Protein AF-A0A964MBZ4-F1 (afdb_monomer)

Structure (mmCIF, N/CA/C/O backbone):
data_AF-A0A964MBZ4-F1
#
_entry.id   AF-A0A964MBZ4-F1
#
loop_
_atom_site.group_PDB
_atom_site.id
_atom_site.type_symbol
_atom_site.label_atom_id
_atom_site.label_alt_id
_atom_site.label_comp_id
_atom_site.label_asym_id
_atom_site.label_entity_id
_atom_site.label_seq_id
_atom_site.pdbx_PDB_ins_code
_atom_site.Cartn_x
_atom_site.Cartn_y
_atom_site.Cartn_z
_atom_site.occupancy
_atom_site.B_iso_or_equiv
_atom_site.auth_seq_id
_atom_site.auth_comp_id
_atom_site.auth_asym_id
_atom_site.auth_atom_id
_atom_site.pdbx_PDB_model_num
ATOM 1 N N . LEU A 1 1 ? 37.509 12.116 -14.011 1.00 86.88 1 LEU A N 1
ATOM 2 C CA . LEU A 1 1 ? 36.525 13.099 -14.521 1.00 86.88 1 LEU A CA 1
ATOM 3 C C . LEU A 1 1 ? 37.260 14.064 -15.437 1.00 86.88 1 LEU A C 1
ATOM 5 O O . LEU A 1 1 ? 38.238 14.645 -14.988 1.00 86.88 1 LEU A O 1
ATOM 9 N N . MET A 1 2 ? 36.828 14.207 -16.690 1.00 92.88 2 MET A N 1
ATOM 10 C CA . MET A 1 2 ? 37.400 15.183 -17.622 1.00 92.88 2 MET A CA 1
ATOM 11 C C . MET A 1 2 ? 36.493 16.410 -17.689 1.00 92.88 2 MET A C 1
ATOM 13 O O . MET A 1 2 ? 35.295 16.266 -17.926 1.00 92.88 2 MET A O 1
ATOM 17 N N . VAL A 1 3 ? 37.061 17.596 -17.475 1.00 93.00 3 VAL A N 1
ATOM 18 C CA . VAL A 1 3 ? 36.367 18.883 -17.629 1.00 93.00 3 VAL A CA 1
ATOM 19 C C . VAL A 1 3 ? 36.980 19.602 -18.823 1.00 93.00 3 VAL A C 1
ATOM 21 O O . VAL A 1 3 ? 38.200 19.584 -18.967 1.00 93.00 3 VAL A O 1
ATOM 24 N N . ARG A 1 4 ? 36.148 20.210 -19.675 1.00 94.38 4 ARG A N 1
ATOM 25 C CA . ARG A 1 4 ? 36.572 20.955 -20.869 1.00 94.38 4 ARG A CA 1
ATOM 26 C C . ARG A 1 4 ? 35.923 22.334 -20.904 1.00 94.38 4 ARG A C 1
ATOM 28 O O . ARG A 1 4 ? 34.805 22.499 -20.419 1.00 94.38 4 ARG A O 1
ATOM 35 N N . SER A 1 5 ? 36.621 23.301 -21.485 1.00 93.31 5 SER A N 1
ATOM 36 C CA . SER A 1 5 ? 36.170 24.683 -21.656 1.00 93.31 5 SER A CA 1
ATOM 37 C C . SER A 1 5 ? 36.871 25.314 -22.858 1.00 93.31 5 SER A C 1
ATOM 39 O O . SER A 1 5 ? 38.016 24.979 -23.145 1.00 93.31 5 SER A O 1
ATOM 41 N N . ALA A 1 6 ? 36.221 26.260 -23.538 1.00 94.75 6 ALA A N 1
ATOM 42 C CA . ALA A 1 6 ? 36.885 27.070 -24.563 1.00 94.75 6 ALA A CA 1
ATOM 43 C C . ALA A 1 6 ? 37.976 27.978 -23.956 1.00 94.75 6 ALA A C 1
ATOM 45 O O . ALA A 1 6 ? 39.019 28.197 -24.564 1.00 94.75 6 ALA A O 1
ATOM 46 N N . PHE A 1 7 ? 37.775 28.432 -22.718 1.00 95.12 7 PHE A N 1
ATOM 47 C CA . PHE A 1 7 ? 38.656 29.359 -22.004 1.00 95.12 7 PHE A CA 1
ATOM 48 C C . PHE A 1 7 ? 39.492 28.657 -20.919 1.00 95.12 7 PHE A C 1
ATOM 50 O O . PHE A 1 7 ? 39.028 27.636 -20.392 1.00 95.12 7 PHE A O 1
ATOM 57 N N . PRO A 1 8 ? 40.663 29.203 -20.527 1.00 96.00 8 PRO A N 1
ATOM 58 C CA . PRO A 1 8 ? 41.447 28.708 -19.396 1.00 96.00 8 PRO A CA 1
ATOM 59 C C . PRO A 1 8 ? 40.619 28.669 -18.111 1.00 96.00 8 PRO A C 1
ATOM 61 O O . PRO A 1 8 ? 39.775 29.533 -17.875 1.00 96.00 8 PRO A O 1
ATOM 64 N N . PHE A 1 9 ? 40.851 27.679 -17.252 1.00 96.50 9 PHE A N 1
ATOM 65 C CA . PHE A 1 9 ? 40.102 27.560 -16.005 1.00 96.50 9 PHE A CA 1
ATOM 66 C C . PHE A 1 9 ? 40.886 26.854 -14.899 1.00 96.50 9 PHE A C 1
ATOM 68 O O . PHE A 1 9 ? 41.838 26.118 -15.153 1.00 96.50 9 PHE A O 1
ATOM 75 N N . HIS A 1 10 ? 40.427 27.045 -13.666 1.00 96.31 10 HIS A N 1
ATOM 76 C CA . HIS A 1 10 ? 40.805 26.253 -12.502 1.00 96.31 10 HIS A CA 1
ATOM 77 C C . HIS A 1 10 ? 39.630 25.386 -12.069 1.00 96.31 10 HIS A C 1
ATOM 79 O O . HIS A 1 10 ? 38.495 25.862 -11.974 1.00 96.31 10 HIS A O 1
ATOM 85 N N . ALA A 1 11 ? 39.910 24.127 -11.755 1.00 96.38 11 ALA A N 1
ATOM 86 C CA . ALA A 1 11 ? 38.941 23.200 -11.202 1.00 96.38 11 ALA A CA 1
ATOM 87 C C . ALA A 1 11 ? 39.365 22.757 -9.804 1.00 96.38 11 ALA A C 1
ATOM 89 O O . ALA A 1 11 ? 40.508 22.371 -9.577 1.00 96.38 11 ALA A O 1
ATOM 90 N N . ARG A 1 12 ? 38.430 22.773 -8.855 1.00 95.38 12 ARG A N 1
ATOM 91 C CA . ARG A 1 12 ? 38.639 22.267 -7.498 1.00 95.38 12 ARG A CA 1
ATOM 92 C C . ARG A 1 12 ? 37.526 21.311 -7.119 1.00 95.38 12 ARG A C 1
ATOM 94 O O . ARG A 1 12 ? 36.358 21.679 -7.139 1.00 95.38 12 ARG A O 1
ATOM 101 N N . LEU A 1 13 ? 37.893 20.107 -6.707 1.00 94.56 13 LEU A N 1
ATOM 102 C CA . LEU A 1 13 ? 36.969 19.119 -6.169 1.00 94.56 13 LEU A CA 1
ATOM 103 C C . LEU A 1 13 ? 37.000 19.172 -4.641 1.00 94.56 13 LEU A C 1
ATOM 105 O O . LEU A 1 13 ? 38.071 19.044 -4.050 1.00 94.56 13 LEU A O 1
ATOM 109 N N . THR A 1 14 ? 35.847 19.325 -3.992 1.00 93.88 14 THR A N 1
ATOM 110 C CA . THR A 1 14 ? 35.743 19.365 -2.525 1.00 93.88 14 THR A CA 1
ATOM 111 C C . THR A 1 14 ? 34.789 18.312 -1.975 1.00 93.88 14 THR A C 1
ATOM 113 O O . THR A 1 14 ? 33.774 18.004 -2.596 1.00 93.88 14 THR A O 1
ATOM 116 N N . ASP A 1 15 ? 35.086 17.823 -0.775 1.00 91.44 15 ASP A N 1
ATOM 117 C CA . ASP A 1 15 ? 34.164 17.094 0.102 1.00 91.44 15 ASP A CA 1
ATOM 118 C C . ASP A 1 15 ? 33.850 17.999 1.294 1.00 91.44 15 ASP A C 1
ATOM 120 O O . ASP A 1 15 ? 34.741 18.298 2.093 1.00 91.44 15 ASP A O 1
ATOM 124 N N . GLU A 1 16 ? 32.629 18.528 1.355 1.00 87.75 16 GLU A N 1
ATOM 125 C CA . GLU A 1 16 ? 32.257 19.611 2.273 1.00 87.75 16 GLU A CA 1
ATOM 126 C C . GLU A 1 16 ? 33.263 20.784 2.228 1.00 87.75 16 GLU A C 1
ATOM 128 O O . GLU A 1 16 ? 33.322 21.521 1.242 1.00 87.75 16 GLU A O 1
ATOM 133 N N . ARG A 1 17 ? 34.070 20.960 3.284 1.00 86.75 17 ARG A N 1
ATOM 134 C CA . ARG A 1 17 ? 35.098 22.008 3.393 1.00 86.75 17 ARG A CA 1
ATOM 135 C C . ARG A 1 17 ? 36.496 21.545 2.969 1.00 86.75 17 ARG A C 1
ATOM 137 O O . ARG A 1 17 ? 37.403 22.368 2.874 1.00 86.75 17 ARG A O 1
ATOM 144 N N . ARG A 1 18 ? 36.698 20.249 2.721 1.00 91.06 18 ARG A N 1
ATOM 145 C CA . ARG A 1 18 ? 38.006 19.666 2.401 1.00 91.06 18 ARG A CA 1
ATOM 146 C C . ARG A 1 18 ? 38.247 19.667 0.895 1.00 91.06 18 ARG A C 1
ATOM 148 O O . ARG A 1 18 ? 37.459 19.105 0.142 1.00 91.06 18 ARG A O 1
ATOM 155 N N . SER A 1 19 ? 39.370 20.235 0.454 1.00 92.19 19 SER A N 1
ATOM 156 C CA . SER A 1 19 ? 39.822 20.115 -0.937 1.00 92.19 19 SER A CA 1
ATOM 157 C C . SER A 1 19 ? 40.406 18.724 -1.182 1.00 92.19 19 SER A C 1
ATOM 159 O O . SER A 1 19 ? 41.265 18.272 -0.426 1.00 92.19 19 SER A O 1
ATOM 161 N N . LEU A 1 20 ? 39.917 18.038 -2.213 1.00 91.75 20 LEU A N 1
ATOM 162 C CA . LEU A 1 20 ? 40.377 16.708 -2.615 1.00 91.75 20 LEU A CA 1
ATOM 163 C C . LEU A 1 20 ? 41.350 16.763 -3.790 1.00 91.75 20 LEU A C 1
ATOM 165 O O . LEU A 1 20 ? 42.283 15.973 -3.838 1.00 91.75 20 LEU A O 1
ATOM 169 N N . ALA A 1 21 ? 41.105 17.669 -4.735 1.00 92.81 21 ALA A N 1
ATOM 170 C CA . ALA A 1 21 ? 41.939 17.875 -5.911 1.00 92.81 21 ALA A CA 1
ATOM 171 C C . ALA A 1 21 ? 41.801 19.323 -6.385 1.00 92.81 21 ALA A C 1
ATOM 173 O O . ALA A 1 21 ? 40.720 19.914 -6.277 1.00 92.81 21 ALA A O 1
ATOM 174 N N . VAL A 1 22 ? 42.890 19.882 -6.901 1.00 94.12 22 VAL A N 1
ATOM 175 C CA . VAL A 1 22 ? 42.932 21.202 -7.531 1.00 94.12 22 VAL A CA 1
ATOM 176 C C . VAL A 1 22 ? 43.749 21.052 -8.798 1.00 94.12 22 VAL A C 1
ATOM 178 O O . VAL A 1 22 ? 44.894 20.629 -8.723 1.00 94.12 22 VAL A O 1
ATOM 181 N N . GLU A 1 23 ? 43.161 21.397 -9.934 1.00 95.75 23 GLU A N 1
ATOM 182 C CA . GLU A 1 23 ? 43.799 21.288 -11.240 1.00 95.75 23 GLU A CA 1
ATOM 183 C C . GLU A 1 23 ? 43.681 22.611 -11.991 1.00 95.75 23 GLU A C 1
ATOM 185 O O . GLU A 1 23 ? 42.659 23.304 -11.918 1.00 95.75 23 GLU A O 1
ATOM 190 N N . VAL A 1 24 ? 44.736 22.947 -12.726 1.00 95.38 24 VAL A N 1
ATOM 191 C CA . VAL A 1 24 ? 44.745 24.053 -13.687 1.00 95.38 24 VAL A CA 1
ATOM 192 C C . VAL A 1 24 ? 44.564 23.456 -15.073 1.00 95.38 24 VAL A C 1
ATOM 194 O O . VAL A 1 24 ? 45.163 22.429 -15.391 1.00 95.38 24 VAL A O 1
ATOM 197 N N . ALA A 1 25 ? 43.714 24.064 -15.893 1.00 95.69 25 ALA A N 1
ATOM 198 C CA . ALA A 1 25 ? 43.447 23.543 -17.220 1.00 95.69 25 ALA A CA 1
ATOM 199 C C . ALA A 1 25 ? 44.679 23.632 -18.129 1.00 95.69 25 ALA A C 1
ATOM 201 O O . ALA A 1 25 ? 45.343 24.664 -18.211 1.00 95.69 25 ALA A O 1
ATOM 202 N N . LEU A 1 26 ? 44.937 22.548 -18.853 1.00 96.00 26 LEU A N 1
ATOM 203 C CA . LEU A 1 26 ? 45.933 22.462 -19.910 1.00 96.00 26 LEU A CA 1
ATOM 204 C C . LEU A 1 26 ? 45.283 22.800 -21.249 1.00 96.00 26 LEU A C 1
ATOM 206 O O . LEU A 1 26 ? 44.117 22.481 -21.483 1.00 96.00 26 LEU A O 1
ATOM 210 N N . ARG A 1 27 ? 46.046 23.421 -22.147 1.00 95.62 27 ARG A N 1
ATOM 211 C CA . ARG A 1 27 ? 45.595 23.712 -23.509 1.00 95.62 27 ARG A CA 1
ATOM 212 C C . ARG A 1 27 ? 45.775 22.480 -24.396 1.00 95.62 27 ARG A C 1
ATOM 214 O O . ARG A 1 27 ? 46.837 21.861 -24.394 1.00 95.62 27 ARG A O 1
ATOM 221 N N . SER A 1 28 ? 44.744 22.125 -25.151 1.00 93.44 28 SER A N 1
ATOM 222 C CA . SER A 1 28 ? 44.771 21.041 -26.129 1.00 93.44 28 SER A CA 1
ATOM 223 C C . SER A 1 28 ? 45.311 21.526 -27.482 1.00 93.44 28 SER A C 1
ATOM 225 O O . SER A 1 28 ? 45.339 22.725 -27.773 1.00 93.44 28 SER A O 1
ATOM 227 N N . ALA A 1 29 ? 45.679 20.582 -28.352 1.00 91.69 29 ALA A N 1
ATOM 228 C CA . ALA A 1 29 ? 46.065 20.877 -29.733 1.00 91.69 29 ALA A CA 1
ATOM 229 C C . ALA A 1 29 ? 44.925 21.498 -30.570 1.00 91.69 29 ALA A C 1
ATOM 231 O O . ALA A 1 29 ? 45.196 22.208 -31.533 1.00 91.69 29 ALA A O 1
ATOM 232 N N . ALA A 1 30 ? 43.662 21.272 -30.192 1.00 89.62 30 ALA A N 1
ATOM 233 C CA . ALA A 1 30 ? 42.487 21.864 -30.835 1.00 89.62 30 ALA A CA 1
ATOM 234 C C . ALA A 1 30 ? 42.168 23.284 -30.322 1.00 89.62 30 ALA A C 1
ATOM 236 O O . ALA A 1 30 ? 41.193 23.893 -30.756 1.00 89.62 30 ALA A O 1
ATOM 237 N N . GLY A 1 31 ? 42.974 23.817 -29.397 1.00 89.62 31 GLY A N 1
ATOM 238 C CA . GLY A 1 31 ? 42.845 25.175 -28.870 1.00 89.62 31 GLY A CA 1
ATOM 239 C C . GLY A 1 31 ? 41.916 25.322 -27.662 1.00 89.62 31 GLY A C 1
ATOM 240 O O . GLY A 1 31 ? 41.957 26.375 -27.029 1.00 89.62 31 GLY A O 1
ATOM 241 N N . ASP A 1 32 ? 41.144 24.291 -27.303 1.00 94.06 32 ASP A N 1
ATOM 242 C CA . ASP A 1 32 ? 40.343 24.257 -26.074 1.00 94.06 32 ASP A CA 1
ATOM 243 C C . ASP A 1 32 ? 41.181 23.881 -24.841 1.00 94.06 32 ASP A C 1
ATOM 245 O O . ASP A 1 32 ? 42.331 23.454 -24.942 1.00 94.06 32 ASP A O 1
ATOM 249 N N . HIS A 1 33 ? 40.609 24.053 -23.653 1.00 96.69 33 HIS A N 1
ATOM 250 C CA . HIS A 1 33 ? 41.261 23.800 -22.373 1.00 96.69 33 HIS A CA 1
ATOM 251 C C . HIS A 1 33 ? 40.613 22.608 -21.671 1.00 96.69 33 HIS A C 1
ATOM 253 O O . HIS A 1 33 ? 39.388 22.459 -21.691 1.00 96.69 33 HIS A O 1
ATOM 259 N N . PHE A 1 34 ? 41.408 21.768 -21.008 1.00 96.62 34 PHE A N 1
ATOM 260 C CA . PHE A 1 34 ? 40.903 20.619 -20.263 1.00 96.62 34 PHE A CA 1
ATOM 261 C C . PHE A 1 34 ? 41.718 20.312 -19.006 1.00 96.62 34 PHE A C 1
ATOM 263 O O . PHE A 1 34 ? 42.900 20.627 -18.916 1.00 96.62 34 PHE A O 1
ATOM 270 N N . CYS A 1 35 ? 41.095 19.644 -18.037 1.00 95.94 35 CYS A N 1
ATOM 271 C CA . CYS A 1 35 ? 41.802 19.037 -16.912 1.00 95.94 35 CYS A CA 1
ATOM 272 C C . CYS A 1 35 ? 41.241 17.645 -16.605 1.00 95.94 35 CYS A C 1
ATOM 274 O O . CYS A 1 35 ? 40.075 17.340 -16.892 1.00 95.94 35 CYS A O 1
ATOM 276 N N . LEU A 1 36 ? 42.071 16.802 -15.991 1.00 94.00 36 LEU A N 1
ATOM 277 C CA . LEU A 1 36 ? 41.686 15.477 -15.520 1.00 94.00 36 LEU A CA 1
ATOM 278 C C . LEU A 1 36 ? 41.698 15.464 -13.996 1.00 94.00 36 LEU A C 1
ATOM 280 O O . LEU A 1 36 ? 42.744 15.525 -13.370 1.00 94.00 36 LEU A O 1
ATOM 284 N N . LEU A 1 37 ? 40.517 15.342 -13.399 1.00 91.94 37 LEU A N 1
ATOM 285 C CA . LEU A 1 37 ? 40.376 15.139 -11.963 1.00 91.94 37 LEU A CA 1
ATOM 286 C C . LEU A 1 37 ? 40.304 13.639 -11.682 1.00 91.94 37 LEU A C 1
ATOM 288 O O . LEU A 1 37 ? 39.352 12.967 -12.109 1.00 91.94 37 LEU A O 1
ATOM 292 N N . ILE A 1 38 ? 41.295 13.117 -10.960 1.00 88.62 38 ILE A N 1
ATOM 293 C CA . ILE A 1 38 ? 41.292 11.727 -10.499 1.00 88.62 38 ILE A CA 1
ATOM 294 C C . ILE A 1 38 ? 40.199 11.593 -9.429 1.00 88.62 38 ILE A C 1
ATOM 296 O O . ILE A 1 38 ? 40.226 12.316 -8.429 1.00 88.62 38 ILE A O 1
ATOM 300 N N . PRO A 1 39 ? 39.197 10.716 -9.627 1.00 82.19 39 PRO A N 1
ATOM 301 C CA . PRO A 1 39 ? 38.185 10.504 -8.609 1.00 82.19 39 PRO A CA 1
ATOM 302 C C . PRO A 1 39 ? 38.848 9.916 -7.354 1.00 82.19 39 PRO A C 1
ATOM 304 O O . PRO A 1 39 ? 39.712 9.044 -7.469 1.00 82.19 39 PRO A O 1
ATOM 307 N N . PRO A 1 40 ? 38.453 10.359 -6.150 1.00 85.31 40 PRO A N 1
ATOM 308 C CA . PRO A 1 40 ? 38.951 9.754 -4.924 1.00 85.31 40 PRO A CA 1
ATOM 309 C C . PRO A 1 40 ? 38.536 8.271 -4.862 1.00 85.31 40 PRO A C 1
ATOM 311 O O . PRO A 1 40 ? 37.550 7.888 -5.502 1.00 85.31 40 PRO A O 1
ATOM 314 N N . PRO A 1 41 ? 39.241 7.439 -4.073 1.00 84.62 41 PRO A N 1
ATOM 315 C CA . PRO A 1 41 ? 38.928 6.020 -3.969 1.00 84.62 41 PRO A CA 1
ATOM 316 C C . PRO A 1 41 ? 37.462 5.796 -3.559 1.00 84.62 41 PRO A C 1
ATOM 318 O O . PRO A 1 41 ? 36.897 6.599 -2.797 1.00 84.62 41 PRO A O 1
ATOM 321 N N . PRO A 1 42 ? 36.832 4.719 -4.065 1.00 78.62 42 PRO A N 1
ATOM 322 C CA . PRO A 1 42 ? 35.438 4.424 -3.781 1.00 78.62 42 PRO A CA 1
ATOM 323 C C . PRO A 1 42 ? 35.213 4.247 -2.277 1.00 78.62 42 PRO A C 1
ATOM 325 O O . PRO A 1 42 ? 36.008 3.632 -1.568 1.00 78.62 42 PRO A O 1
ATOM 328 N N . SER A 1 43 ? 34.102 4.793 -1.789 1.00 80.38 43 SER A N 1
ATOM 329 C CA . SER A 1 43 ? 33.666 4.652 -0.399 1.00 80.38 43 SER A CA 1
ATOM 330 C C . SER A 1 43 ? 32.579 3.585 -0.290 1.00 80.38 43 SER A C 1
ATOM 332 O O . SER A 1 43 ? 31.842 3.333 -1.241 1.00 80.38 43 SER A O 1
ATOM 334 N N . LYS A 1 44 ? 32.417 3.001 0.904 1.00 77.06 44 LYS A N 1
ATOM 335 C CA . LYS A 1 44 ? 31.268 2.133 1.230 1.00 77.06 44 LYS A CA 1
ATOM 336 C C . LYS A 1 44 ? 29.932 2.888 1.218 1.00 77.06 44 LYS A C 1
ATOM 338 O O . LYS A 1 44 ? 28.873 2.265 1.212 1.00 77.06 44 LYS A O 1
ATOM 343 N N . HIS A 1 45 ? 29.969 4.219 1.240 1.00 78.31 45 HIS A N 1
ATOM 344 C CA . HIS A 1 45 ? 28.793 5.081 1.268 1.00 78.31 45 HIS A CA 1
ATOM 345 C C . HIS A 1 45 ? 28.823 6.085 0.117 1.00 78.31 45 HIS A C 1
ATOM 347 O O . HIS A 1 45 ? 29.893 6.504 -0.322 1.00 78.31 45 HIS A O 1
ATOM 353 N N . LEU A 1 46 ? 27.632 6.494 -0.331 1.00 84.38 46 LEU A N 1
ATOM 354 C CA . LEU A 1 46 ? 27.465 7.606 -1.263 1.00 84.38 46 LEU A CA 1
ATOM 355 C C . LEU A 1 46 ? 28.178 8.845 -0.711 1.00 84.38 46 LEU A C 1
ATOM 357 O O . LEU A 1 46 ? 27.889 9.269 0.409 1.00 84.38 46 LEU A O 1
ATOM 361 N N . ARG A 1 47 ? 29.060 9.444 -1.511 1.00 87.31 47 ARG A N 1
ATOM 362 C CA . ARG A 1 47 ? 29.688 10.730 -1.190 1.00 87.31 47 ARG A CA 1
ATOM 363 C C . ARG A 1 47 ? 29.191 11.805 -2.140 1.00 87.31 47 ARG A C 1
ATOM 365 O O . ARG A 1 47 ? 29.166 11.602 -3.353 1.00 87.31 47 ARG A O 1
ATOM 372 N N . ARG A 1 48 ? 28.800 12.944 -1.575 1.00 91.12 48 ARG A N 1
ATOM 373 C CA . ARG A 1 48 ? 28.430 14.145 -2.325 1.00 91.12 48 ARG A CA 1
ATOM 374 C C . ARG A 1 48 ? 29.634 15.071 -2.341 1.00 91.12 48 ARG A C 1
ATOM 376 O O . ARG A 1 48 ? 30.053 15.548 -1.297 1.00 91.12 48 ARG A O 1
ATOM 383 N N . LEU A 1 49 ? 30.190 15.281 -3.520 1.00 93.25 49 LEU A N 1
ATOM 384 C CA . LEU A 1 49 ? 31.312 16.175 -3.754 1.00 93.25 49 LEU A CA 1
ATOM 385 C C . LEU A 1 49 ? 30.811 17.427 -4.468 1.00 93.25 49 LEU A C 1
ATOM 387 O O . LEU A 1 49 ? 29.767 17.405 -5.120 1.00 93.25 49 LEU A O 1
ATOM 391 N N . THR A 1 50 ? 31.586 18.498 -4.395 1.00 95.19 50 THR A N 1
ATOM 392 C CA . THR A 1 50 ? 31.316 19.723 -5.149 1.00 95.19 50 THR A CA 1
ATOM 393 C C . THR A 1 50 ? 32.493 20.005 -6.063 1.00 95.19 50 THR A C 1
ATOM 395 O O . THR A 1 50 ? 33.632 20.111 -5.609 1.00 95.19 50 THR A O 1
ATOM 398 N N . LEU A 1 51 ? 32.218 20.124 -7.357 1.00 95.19 51 LEU A N 1
ATOM 399 C CA . LEU A 1 51 ? 33.160 20.642 -8.334 1.00 95.19 51 LEU A CA 1
ATOM 400 C C . LEU A 1 51 ? 32.997 22.156 -8.406 1.00 95.19 51 LEU A C 1
ATOM 402 O O . LEU A 1 51 ? 31.921 22.644 -8.731 1.00 95.19 51 LEU A O 1
ATOM 406 N N . HIS A 1 52 ? 34.061 22.888 -8.115 1.00 95.94 52 HIS A N 1
ATOM 407 C CA . HIS A 1 52 ? 34.150 24.334 -8.271 1.00 95.94 52 HIS A CA 1
ATOM 408 C C . HIS A 1 52 ? 34.977 24.629 -9.514 1.00 95.94 52 HIS A C 1
ATOM 410 O O . HIS A 1 52 ? 36.073 24.091 -9.658 1.00 95.94 52 HIS A O 1
ATOM 416 N N . LEU A 1 53 ? 34.468 25.487 -10.385 1.00 96.19 53 LEU A N 1
ATOM 417 C CA . LEU A 1 53 ? 35.134 25.932 -11.600 1.00 96.19 53 LEU A CA 1
ATOM 418 C C . LEU A 1 53 ? 35.298 27.447 -11.553 1.00 96.19 53 LEU A C 1
ATOM 420 O O . LEU A 1 53 ? 34.355 28.165 -11.217 1.00 96.19 53 LEU A O 1
ATOM 424 N N . VAL A 1 54 ? 36.485 27.923 -11.909 1.00 97.12 54 VAL A N 1
ATOM 425 C CA . VAL A 1 54 ? 36.764 29.336 -12.178 1.00 97.12 54 VAL A CA 1
ATOM 426 C C . VAL A 1 54 ? 37.273 29.417 -13.605 1.00 97.12 54 VAL A C 1
ATOM 428 O O . VAL A 1 54 ? 38.376 28.965 -13.876 1.00 97.12 54 VAL A O 1
ATOM 431 N N . VAL A 1 55 ? 36.451 29.929 -14.512 1.00 95.81 55 VAL A N 1
ATOM 432 C CA . VAL A 1 55 ? 36.754 30.061 -15.940 1.00 95.81 55 VAL A CA 1
ATOM 433 C C . VAL A 1 55 ? 37.163 31.504 -16.216 1.00 95.81 55 VAL A C 1
ATOM 435 O O . VAL A 1 55 ? 36.472 32.422 -15.781 1.00 95.81 55 VAL A O 1
ATOM 438 N N . HIS A 1 56 ? 38.285 31.707 -16.897 1.00 95.19 56 HIS A N 1
ATOM 439 C CA . HIS A 1 56 ? 38.864 33.018 -17.187 1.00 95.19 56 HIS A CA 1
ATOM 440 C C . HIS A 1 56 ? 38.530 33.425 -18.621 1.00 95.19 56 HIS A C 1
ATOM 442 O O . HIS A 1 56 ? 39.225 33.042 -19.558 1.00 95.19 56 HIS A O 1
ATOM 448 N N . GLU A 1 57 ? 37.433 34.157 -18.777 1.00 93.25 57 GLU A N 1
ATOM 449 C CA . GLU A 1 57 ? 36.950 34.688 -20.052 1.00 93.25 57 GLU A CA 1
ATOM 450 C C . GLU A 1 57 ? 37.539 36.096 -20.281 1.00 93.25 57 GLU A C 1
ATOM 452 O O . GLU A 1 57 ? 38.018 36.738 -19.342 1.00 93.25 57 GLU A O 1
ATOM 457 N N . ASP A 1 58 ? 37.481 36.612 -21.512 1.00 88.44 58 ASP A N 1
ATOM 458 C CA . ASP A 1 58 ? 38.084 37.915 -21.858 1.00 88.44 58 ASP A CA 1
ATOM 459 C C . ASP A 1 58 ? 37.467 39.089 -21.073 1.00 88.44 58 ASP A C 1
ATOM 461 O O . ASP A 1 58 ? 38.146 40.058 -20.739 1.00 88.44 58 ASP A O 1
ATOM 465 N N . ALA A 1 59 ? 36.179 38.984 -20.727 1.00 88.69 59 ALA A N 1
ATOM 466 C CA . ALA A 1 59 ? 35.439 39.983 -19.951 1.00 88.69 59 ALA A CA 1
ATOM 467 C C . ALA A 1 59 ? 35.588 39.822 -18.423 1.00 88.69 59 ALA A C 1
ATOM 469 O O . ALA A 1 59 ? 35.019 40.606 -17.661 1.00 88.69 59 ALA A O 1
ATOM 470 N N . GLY A 1 60 ? 36.316 38.800 -17.955 1.00 91.56 60 GLY A N 1
ATOM 471 C CA . GLY A 1 60 ? 36.525 38.524 -16.537 1.00 91.56 60 GLY A CA 1
ATOM 472 C C . GLY A 1 60 ? 36.399 37.047 -16.165 1.00 91.56 60 GLY A C 1
ATOM 473 O O . GLY A 1 60 ? 36.277 36.155 -16.998 1.00 91.56 60 GLY A O 1
ATOM 474 N N . SER A 1 61 ? 36.447 36.760 -14.863 1.00 94.12 61 SER A N 1
ATOM 475 C CA . SER A 1 61 ? 36.383 35.380 -14.367 1.00 94.12 61 SER A CA 1
ATOM 476 C C . SER A 1 61 ? 34.968 34.987 -13.958 1.00 94.12 61 SER A C 1
ATOM 478 O O . SER A 1 61 ? 34.373 35.616 -13.081 1.00 94.12 61 SER A O 1
ATOM 480 N N . ARG A 1 62 ? 34.460 33.887 -14.512 1.00 95.19 62 ARG A N 1
ATOM 481 C CA . ARG A 1 62 ? 33.171 33.301 -14.148 1.00 95.19 62 ARG A CA 1
ATOM 482 C C . ARG A 1 62 ? 33.362 32.112 -13.217 1.00 95.19 62 ARG A C 1
ATOM 484 O O . ARG A 1 62 ? 34.203 31.247 -13.448 1.00 95.19 62 ARG A O 1
ATOM 491 N N . ARG A 1 63 ? 32.561 32.050 -12.154 1.00 95.81 63 ARG A N 1
ATOM 492 C CA . ARG A 1 63 ? 32.586 30.951 -11.181 1.00 95.81 63 ARG A CA 1
ATOM 493 C C . ARG A 1 63 ? 31.351 30.077 -11.345 1.00 95.81 63 ARG A C 1
ATOM 495 O O . ARG A 1 63 ? 30.251 30.599 -11.491 1.00 95.81 63 ARG A O 1
ATOM 502 N N . ALA A 1 64 ? 31.530 28.764 -11.294 1.00 93.88 64 ALA A N 1
ATOM 503 C CA . ALA A 1 64 ? 30.441 27.797 -11.332 1.00 93.88 64 ALA A CA 1
ATOM 504 C C . ALA A 1 64 ? 30.681 26.675 -10.322 1.00 93.88 64 ALA A C 1
ATOM 506 O O . ALA A 1 64 ? 31.823 26.316 -10.030 1.00 93.88 64 ALA A O 1
ATOM 507 N N . THR A 1 65 ? 29.600 26.107 -9.798 1.00 95.00 65 THR A N 1
ATOM 508 C CA . THR A 1 65 ? 29.647 24.936 -8.926 1.00 95.00 65 THR A CA 1
ATOM 509 C C . THR A 1 65 ? 28.710 23.859 -9.448 1.00 95.00 65 THR A C 1
ATOM 511 O O . THR A 1 65 ? 27.607 24.149 -9.905 1.00 95.00 65 THR A O 1
ATOM 514 N N . ALA A 1 66 ? 29.155 22.606 -9.398 1.00 92.88 66 ALA A N 1
ATOM 515 C CA . ALA A 1 66 ? 28.364 21.453 -9.806 1.00 92.88 66 ALA A CA 1
ATOM 516 C C . ALA A 1 66 ? 28.434 20.354 -8.735 1.00 92.88 66 ALA A C 1
ATOM 518 O O . ALA A 1 66 ? 29.535 20.008 -8.287 1.00 92.88 66 ALA A O 1
ATOM 519 N N . PRO A 1 67 ? 27.293 19.787 -8.307 1.00 94.44 67 PRO A N 1
ATOM 520 C CA . PRO A 1 67 ? 27.294 18.642 -7.412 1.00 94.44 67 PRO A CA 1
ATOM 521 C C . PRO A 1 67 ? 27.751 17.389 -8.166 1.00 94.44 67 PRO A C 1
ATOM 523 O O . PRO A 1 67 ? 27.324 17.120 -9.286 1.00 94.44 67 PRO A O 1
ATOM 526 N N . LEU A 1 68 ? 28.596 16.590 -7.525 1.00 91.88 68 LEU A N 1
ATOM 527 C CA . LEU A 1 68 ? 29.040 15.290 -8.011 1.00 91.88 68 LEU A CA 1
ATOM 528 C C . LEU A 1 68 ? 28.670 14.216 -6.991 1.00 91.88 68 LEU A C 1
ATOM 530 O O . LEU A 1 68 ? 28.827 14.401 -5.785 1.00 91.88 68 LEU A O 1
ATOM 534 N N . MET A 1 69 ? 28.202 13.068 -7.470 1.00 89.88 69 MET A N 1
ATOM 535 C CA . MET A 1 69 ? 27.912 11.913 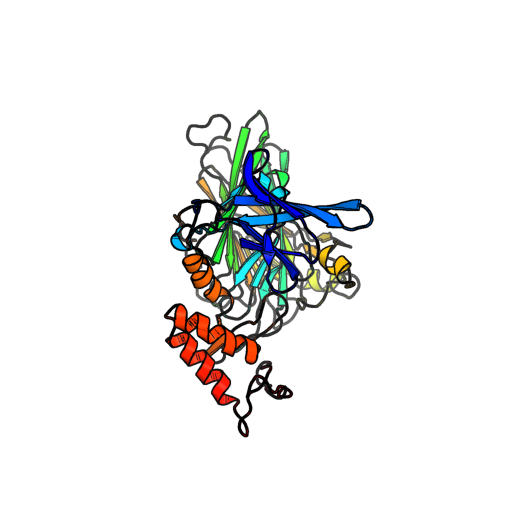-6.625 1.00 89.88 69 MET A CA 1
ATOM 536 C C . MET A 1 69 ? 28.896 10.792 -6.925 1.00 89.88 69 MET A C 1
ATOM 538 O O . MET A 1 69 ? 28.902 10.243 -8.024 1.00 89.88 69 MET A O 1
ATOM 542 N N . LEU A 1 70 ? 29.711 10.436 -5.933 1.00 87.62 70 LEU A N 1
ATOM 543 C CA . LEU A 1 70 ? 30.544 9.243 -5.995 1.00 87.62 70 LEU A CA 1
ATOM 544 C C . LEU A 1 70 ? 29.748 8.069 -5.428 1.00 87.62 70 LEU A C 1
ATOM 546 O O . LEU A 1 70 ? 29.496 7.995 -4.219 1.00 87.62 70 LEU A O 1
ATOM 550 N N . LEU A 1 71 ? 29.323 7.182 -6.323 1.00 85.75 71 LEU A N 1
ATOM 551 C CA . LEU A 1 71 ? 28.559 5.993 -5.971 1.00 85.75 71 LEU A CA 1
ATOM 552 C C . LEU A 1 71 ? 29.468 4.953 -5.295 1.00 85.75 71 LEU A C 1
ATOM 554 O O . LEU A 1 71 ? 30.636 4.825 -5.674 1.00 85.75 71 LEU A O 1
ATOM 558 N N . PRO A 1 72 ? 28.956 4.202 -4.303 1.00 83.25 72 PRO A N 1
ATOM 559 C CA . PRO A 1 72 ? 29.684 3.060 -3.777 1.00 83.25 72 PRO A CA 1
ATOM 560 C C . PRO A 1 72 ? 29.820 1.969 -4.855 1.00 83.25 72 PRO A C 1
ATOM 562 O O . PRO A 1 72 ? 29.003 1.919 -5.781 1.00 83.25 72 PRO A O 1
ATOM 565 N N . PRO A 1 73 ? 30.798 1.057 -4.720 1.00 82.06 73 PRO A N 1
ATOM 566 C CA . PRO A 1 73 ? 30.842 -0.175 -5.503 1.00 82.06 73 PRO A CA 1
ATOM 567 C C . PRO A 1 73 ? 29.493 -0.914 -5.458 1.00 82.06 73 PRO A C 1
ATOM 569 O O . PRO A 1 73 ? 28.778 -0.852 -4.452 1.00 82.06 73 PRO A O 1
ATOM 572 N N . GLY A 1 74 ? 29.120 -1.594 -6.546 1.00 76.62 74 GLY A N 1
ATOM 573 C CA . GLY A 1 74 ? 27.789 -2.206 -6.687 1.00 76.62 74 GLY A CA 1
ATOM 574 C C . GLY A 1 74 ? 27.457 -3.235 -5.597 1.00 76.62 74 GLY A C 1
ATOM 575 O O . GLY A 1 74 ? 26.322 -3.308 -5.128 1.00 76.62 74 GLY A O 1
ATOM 576 N N . ASP A 1 75 ? 28.460 -3.966 -5.116 1.00 77.06 75 ASP A N 1
ATOM 577 C CA . ASP A 1 75 ? 28.391 -4.895 -3.981 1.00 77.06 75 ASP A CA 1
ATOM 578 C C . ASP A 1 75 ? 28.234 -4.190 -2.619 1.00 77.06 75 ASP A C 1
ATOM 580 O O . ASP A 1 75 ? 27.748 -4.789 -1.654 1.00 77.06 75 ASP A O 1
ATOM 584 N N . GLY A 1 76 ? 28.588 -2.906 -2.533 1.00 76.75 76 GLY A N 1
ATOM 585 C CA . GLY A 1 76 ? 28.401 -2.025 -1.380 1.00 76.75 76 GLY A CA 1
ATOM 586 C C . GLY A 1 76 ? 27.037 -1.330 -1.331 1.00 76.75 76 GLY A C 1
ATOM 587 O O . GLY A 1 76 ? 26.644 -0.834 -0.273 1.00 76.75 76 GLY A O 1
ATOM 588 N N . ALA A 1 77 ? 26.271 -1.324 -2.427 1.00 82.12 77 ALA A N 1
ATOM 589 C CA . ALA A 1 77 ? 24.958 -0.687 -2.467 1.00 82.12 77 ALA A CA 1
ATOM 590 C C . ALA A 1 77 ? 23.965 -1.385 -1.518 1.00 82.12 77 ALA A C 1
ATOM 592 O O . ALA A 1 77 ? 23.863 -2.615 -1.472 1.00 82.12 77 ALA A O 1
ATOM 593 N N . ARG A 1 78 ? 23.220 -0.604 -0.729 1.00 84.50 78 ARG A N 1
ATOM 594 C CA . ARG A 1 78 ? 22.226 -1.113 0.229 1.00 84.50 78 ARG A CA 1
ATOM 595 C C . ARG A 1 78 ? 20.916 -0.356 0.080 1.00 84.50 78 ARG A C 1
ATOM 597 O O . ARG A 1 78 ? 20.891 0.870 0.149 1.00 84.50 78 ARG A O 1
ATOM 604 N N . ALA A 1 79 ? 19.829 -1.100 -0.066 1.00 87.06 79 ALA A N 1
ATOM 605 C CA . ALA A 1 79 ? 18.474 -0.587 -0.009 1.00 87.06 79 ALA A CA 1
ATOM 606 C C . ALA A 1 79 ? 17.974 -0.642 1.440 1.00 87.06 79 ALA A C 1
ATOM 608 O O . ALA A 1 79 ? 18.046 -1.675 2.113 1.00 87.06 79 ALA A O 1
ATOM 609 N N . ARG A 1 80 ? 17.496 0.498 1.937 1.00 88.38 80 ARG A N 1
ATOM 610 C CA . ARG A 1 80 ? 16.955 0.621 3.291 1.00 88.38 80 ARG A CA 1
ATOM 611 C C . ARG A 1 80 ? 15.550 0.031 3.338 1.00 88.38 80 ARG A C 1
ATOM 613 O O . ARG A 1 80 ? 14.752 0.283 2.444 1.00 88.38 80 ARG A O 1
ATOM 620 N N . ARG A 1 81 ? 15.250 -0.713 4.403 1.00 89.69 81 ARG A N 1
ATOM 621 C CA . ARG A 1 81 ? 13.920 -1.297 4.630 1.00 89.69 81 ARG A CA 1
ATOM 622 C C . ARG A 1 81 ? 13.198 -0.733 5.842 1.00 89.69 81 ARG A C 1
ATOM 624 O O . ARG A 1 81 ? 12.018 -1.007 5.997 1.00 89.69 81 ARG A O 1
ATOM 631 N N . ILE A 1 82 ? 13.901 0.015 6.692 1.00 92.38 82 ILE A N 1
ATOM 632 C CA . ILE A 1 82 ? 13.361 0.629 7.907 1.00 92.38 82 ILE A CA 1
ATOM 633 C C . ILE A 1 82 ? 13.633 2.128 7.861 1.00 92.38 82 ILE A C 1
ATOM 635 O O . ILE A 1 82 ? 14.776 2.558 7.711 1.00 92.38 82 ILE A O 1
ATOM 639 N N . PHE A 1 83 ? 12.583 2.917 8.016 1.00 93.69 83 PHE A N 1
ATOM 640 C CA . PHE A 1 83 ? 12.590 4.366 7.923 1.00 93.69 83 PHE A CA 1
ATOM 641 C C . PHE A 1 83 ? 12.177 4.927 9.278 1.00 93.69 83 PHE A C 1
ATOM 643 O O . PHE A 1 83 ? 11.078 4.658 9.746 1.00 93.69 83 PHE A O 1
ATOM 650 N N . GLY A 1 84 ? 13.083 5.650 9.935 1.00 94.75 84 GLY A N 1
ATOM 651 C CA . GLY A 1 84 ? 12.804 6.305 11.212 1.00 94.75 84 GLY A CA 1
ATOM 652 C C . GLY A 1 84 ? 12.119 7.660 11.037 1.00 94.75 84 GLY A C 1
ATOM 653 O O . GLY A 1 84 ? 12.094 8.219 9.938 1.00 94.75 84 GLY A O 1
ATOM 654 N N . ARG A 1 85 ? 11.619 8.205 12.149 1.00 93.69 85 ARG A N 1
ATOM 655 C CA . ARG A 1 85 ? 10.846 9.455 12.215 1.00 93.69 85 ARG A CA 1
ATOM 656 C C . ARG A 1 85 ? 11.433 10.623 11.421 1.00 93.69 85 ARG A C 1
ATOM 658 O O . ARG A 1 85 ? 10.704 11.241 10.660 1.00 93.69 85 ARG A O 1
ATOM 665 N N . SER A 1 86 ? 12.726 10.921 11.564 1.00 92.44 86 SER A N 1
ATOM 666 C CA . SER A 1 86 ? 13.338 12.085 10.898 1.00 92.44 86 SER A CA 1
ATOM 667 C C . SER A 1 86 ? 13.158 12.057 9.380 1.00 92.44 86 SER A C 1
ATOM 669 O O . SER A 1 86 ? 12.817 13.073 8.787 1.00 92.44 86 SER A O 1
ATOM 671 N N . ARG A 1 87 ? 13.313 10.880 8.765 1.00 91.31 87 ARG A N 1
ATOM 672 C CA . ARG A 1 87 ? 13.087 10.696 7.330 1.00 91.31 87 ARG A CA 1
ATOM 673 C C . ARG A 1 87 ? 11.604 10.688 6.976 1.00 91.31 87 ARG A C 1
ATOM 675 O O . ARG A 1 87 ? 11.235 11.251 5.958 1.00 91.31 87 ARG A O 1
ATOM 682 N N . LEU A 1 88 ? 10.768 10.064 7.805 1.00 93.12 88 LEU A N 1
ATOM 683 C CA . LEU A 1 88 ? 9.317 10.039 7.592 1.00 93.12 88 LEU A CA 1
ATOM 684 C C . LEU A 1 88 ? 8.711 11.450 7.528 1.00 93.12 88 LEU A C 1
ATOM 686 O O . LEU A 1 88 ? 7.734 11.649 6.820 1.00 93.12 88 LEU A O 1
ATOM 690 N N . LEU A 1 89 ? 9.305 12.414 8.239 1.00 91.00 89 LEU A N 1
ATOM 691 C CA . LEU A 1 89 ? 8.897 13.820 8.206 1.00 91.00 89 LEU A CA 1
ATOM 692 C C . LEU A 1 89 ? 9.445 14.587 6.992 1.00 91.00 89 LEU A C 1
ATOM 694 O O . LEU A 1 89 ? 8.810 15.536 6.546 1.00 91.00 89 LEU A O 1
ATOM 698 N N . SER A 1 90 ? 10.611 14.208 6.460 1.00 91.00 90 SER A N 1
ATOM 699 C CA . SER A 1 90 ? 11.254 14.921 5.345 1.00 91.00 90 SER A CA 1
ATOM 700 C C . SER A 1 90 ? 10.927 14.349 3.963 1.00 91.00 90 SER A C 1
ATOM 702 O O . SER A 1 90 ? 11.089 15.036 2.961 1.00 91.00 90 SER A O 1
ATOM 704 N N . GLU A 1 91 ? 10.540 13.077 3.890 1.00 89.75 91 GLU A N 1
ATOM 705 C CA . GLU A 1 91 ? 10.334 12.332 2.647 1.00 89.75 91 GLU A CA 1
ATOM 706 C C . GLU A 1 91 ? 8.949 11.655 2.691 1.00 89.75 91 GLU A C 1
ATOM 708 O O . GLU A 1 91 ? 8.812 10.580 3.285 1.00 89.75 91 GLU A O 1
ATOM 713 N N . PRO A 1 92 ? 7.907 12.253 2.076 1.00 89.44 92 PRO A N 1
ATOM 714 C CA . PRO A 1 92 ? 6.596 11.622 1.962 1.00 89.44 92 PRO A CA 1
ATOM 715 C C . PRO A 1 92 ? 6.697 10.310 1.178 1.00 89.44 92 PRO A C 1
ATOM 717 O O . PRO A 1 92 ? 7.138 10.291 0.028 1.00 89.44 92 PRO A O 1
ATOM 720 N N . MET A 1 93 ? 6.276 9.208 1.793 1.00 94.12 93 MET A N 1
ATOM 721 C CA . MET A 1 93 ? 6.357 7.867 1.211 1.00 94.12 93 MET A CA 1
ATOM 722 C C . MET A 1 93 ? 4.973 7.253 1.033 1.00 94.12 93 MET A C 1
ATOM 724 O O . MET A 1 93 ? 4.055 7.527 1.807 1.00 94.12 93 MET A O 1
ATOM 728 N N . HIS A 1 94 ? 4.867 6.357 0.055 1.00 95.31 94 HIS A N 1
ATOM 729 C CA . HIS A 1 94 ? 3.699 5.515 -0.187 1.00 95.31 94 HIS A CA 1
ATOM 730 C C . HIS A 1 94 ? 4.083 4.048 -0.016 1.00 95.31 94 HIS A C 1
ATOM 732 O O . HIS A 1 94 ? 5.167 3.630 -0.423 1.00 95.31 94 HIS A O 1
ATOM 738 N N . PHE A 1 95 ? 3.186 3.273 0.582 1.00 96.19 95 PHE A N 1
ATOM 739 C CA . PHE A 1 95 ? 3.268 1.822 0.625 1.00 96.19 95 PHE A CA 1
ATOM 740 C C . PHE A 1 95 ? 2.399 1.227 -0.484 1.00 96.19 95 PHE A C 1
ATOM 742 O O . PHE A 1 95 ? 1.294 1.715 -0.716 1.00 96.19 95 PHE A O 1
ATOM 749 N N . LEU A 1 96 ? 2.903 0.183 -1.143 1.00 96.50 96 LEU A N 1
ATOM 750 C CA . LEU A 1 96 ? 2.187 -0.613 -2.133 1.00 96.50 96 LEU A CA 1
ATOM 751 C C . LEU A 1 96 ? 2.236 -2.087 -1.719 1.00 96.50 96 LEU A C 1
ATOM 753 O O . LEU A 1 96 ? 3.306 -2.619 -1.435 1.00 96.50 96 LEU A O 1
ATOM 757 N N . SER A 1 97 ? 1.082 -2.742 -1.748 1.00 96.44 97 SER A N 1
ATOM 758 C CA . SER A 1 97 ? 0.937 -4.194 -1.720 1.00 96.44 97 SER A CA 1
ATOM 759 C C . SER A 1 97 ? -0.105 -4.604 -2.755 1.00 96.44 97 SER A C 1
ATOM 761 O O . SER A 1 97 ? -1.007 -3.828 -3.062 1.00 96.44 97 SER A O 1
ATOM 763 N N . THR A 1 98 ? 0.029 -5.794 -3.332 1.00 96.44 98 THR A N 1
ATOM 764 C CA . THR A 1 98 ? -0.859 -6.271 -4.401 1.00 96.44 98 THR A CA 1
ATOM 765 C C . THR A 1 98 ? -1.179 -7.745 -4.200 1.00 96.44 98 THR A C 1
ATOM 767 O O . THR A 1 98 ? -0.454 -8.471 -3.515 1.00 96.44 98 THR A O 1
ATOM 770 N N . ASN A 1 99 ? -2.269 -8.205 -4.810 1.00 94.75 99 ASN A N 1
ATOM 771 C CA . ASN A 1 99 ? -2.721 -9.589 -4.672 1.00 94.75 99 ASN A CA 1
ATOM 772 C C . ASN A 1 99 ? -2.276 -10.514 -5.817 1.00 94.75 99 ASN A C 1
ATOM 774 O O . ASN A 1 99 ? -2.661 -11.680 -5.820 1.00 94.75 99 ASN A O 1
ATOM 778 N N . GLY A 1 100 ? -1.506 -10.022 -6.794 1.00 93.69 100 GLY A N 1
ATOM 779 C CA . GLY A 1 100 ? -1.140 -10.790 -7.993 1.00 93.69 100 GLY A CA 1
ATOM 780 C C . GLY A 1 100 ? -2.284 -10.996 -8.998 1.00 93.69 100 GLY A C 1
ATOM 781 O O . GLY A 1 100 ? -2.139 -11.778 -9.927 1.00 93.69 100 GLY A O 1
ATOM 782 N N . ARG A 1 101 ? -3.416 -10.299 -8.842 1.00 93.75 101 ARG A N 1
ATOM 783 C CA . ARG A 1 101 ? -4.545 -10.272 -9.795 1.00 93.75 101 ARG A CA 1
ATOM 784 C C . ARG A 1 101 ? -4.839 -8.869 -10.333 1.00 93.75 101 ARG A C 1
ATOM 786 O O . ARG A 1 101 ? -5.842 -8.661 -10.993 1.00 93.75 101 ARG A O 1
ATOM 793 N N . GLY A 1 102 ? -3.993 -7.891 -10.011 1.00 94.56 102 GLY A N 1
ATOM 794 C CA . GLY A 1 102 ? -4.158 -6.492 -10.413 1.00 94.56 102 GLY A CA 1
ATOM 795 C C . GLY A 1 102 ? -4.733 -5.584 -9.328 1.00 94.56 102 GLY A C 1
ATOM 796 O O . GLY A 1 102 ? -4.692 -4.369 -9.496 1.00 94.56 102 GLY A O 1
ATOM 797 N N . ALA A 1 103 ? -5.204 -6.118 -8.202 1.00 97.06 103 ALA A N 1
ATOM 798 C CA . ALA A 1 103 ? -5.697 -5.302 -7.097 1.00 97.06 103 ALA A CA 1
ATOM 799 C C . ALA A 1 103 ? -4.541 -4.711 -6.271 1.00 97.06 103 ALA A C 1
ATOM 801 O O . ALA A 1 103 ? -3.440 -5.274 -6.243 1.00 97.06 103 ALA A O 1
ATOM 802 N N . MET A 1 104 ? -4.797 -3.604 -5.569 1.00 97.38 104 MET A N 1
ATOM 803 C CA . MET A 1 104 ? -3.784 -2.913 -4.769 1.00 97.38 104 MET A CA 1
ATOM 804 C C . MET A 1 104 ? -4.293 -2.436 -3.403 1.00 97.38 104 MET A C 1
ATOM 806 O O . MET A 1 104 ? -5.424 -1.976 -3.253 1.00 97.38 104 MET A O 1
ATOM 810 N N . LEU A 1 105 ? -3.390 -2.477 -2.429 1.00 98.06 105 LEU A N 1
ATOM 811 C CA . LEU A 1 105 ? -3.362 -1.637 -1.237 1.00 98.06 105 LEU A CA 1
ATOM 812 C C . LEU A 1 105 ? -2.289 -0.583 -1.507 1.00 98.06 105 LEU A C 1
ATOM 814 O O . LEU A 1 105 ? -1.107 -0.917 -1.617 1.00 98.06 105 LEU A O 1
ATOM 818 N N . ARG A 1 106 ? -2.683 0.683 -1.636 1.00 97.25 106 ARG A N 1
ATOM 819 C CA . ARG A 1 106 ? -1.765 1.791 -1.911 1.00 97.25 106 ARG A CA 1
ATOM 820 C C . ARG A 1 106 ? -2.106 2.976 -1.021 1.00 97.25 106 ARG A C 1
ATOM 822 O O . ARG A 1 106 ? -3.076 3.671 -1.284 1.00 97.25 106 ARG A O 1
ATOM 829 N N . VAL A 1 107 ? -1.296 3.242 -0.001 1.00 96.88 107 VAL A N 1
ATOM 830 C CA . VAL A 1 107 ? -1.577 4.309 0.978 1.00 96.88 107 VAL A CA 1
ATOM 831 C C . VAL A 1 107 ? -0.338 5.132 1.317 1.00 96.88 107 VAL A C 1
ATOM 833 O O . VAL A 1 107 ? 0.779 4.605 1.257 1.00 96.88 107 VAL A O 1
ATOM 836 N N . PRO A 1 108 ? -0.492 6.411 1.704 1.00 97.25 108 PRO A N 1
ATOM 837 C CA . PRO A 1 108 ? 0.586 7.155 2.337 1.00 97.25 108 PRO A CA 1
ATOM 838 C C . PRO A 1 108 ? 1.087 6.436 3.596 1.00 97.25 108 PRO A C 1
ATOM 840 O O . PRO A 1 108 ? 0.313 5.886 4.378 1.00 97.25 108 PRO A O 1
ATOM 843 N N . VAL A 1 109 ? 2.398 6.478 3.834 1.00 97.19 109 VAL A N 1
ATOM 844 C CA . VAL A 1 109 ? 2.997 5.963 5.076 1.00 97.19 109 VAL A CA 1
ATOM 845 C C . VAL A 1 109 ? 2.579 6.812 6.283 1.00 97.19 109 VAL A C 1
ATOM 847 O O . VAL A 1 109 ? 2.511 6.296 7.399 1.00 97.19 109 VAL A O 1
ATOM 850 N N . ALA A 1 110 ? 2.254 8.090 6.077 1.00 96.56 110 ALA A N 1
ATOM 851 C CA . ALA A 1 110 ? 1.570 8.911 7.070 1.00 96.56 110 ALA A CA 1
ATOM 852 C C . ALA A 1 110 ? 0.140 8.377 7.274 1.00 96.56 110 ALA A C 1
ATOM 854 O O . ALA A 1 110 ? -0.782 8.735 6.538 1.00 96.56 110 ALA A O 1
ATOM 855 N N . TRP A 1 111 ? -0.018 7.471 8.241 1.00 96.69 111 TRP A N 1
ATOM 856 C CA . TRP A 1 111 ? -1.271 6.763 8.495 1.00 96.69 111 TRP A CA 1
ATOM 857 C C . TRP A 1 111 ? -2.433 7.735 8.727 1.00 96.69 111 TRP A C 1
ATOM 859 O O . TRP A 1 111 ? -2.263 8.758 9.387 1.00 96.69 111 TRP A O 1
ATOM 869 N N . GLY A 1 112 ? -3.598 7.427 8.155 1.00 94.19 112 GLY A N 1
ATOM 870 C CA . GLY A 1 112 ? -4.785 8.285 8.234 1.00 94.19 112 GLY A CA 1
ATOM 871 C C . GLY A 1 112 ? -4.787 9.495 7.283 1.00 94.19 112 GLY A C 1
ATOM 872 O O . GLY A 1 112 ? -5.785 10.217 7.218 1.00 94.19 112 GLY A O 1
ATOM 873 N N . SER A 1 113 ? -3.722 9.724 6.509 1.00 95.62 113 SER A N 1
ATOM 874 C CA . SER A 1 113 ? -3.711 10.778 5.487 1.00 95.62 113 SER A CA 1
ATOM 875 C C . SER A 1 113 ? -4.180 10.270 4.122 1.00 95.62 113 SER A C 1
ATOM 877 O O . SER A 1 113 ? -4.095 9.078 3.821 1.00 95.62 113 SER A O 1
ATOM 879 N N . LEU A 1 114 ? -4.659 11.199 3.295 1.00 96.81 114 LEU A N 1
ATOM 880 C CA . LEU A 1 114 ? -4.936 10.995 1.876 1.00 96.81 114 LEU A CA 1
ATOM 881 C C . LEU A 1 114 ? -4.248 12.103 1.088 1.00 96.81 114 LEU A C 1
ATOM 883 O O . LEU A 1 114 ? -4.191 13.253 1.519 1.00 96.81 114 LEU A O 1
ATOM 887 N N . THR A 1 115 ? -3.687 11.739 -0.057 1.00 96.38 115 THR A N 1
ATOM 888 C CA . THR A 1 115 ? -2.970 12.658 -0.947 1.00 96.38 115 THR A CA 1
ATOM 889 C C . THR A 1 115 ? -3.578 12.700 -2.343 1.00 96.38 115 THR A C 1
ATOM 891 O O . THR A 1 115 ? -3.357 13.671 -3.056 1.00 96.38 115 THR A O 1
ATOM 894 N N . SER A 1 116 ? -4.313 11.663 -2.748 1.00 97.00 116 SER A N 1
ATOM 895 C CA . SER A 1 116 ? -4.821 11.469 -4.109 1.00 97.00 116 SER A CA 1
ATOM 896 C C . SER A 1 116 ? -6.011 10.503 -4.105 1.00 97.00 116 SER A C 1
ATOM 898 O O . SER A 1 116 ? -6.061 9.624 -3.245 1.00 97.00 116 SER A O 1
ATOM 900 N N . ARG A 1 117 ? -6.921 10.586 -5.087 1.00 96.75 117 ARG A N 1
ATOM 901 C CA . ARG A 1 117 ? -8.060 9.651 -5.262 1.00 96.75 117 ARG A CA 1
ATOM 902 C C . ARG A 1 117 ? -7.657 8.182 -5.412 1.00 96.75 117 ARG A C 1
ATOM 904 O O . ARG A 1 117 ? -8.483 7.288 -5.237 1.00 96.75 117 ARG A O 1
ATOM 911 N N . TYR A 1 118 ? -6.391 7.951 -5.754 1.00 97.38 118 TYR A N 1
ATOM 912 C CA . TYR A 1 118 ? -5.776 6.635 -5.917 1.00 97.38 118 TYR A CA 1
ATOM 913 C C . TYR A 1 118 ? -5.198 6.060 -4.614 1.00 97.38 118 TYR A C 1
ATOM 915 O O . TYR A 1 118 ? -4.565 5.001 -4.647 1.00 97.38 118 TYR A O 1
ATOM 923 N N . ASP A 1 119 ? -5.304 6.776 -3.492 1.00 98.00 119 ASP A N 1
ATOM 924 C CA . ASP A 1 119 ? -4.932 6.251 -2.182 1.00 98.00 119 ASP A CA 1
ATOM 925 C C . ASP A 1 119 ? -6.097 5.410 -1.636 1.00 98.00 119 ASP A C 1
ATOM 927 O O . ASP A 1 119 ? -7.203 5.914 -1.466 1.00 98.00 119 ASP A O 1
ATOM 931 N N . ALA A 1 120 ? -5.855 4.123 -1.390 1.00 98.38 120 ALA A N 1
ATOM 932 C CA . ALA A 1 120 ? -6.855 3.193 -0.881 1.00 98.38 120 ALA A CA 1
ATOM 933 C C . ALA A 1 120 ? -6.210 2.037 -0.112 1.00 98.38 120 ALA A C 1
ATOM 935 O O . ALA A 1 120 ? -5.196 1.470 -0.535 1.00 98.38 120 ALA A O 1
ATOM 936 N N . LEU A 1 121 ? -6.840 1.640 0.993 1.00 98.56 121 LEU A N 1
ATOM 937 C CA . LEU A 1 121 ? -6.500 0.409 1.702 1.00 98.56 121 LEU A CA 1
ATOM 938 C C . LEU A 1 121 ? -6.939 -0.834 0.920 1.00 98.56 121 LEU A C 1
ATOM 940 O O . LEU A 1 121 ? -6.229 -1.827 0.968 1.00 98.56 121 LEU A O 1
ATOM 944 N N . LEU A 1 122 ? -8.039 -0.790 0.166 1.00 98.69 122 LEU A N 1
ATOM 945 C CA . LEU A 1 122 ? -8.446 -1.859 -0.750 1.00 98.69 122 LEU A CA 1
ATOM 946 C C . LEU A 1 122 ? -9.049 -1.276 -2.033 1.00 98.69 122 LEU A C 1
ATOM 948 O O . LEU A 1 122 ? -10.191 -0.809 -2.046 1.00 98.69 122 LEU A O 1
ATOM 952 N N . ALA A 1 123 ? -8.272 -1.361 -3.113 1.00 98.38 123 ALA A N 1
ATOM 953 C CA . ALA A 1 123 ? -8.713 -1.148 -4.485 1.00 98.38 123 ALA A CA 1
ATOM 954 C C . ALA A 1 123 ? -8.698 -2.503 -5.216 1.00 98.38 123 ALA A C 1
ATOM 956 O O . ALA A 1 123 ? -7.631 -3.043 -5.523 1.00 98.38 123 ALA A O 1
ATOM 957 N N . ALA A 1 124 ? -9.875 -3.087 -5.427 1.00 97.56 124 ALA A N 1
ATOM 958 C CA . ALA A 1 124 ? -10.056 -4.433 -5.957 1.00 97.56 124 ALA A CA 1
ATOM 959 C C . ALA A 1 124 ? -9.951 -4.511 -7.479 1.00 97.56 124 ALA A C 1
ATOM 961 O O . ALA A 1 124 ? -10.309 -3.576 -8.183 1.00 97.56 124 ALA A O 1
ATOM 962 N N . ASN A 1 125 ? -9.540 -5.680 -7.963 1.00 96.06 125 ASN A N 1
ATOM 963 C CA . ASN A 1 125 ? -9.738 -6.115 -9.341 1.00 96.06 125 ASN A CA 1
ATOM 964 C C . ASN A 1 125 ? -10.937 -7.067 -9.354 1.00 96.06 125 ASN A C 1
ATOM 966 O O . ASN A 1 125 ? -10.810 -8.176 -8.824 1.00 96.06 125 ASN A O 1
ATOM 970 N N . LEU A 1 126 ? -12.103 -6.649 -9.849 1.00 94.81 126 LEU A N 1
ATOM 971 C CA . LEU A 1 126 ? -13.330 -7.438 -9.679 1.00 94.81 126 LEU A CA 1
ATOM 972 C C . LEU A 1 126 ? -13.351 -8.656 -10.609 1.00 94.81 126 LEU A C 1
ATOM 974 O O . LEU A 1 126 ? -13.789 -9.728 -10.183 1.00 94.81 126 LEU A O 1
ATOM 978 N N . SER A 1 127 ? -12.785 -8.532 -11.809 1.00 92.44 127 SER A N 1
ATOM 979 C CA . SER A 1 127 ? -12.606 -9.641 -12.740 1.00 92.44 127 SER A CA 1
ATOM 980 C C . SER A 1 127 ? -11.781 -10.785 -12.110 1.00 92.44 127 SER A C 1
ATOM 982 O O . SER A 1 127 ? -10.721 -10.564 -11.497 1.00 92.44 127 SER A O 1
ATOM 984 N N . PRO A 1 128 ? -12.257 -12.040 -12.208 1.00 89.94 128 PRO A N 1
ATOM 985 C CA . PRO A 1 128 ? -11.475 -13.218 -11.842 1.00 89.94 128 PRO A CA 1
ATOM 986 C C . PRO A 1 128 ? -10.384 -13.542 -12.862 1.00 89.94 128 PRO A C 1
ATOM 988 O O . PRO A 1 128 ? -9.377 -14.146 -12.495 1.00 89.94 128 PRO A O 1
ATOM 991 N N . ASP A 1 129 ? -10.569 -13.092 -14.098 1.00 90.69 129 ASP A N 1
ATOM 992 C CA . ASP A 1 129 ? -9.898 -13.649 -15.264 1.00 90.69 129 ASP A CA 1
ATOM 993 C C . ASP A 1 129 ? -8.749 -12.769 -15.758 1.00 90.69 129 ASP A C 1
ATOM 995 O O . ASP A 1 129 ? -7.759 -13.273 -16.287 1.00 90.69 129 ASP A O 1
ATOM 999 N N . TYR A 1 130 ? -8.839 -11.451 -15.570 1.00 91.19 130 TYR A N 1
ATOM 1000 C CA . TYR A 1 130 ? -7.840 -10.509 -16.071 1.00 91.19 130 TYR A CA 1
ATOM 1001 C C . TYR A 1 130 ? -7.784 -9.208 -15.258 1.00 91.19 130 TYR A C 1
ATOM 1003 O O . TYR A 1 130 ? -8.730 -8.885 -14.535 1.00 91.19 130 TYR A O 1
ATOM 1011 N N . PRO A 1 131 ? -6.692 -8.433 -15.389 1.00 92.38 131 PRO A N 1
ATOM 1012 C CA . PRO A 1 131 ? -6.604 -7.106 -14.800 1.00 92.38 131 PRO A CA 1
ATOM 1013 C C . PRO A 1 131 ? -7.561 -6.095 -15.441 1.00 92.38 131 PRO A C 1
ATOM 1015 O O . PRO A 1 131 ? -7.666 -6.011 -16.664 1.00 92.38 131 PRO A O 1
ATOM 1018 N N . GLU A 1 132 ? -8.200 -5.282 -14.613 1.00 92.12 132 GLU A N 1
ATOM 1019 C CA . GLU A 1 132 ? -9.093 -4.197 -15.005 1.00 92.12 132 GLU A CA 1
ATOM 1020 C C . GLU A 1 132 ? -8.949 -2.990 -14.068 1.00 92.12 132 GLU A C 1
ATOM 1022 O O . GLU A 1 132 ? -8.163 -2.989 -13.110 1.00 92.12 132 GLU A O 1
ATOM 1027 N N . ASP A 1 133 ? -9.699 -1.939 -14.382 1.00 93.81 133 ASP A N 1
ATOM 1028 C CA . ASP A 1 133 ? -9.775 -0.731 -13.575 1.00 93.81 133 ASP A CA 1
ATOM 1029 C C . ASP A 1 133 ? -10.166 -1.064 -12.136 1.00 93.81 133 ASP A C 1
ATOM 1031 O O . ASP A 1 133 ? -11.109 -1.812 -11.870 1.00 93.81 133 ASP A O 1
ATOM 1035 N N . ARG A 1 134 ? -9.408 -0.517 -11.181 1.00 96.25 134 ARG A N 1
ATOM 1036 C CA . ARG A 1 134 ? -9.589 -0.898 -9.785 1.00 96.25 134 ARG A CA 1
ATOM 1037 C C . ARG A 1 134 ? -10.831 -0.240 -9.214 1.00 96.25 134 ARG A C 1
ATOM 1039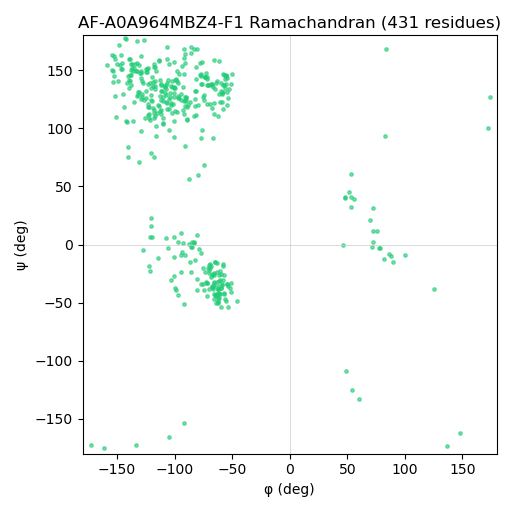 O O . ARG A 1 134 ? -11.041 0.963 -9.371 1.00 96.25 134 ARG A O 1
ATOM 1046 N N . TRP A 1 135 ? -11.579 -1.019 -8.450 1.00 97.94 135 TRP A N 1
ATOM 1047 C CA . TRP A 1 135 ? -12.745 -0.547 -7.724 1.00 97.94 135 TRP A CA 1
ATOM 1048 C C . TRP A 1 135 ? -12.416 -0.337 -6.245 1.00 97.94 135 TRP A C 1
ATOM 1050 O O . TRP A 1 135 ? -11.977 -1.264 -5.561 1.00 97.94 135 TRP A O 1
ATOM 1060 N N . ILE A 1 136 ? -12.585 0.883 -5.739 1.00 98.56 136 ILE A N 1
ATOM 1061 C CA . ILE A 1 136 ? -12.254 1.242 -4.355 1.00 98.56 136 ILE A CA 1
ATOM 1062 C C . ILE A 1 136 ? -13.486 1.044 -3.477 1.00 98.56 136 ILE A C 1
ATOM 1064 O O . ILE A 1 136 ? -14.523 1.655 -3.728 1.00 98.56 136 ILE A O 1
ATOM 1068 N N . MET A 1 137 ? -13.342 0.223 -2.425 1.00 98.62 137 MET A N 1
ATOM 1069 C CA . MET A 1 137 ? -14.360 0.103 -1.367 1.00 98.62 137 MET A CA 1
ATOM 1070 C C . MET A 1 137 ? -13.826 0.293 0.056 1.00 98.62 137 MET A C 1
ATOM 1072 O O . MET A 1 137 ? -14.599 0.320 1.004 1.00 98.62 137 MET A O 1
ATOM 1076 N N . PHE A 1 138 ? -12.514 0.456 0.242 1.00 98.69 138 PHE A N 1
ATOM 1077 C CA . PHE A 1 138 ? -11.936 0.799 1.543 1.00 98.69 138 PHE A CA 1
ATOM 1078 C C . PHE A 1 138 ? -10.786 1.779 1.343 1.00 98.69 138 PHE A C 1
ATOM 1080 O O . PHE A 1 138 ? -9.703 1.412 0.883 1.00 98.69 138 PHE A O 1
ATOM 1087 N N . THR A 1 139 ? -11.025 3.038 1.680 1.00 98.44 139 THR A N 1
ATOM 1088 C CA . THR A 1 139 ? -10.130 4.139 1.316 1.00 98.44 139 THR A CA 1
ATOM 1089 C C . THR A 1 139 ? -9.108 4.385 2.413 1.00 98.44 139 THR A C 1
ATOM 1091 O O . THR A 1 139 ? -7.901 4.384 2.170 1.00 98.44 139 THR A O 1
ATOM 1094 N N . ARG A 1 140 ? -9.578 4.528 3.654 1.00 97.94 140 ARG A N 1
ATOM 1095 C CA . ARG A 1 140 ? -8.750 4.897 4.805 1.00 97.94 140 ARG A CA 1
ATOM 1096 C C . ARG A 1 140 ? -9.277 4.249 6.080 1.00 97.94 140 ARG A C 1
ATOM 1098 O O . ARG A 1 140 ? -10.462 3.988 6.201 1.00 97.94 140 ARG A O 1
ATOM 1105 N N . CYS A 1 141 ? -8.405 4.036 7.061 1.00 98.38 141 CYS A N 1
ATOM 1106 C CA . CYS A 1 141 ? -8.795 3.687 8.423 1.00 98.38 141 CYS A CA 1
ATOM 1107 C C . CYS A 1 141 ? -8.205 4.708 9.396 1.00 98.38 141 CYS A C 1
ATOM 1109 O O . CYS A 1 141 ? -6.988 4.752 9.589 1.00 98.38 141 CYS A O 1
ATOM 1111 N N . ARG A 1 142 ? -9.064 5.518 10.014 1.00 98.31 142 ARG A N 1
ATOM 1112 C CA . ARG A 1 142 ? -8.696 6.365 11.156 1.00 98.31 142 ARG A CA 1
ATOM 1113 C C . ARG A 1 142 ? -8.611 5.483 12.402 1.00 98.31 142 ARG A C 1
ATOM 1115 O O . ARG A 1 142 ? -9.330 4.484 12.487 1.00 98.31 142 ARG A O 1
ATOM 1122 N N . ALA A 1 143 ? -7.714 5.783 13.335 1.00 98.12 143 ALA A N 1
ATOM 1123 C CA . ALA A 1 143 ? -7.510 4.914 14.487 1.00 98.12 143 ALA A CA 1
ATOM 1124 C C . ALA A 1 143 ? -7.087 5.696 15.732 1.00 98.12 143 ALA A C 1
ATOM 1126 O O . ALA A 1 143 ? -6.262 6.597 15.649 1.00 98.12 143 ALA A O 1
ATOM 1127 N N . TRP A 1 144 ? -7.610 5.304 16.892 1.00 98.25 144 TRP A N 1
ATOM 1128 C CA . TRP A 1 144 ? -7.288 5.922 18.176 1.00 98.25 144 TRP A CA 1
ATOM 1129 C C . TRP A 1 144 ? -6.979 4.867 19.226 1.00 98.25 144 TRP A C 1
ATOM 1131 O O . 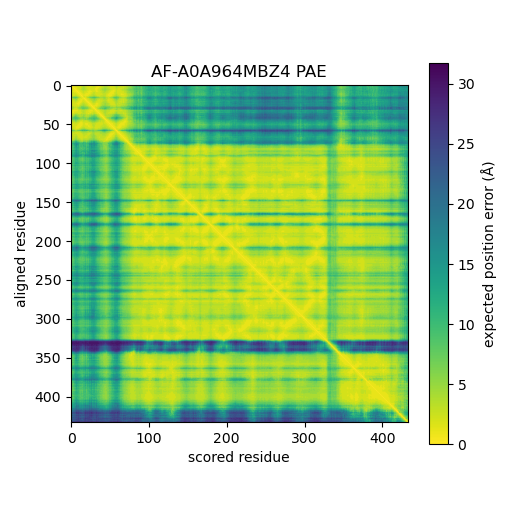TRP A 1 144 ? -7.549 3.775 19.230 1.00 98.25 144 TRP A O 1
ATOM 1141 N N . LEU A 1 145 ? -6.105 5.224 20.159 1.00 97.75 145 LEU A N 1
ATOM 1142 C CA . LEU A 1 145 ? -5.870 4.466 21.377 1.00 97.75 145 LEU A CA 1
ATOM 1143 C C . LEU A 1 145 ? -6.414 5.263 22.560 1.00 97.75 145 LEU A C 1
ATOM 1145 O O . LEU A 1 145 ? -6.021 6.406 22.784 1.00 97.75 145 LEU A O 1
ATOM 1149 N N . VAL A 1 146 ? -7.321 4.646 23.314 1.00 97.31 146 VAL A N 1
ATOM 1150 C CA . VAL A 1 146 ? -7.995 5.257 24.457 1.00 97.31 146 VAL A CA 1
ATOM 1151 C C . VAL A 1 146 ? -7.565 4.579 25.752 1.00 97.31 146 VAL A C 1
ATOM 1153 O O . VAL A 1 146 ? -7.658 3.355 25.895 1.00 97.31 146 VAL A O 1
ATOM 1156 N N . TYR A 1 147 ? -7.135 5.384 26.720 1.00 95.62 147 TYR A N 1
ATOM 1157 C CA . TYR A 1 147 ? -6.773 4.944 28.065 1.00 95.62 147 TYR A CA 1
ATOM 1158 C C . TYR A 1 147 ? -7.170 6.007 29.098 1.00 95.62 147 TYR A C 1
ATOM 1160 O O . TYR A 1 147 ? -6.870 7.182 28.919 1.00 95.62 147 TYR A O 1
ATOM 1168 N N . GLN A 1 148 ? -7.877 5.598 30.161 1.00 90.50 148 GLN A N 1
ATOM 1169 C CA . GLN A 1 148 ? -8.370 6.486 31.233 1.00 90.50 148 GLN A CA 1
ATOM 1170 C C . GLN A 1 148 ? -9.087 7.757 30.727 1.00 90.50 148 GLN A C 1
ATOM 1172 O O . GLN A 1 148 ? -8.896 8.845 31.253 1.00 90.50 148 GLN A O 1
ATOM 1177 N N . GLY A 1 149 ? -9.900 7.629 29.673 1.00 84.06 149 GLY A N 1
ATOM 1178 C CA . GLY A 1 149 ? -10.642 8.752 29.084 1.00 84.06 149 GLY A CA 1
ATOM 1179 C C . GLY A 1 149 ? -9.836 9.629 28.118 1.00 84.06 149 GLY A C 1
ATOM 1180 O O . GLY A 1 149 ? -10.436 10.380 27.356 1.00 84.06 149 GLY A O 1
ATOM 1181 N N . TYR A 1 150 ? -8.510 9.488 28.060 1.00 90.00 150 TYR A N 1
ATOM 1182 C CA . TYR A 1 150 ? -7.680 10.157 27.059 1.00 90.00 150 TYR A CA 1
ATOM 1183 C C . TYR A 1 150 ? -7.701 9.375 25.749 1.00 90.00 150 TYR A C 1
ATOM 1185 O O . TYR A 1 150 ? -7.375 8.188 25.734 1.00 90.00 150 TYR A O 1
ATOM 1193 N N . SER A 1 151 ? -8.061 10.048 24.655 1.00 94.38 151 SER A N 1
ATOM 1194 C CA . SER A 1 151 ? -8.021 9.508 23.295 1.00 94.38 151 SER A CA 1
ATOM 1195 C C . SER A 1 151 ? -6.834 10.093 22.541 1.00 94.38 151 SER A C 1
ATOM 1197 O O . SER A 1 151 ? -6.683 11.312 22.482 1.00 94.38 151 SER A O 1
ATOM 1199 N N . GLN A 1 152 ? -5.983 9.233 21.989 1.00 96.12 152 GLN A N 1
ATOM 1200 C CA . GLN A 1 152 ? -4.805 9.627 21.219 1.00 96.12 152 GLN A CA 1
ATOM 1201 C C . GLN A 1 152 ? -4.897 9.072 19.805 1.00 96.12 152 GLN A C 1
ATOM 1203 O O . GLN A 1 152 ? -5.112 7.873 19.621 1.00 96.12 152 GLN A O 1
ATOM 1208 N N . ASP A 1 153 ? -4.715 9.944 18.818 1.00 95.50 153 ASP A N 1
ATOM 1209 C CA . ASP A 1 153 ? -4.725 9.567 17.407 1.00 95.50 153 ASP A CA 1
ATOM 1210 C C . ASP A 1 153 ? -3.474 8.745 17.043 1.00 95.50 153 ASP A C 1
ATOM 1212 O O . ASP A 1 153 ? -2.340 9.027 17.463 1.00 95.50 153 ASP A O 1
ATOM 1216 N N . ILE A 1 154 ? -3.680 7.696 16.256 1.00 97.06 154 ILE A N 1
ATOM 1217 C CA . ILE A 1 154 ? -2.624 6.870 15.681 1.00 97.06 154 ILE A CA 1
ATOM 1218 C C . ILE A 1 154 ? -2.285 7.475 14.319 1.00 97.06 154 ILE A C 1
ATOM 1220 O O . ILE A 1 154 ? -2.781 7.046 13.282 1.00 97.06 154 ILE A O 1
ATOM 1224 N N . ALA A 1 155 ? -1.415 8.481 14.334 1.00 95.75 155 ALA A N 1
ATOM 1225 C CA . ALA A 1 155 ? -1.069 9.282 13.164 1.00 95.75 155 ALA A CA 1
ATOM 1226 C C . ALA A 1 155 ? 0.453 9.474 13.025 1.00 95.75 155 ALA A C 1
ATOM 1228 O O . ALA A 1 155 ? 1.260 8.884 13.753 1.00 95.75 155 ALA A O 1
ATOM 1229 N N . LEU A 1 156 ? 0.866 10.320 12.076 1.00 94.75 156 LEU A N 1
ATOM 1230 C CA . LEU A 1 156 ? 2.275 10.642 11.820 1.00 94.75 156 LEU A CA 1
ATOM 1231 C C . LEU A 1 156 ? 3.008 11.1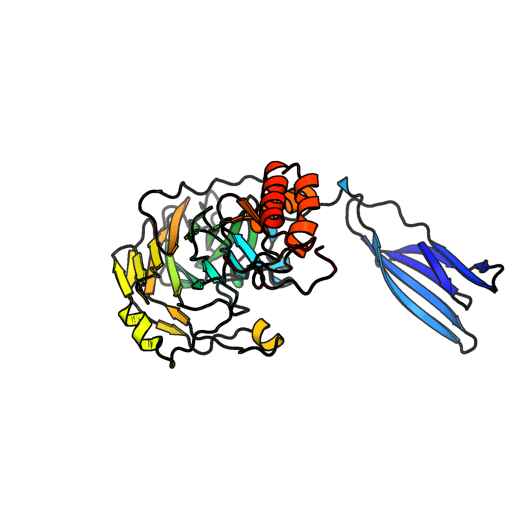49 13.079 1.00 94.75 156 LEU A C 1
ATOM 1233 O O . LEU A 1 156 ? 4.177 10.820 13.293 1.00 94.75 156 LEU A O 1
ATOM 1237 N N . ASP A 1 157 ? 2.315 11.875 13.957 1.00 94.50 157 ASP A N 1
ATOM 1238 C CA . ASP A 1 157 ? 2.907 12.442 15.170 1.00 94.50 157 ASP A CA 1
ATOM 1239 C C . ASP A 1 157 ? 3.368 11.387 16.173 1.00 94.50 157 ASP A C 1
ATOM 1241 O O . ASP A 1 157 ? 4.410 11.576 16.800 1.00 94.50 157 ASP A O 1
ATOM 1245 N N . SER A 1 158 ? 2.685 10.245 16.261 1.00 95.62 158 SER A N 1
ATOM 1246 C CA . SER A 1 158 ? 3.089 9.119 17.110 1.00 95.62 158 SER A CA 1
ATOM 1247 C C . SER A 1 158 ? 3.932 8.075 16.363 1.00 95.62 158 SER A C 1
ATOM 1249 O O . SER A 1 158 ? 4.484 7.165 16.989 1.00 95.62 158 SER A O 1
ATOM 1251 N N . LEU A 1 159 ? 4.107 8.208 15.041 1.00 97.06 159 LEU A N 1
ATOM 1252 C CA . LEU A 1 159 ? 4.894 7.287 14.220 1.00 97.06 159 LEU A CA 1
ATOM 1253 C C . LEU A 1 159 ? 6.403 7.437 14.489 1.00 97.06 159 LEU A C 1
ATOM 1255 O O . LEU A 1 159 ? 7.009 8.496 14.295 1.00 97.06 159 LEU A O 1
ATOM 1259 N N . GLN A 1 160 ? 7.034 6.342 14.916 1.00 96.81 160 GLN A N 1
ATOM 1260 C CA . GLN A 1 160 ? 8.478 6.276 15.161 1.00 96.81 160 GLN A CA 1
ATOM 1261 C C . GLN A 1 160 ? 9.246 5.655 14.004 1.00 96.81 160 GLN A C 1
ATOM 1263 O O . GLN A 1 160 ? 10.363 6.083 13.699 1.00 96.81 160 GLN A O 1
ATOM 1268 N N . ALA A 1 161 ? 8.675 4.617 13.396 1.00 96.56 161 ALA A N 1
ATOM 1269 C CA . ALA A 1 161 ? 9.304 3.919 12.293 1.00 96.56 161 ALA A CA 1
ATOM 1270 C C . ALA A 1 161 ? 8.280 3.255 11.375 1.00 96.56 161 ALA A C 1
ATOM 1272 O O . ALA A 1 161 ? 7.244 2.771 11.824 1.00 96.56 161 ALA A O 1
ATOM 1273 N N . PHE A 1 162 ? 8.645 3.167 10.104 1.00 96.06 162 PHE A N 1
ATOM 1274 C CA . PHE A 1 162 ? 7.978 2.382 9.079 1.00 96.06 162 PHE A CA 1
ATOM 1275 C C . PHE A 1 162 ? 8.957 1.341 8.534 1.00 96.06 162 PHE A C 1
ATOM 1277 O O . PHE A 1 162 ? 10.141 1.640 8.363 1.00 96.06 162 PHE A O 1
ATOM 1284 N N . ALA A 1 163 ? 8.499 0.122 8.274 1.00 93.62 163 ALA A N 1
ATOM 1285 C CA . ALA A 1 163 ? 9.333 -0.952 7.760 1.00 93.62 163 ALA A CA 1
ATOM 1286 C C . ALA A 1 163 ? 8.621 -1.766 6.678 1.00 93.62 163 ALA A C 1
ATOM 1288 O O . ALA A 1 163 ? 7.445 -2.079 6.818 1.00 93.62 163 ALA A O 1
ATOM 1289 N N . LEU A 1 164 ? 9.359 -2.158 5.637 1.00 90.19 164 LEU A N 1
ATOM 1290 C CA . LEU A 1 164 ? 8.901 -3.126 4.639 1.00 90.19 164 LEU A CA 1
ATOM 1291 C C . LEU A 1 164 ? 9.258 -4.544 5.081 1.00 90.19 164 LEU A C 1
ATOM 1293 O O . LEU A 1 164 ? 10.441 -4.910 5.180 1.00 90.19 164 LEU A O 1
ATOM 1297 N N . GLU A 1 165 ? 8.241 -5.366 5.271 1.00 83.00 165 GLU A N 1
ATOM 1298 C CA . GLU A 1 165 ? 8.338 -6.774 5.636 1.00 83.00 165 GLU A CA 1
ATOM 1299 C C . GLU A 1 165 ? 8.082 -7.606 4.383 1.00 83.00 165 GLU A C 1
ATOM 1301 O O . GLU A 1 165 ? 7.274 -7.217 3.561 1.00 83.00 165 GLU A O 1
ATOM 1306 N N . ASP A 1 166 ? 8.904 -8.643 4.161 1.00 73.62 166 ASP A N 1
ATOM 1307 C CA . ASP A 1 166 ? 8.866 -9.590 3.023 1.00 73.62 166 ASP A CA 1
ATOM 1308 C C . ASP A 1 166 ? 8.700 -9.071 1.571 1.00 73.62 166 ASP A C 1
ATOM 1310 O O . ASP A 1 166 ? 8.849 -9.865 0.651 1.00 73.62 166 ASP A O 1
ATOM 1314 N N . GLY A 1 167 ? 8.585 -7.763 1.346 1.00 73.38 167 GLY A N 1
ATOM 1315 C CA . GLY A 1 167 ? 8.249 -7.167 0.058 1.00 73.38 167 GLY A CA 1
ATOM 1316 C C . GLY A 1 167 ? 6.745 -6.985 -0.149 1.00 73.38 167 GLY A C 1
ATOM 1317 O O . GLY A 1 167 ? 6.393 -6.222 -1.026 1.00 73.38 167 GLY A O 1
ATOM 1318 N N . ARG A 1 168 ? 5.859 -7.610 0.640 1.00 83.75 168 ARG A N 1
ATOM 1319 C CA . ARG A 1 168 ? 4.399 -7.539 0.432 1.00 83.75 168 ARG A CA 1
ATOM 1320 C C . ARG A 1 168 ? 3.639 -6.988 1.629 1.00 83.75 168 ARG A C 1
ATOM 1322 O O . ARG A 1 168 ? 2.501 -6.548 1.470 1.00 83.75 168 ARG A O 1
ATOM 1329 N N . SER A 1 169 ? 4.251 -6.988 2.802 1.00 91.00 169 SER A N 1
ATOM 1330 C CA . SER A 1 169 ? 3.681 -6.435 4.022 1.00 91.00 169 SER A CA 1
ATOM 1331 C C . SER A 1 169 ? 4.465 -5.211 4.493 1.00 91.00 169 SER A C 1
ATOM 1333 O O . SER A 1 169 ? 5.626 -4.980 4.139 1.00 91.00 169 SER A O 1
ATOM 1335 N N . ALA A 1 170 ? 3.816 -4.377 5.293 1.00 93.62 170 ALA A N 1
ATOM 1336 C CA . ALA A 1 170 ? 4.471 -3.248 5.926 1.00 93.62 170 ALA A CA 1
ATOM 1337 C C . ALA A 1 170 ? 4.089 -3.129 7.388 1.00 93.62 170 ALA A C 1
ATOM 1339 O O . ALA A 1 170 ? 2.999 -3.518 7.802 1.00 93.62 170 ALA A O 1
ATOM 1340 N N . VAL A 1 171 ? 5.010 -2.552 8.154 1.00 96.00 171 VAL A N 1
ATOM 1341 C CA . VAL A 1 171 ? 4.868 -2.345 9.583 1.00 96.00 171 VAL A CA 1
ATOM 1342 C C . VAL A 1 171 ? 5.101 -0.897 9.967 1.00 96.00 171 VAL A C 1
ATOM 1344 O O . VAL A 1 171 ? 6.177 -0.341 9.755 1.00 96.00 171 VAL A O 1
ATOM 1347 N N . TRP A 1 172 ? 4.108 -0.324 10.633 1.00 97.75 172 TRP A N 1
ATOM 1348 C CA . TRP A 1 172 ? 4.187 0.952 11.322 1.00 97.75 172 TRP A CA 1
ATOM 1349 C C . TRP A 1 172 ? 4.403 0.699 12.807 1.00 97.75 172 TRP A C 1
ATOM 1351 O O . TRP A 1 172 ? 3.749 -0.152 13.410 1.00 97.75 172 TRP A O 1
ATOM 1361 N N . ARG A 1 173 ? 5.329 1.439 13.412 1.00 98.00 173 ARG A N 1
ATOM 1362 C CA . ARG A 1 173 ? 5.627 1.382 14.845 1.00 98.00 173 ARG A CA 1
ATOM 1363 C C . ARG A 1 173 ? 5.332 2.737 15.454 1.00 98.00 173 ARG A C 1
ATOM 1365 O O . ARG A 1 173 ? 6.029 3.709 15.158 1.00 98.00 173 ARG A O 1
ATOM 1372 N N . PHE A 1 174 ? 4.326 2.779 16.311 1.00 98.31 174 PHE A N 1
ATOM 1373 C CA . PHE A 1 174 ? 3.878 3.982 16.990 1.00 98.31 174 PHE A CA 1
ATOM 1374 C C . PHE A 1 174 ? 4.311 3.960 18.454 1.00 98.31 174 PHE A C 1
ATOM 1376 O O . PHE A 1 174 ? 4.254 2.920 19.113 1.00 98.31 174 PHE A O 1
ATOM 1383 N N . LYS A 1 175 ? 4.710 5.124 18.964 1.00 97.50 175 LYS A N 1
ATOM 1384 C CA . LYS A 1 175 ? 4.857 5.403 20.393 1.00 97.50 175 LYS A CA 1
ATOM 1385 C C . LYS A 1 175 ? 3.762 6.381 20.777 1.00 97.50 175 LYS A C 1
ATOM 1387 O O . LYS A 1 175 ? 3.850 7.561 20.455 1.00 97.50 175 LYS A O 1
ATOM 1392 N N . ILE A 1 176 ? 2.734 5.869 21.439 1.00 96.94 176 ILE A N 1
ATOM 1393 C CA . ILE A 1 176 ? 1.512 6.608 21.747 1.00 96.94 176 ILE A CA 1
ATOM 1394 C C . ILE A 1 176 ? 1.547 6.985 23.230 1.00 96.94 176 ILE A C 1
ATOM 1396 O O . ILE A 1 176 ? 1.574 6.081 24.068 1.00 96.94 176 ILE A O 1
ATOM 1400 N N . PRO A 1 177 ? 1.583 8.279 23.585 1.00 95.12 177 PRO A N 1
ATOM 1401 C CA . PRO A 1 177 ? 1.511 8.707 24.980 1.00 95.12 177 PRO A CA 1
ATOM 1402 C C . PRO A 1 177 ? 0.237 8.184 25.653 1.00 95.12 177 PRO A C 1
ATOM 1404 O O . PRO A 1 177 ? -0.835 8.245 25.067 1.00 95.12 177 PRO A O 1
ATOM 1407 N N . SER A 1 178 ? 0.335 7.687 26.885 1.00 90.31 178 SER A N 1
ATOM 1408 C CA . SER A 1 178 ? -0.818 7.192 27.657 1.00 90.31 178 SER A CA 1
ATOM 1409 C C . SER A 1 178 ? -1.013 7.944 28.980 1.00 90.31 178 SER A C 1
ATOM 1411 O O . SER A 1 178 ? -1.727 7.471 29.854 1.00 90.31 178 SER A O 1
ATOM 1413 N N . GLY A 1 179 ? -0.382 9.114 29.136 1.00 85.56 179 GLY A N 1
ATOM 1414 C CA . GLY A 1 179 ? -0.434 9.925 30.359 1.00 85.56 179 GLY A CA 1
ATOM 1415 C C . GLY A 1 179 ? 0.578 9.492 31.428 1.00 85.56 179 GLY A C 1
ATOM 1416 O O . GLY A 1 179 ? 1.216 8.452 31.304 1.00 85.56 179 GLY A O 1
ATOM 1417 N N . GLN A 1 180 ? 0.763 10.324 32.461 1.00 86.38 180 GLN A N 1
ATOM 1418 C CA . GLN A 1 180 ? 1.655 10.065 33.614 1.00 86.38 180 GLN A CA 1
ATOM 1419 C C . GLN A 1 180 ? 3.107 9.694 33.235 1.00 86.38 180 GLN A C 1
ATOM 1421 O O . GLN A 1 180 ? 3.760 8.898 33.902 1.00 86.38 180 GLN A O 1
ATOM 1426 N N . GLY A 1 181 ? 3.614 10.236 32.122 1.00 89.12 181 GLY A N 1
ATOM 1427 C CA . GLY A 1 181 ? 4.938 9.887 31.589 1.00 89.12 181 GLY A CA 1
ATOM 1428 C C . GLY A 1 181 ? 5.029 8.492 30.951 1.00 89.12 181 GLY A C 1
ATOM 1429 O O . GLY A 1 181 ? 6.102 8.110 30.482 1.00 89.12 181 GLY A O 1
ATOM 1430 N N . GLN A 1 182 ? 3.922 7.746 30.889 1.00 94.62 182 GLN A N 1
ATOM 1431 C CA . GLN A 1 182 ? 3.845 6.429 30.270 1.00 94.62 182 GLN A CA 1
ATOM 1432 C C . GLN A 1 182 ? 3.431 6.493 28.796 1.00 94.62 182 GLN A C 1
ATOM 1434 O O . GLN A 1 182 ? 2.858 7.475 28.310 1.00 94.62 182 GLN A O 1
ATOM 1439 N N . HIS A 1 183 ? 3.722 5.418 28.067 1.00 96.31 183 HIS A N 1
ATOM 1440 C CA . HIS A 1 183 ? 3.317 5.253 26.677 1.00 96.31 183 HIS A CA 1
ATOM 1441 C C . HIS A 1 183 ? 3.008 3.796 26.319 1.00 96.31 183 HIS A C 1
ATOM 1443 O O . HIS A 1 183 ? 3.433 2.851 26.986 1.00 96.31 183 HIS A O 1
ATOM 1449 N N . VAL A 1 184 ? 2.310 3.615 25.202 1.00 97.31 184 VAL A N 1
ATOM 1450 C CA . VAL A 1 184 ? 2.098 2.326 24.546 1.00 97.31 184 VAL A CA 1
ATOM 1451 C C . VAL A 1 184 ? 2.928 2.268 23.270 1.00 97.31 184 VAL A C 1
ATOM 1453 O O . VAL A 1 184 ? 2.921 3.197 22.462 1.00 97.31 184 VAL A O 1
ATOM 1456 N N . LEU A 1 185 ? 3.630 1.153 23.066 1.00 97.69 185 LEU A N 1
ATOM 1457 C CA . LEU A 1 185 ? 4.200 0.819 21.765 1.00 97.69 185 LEU A CA 1
ATOM 1458 C C . LEU A 1 185 ? 3.203 -0.035 20.988 1.00 97.69 185 LEU A C 1
ATOM 1460 O O . LEU A 1 185 ? 2.948 -1.187 21.344 1.00 97.69 185 LEU A O 1
ATOM 1464 N N . LEU A 1 186 ? 2.657 0.526 19.917 1.00 98.19 186 LEU A N 1
ATOM 1465 C CA . LEU A 1 186 ? 1.707 -0.152 19.044 1.00 98.19 186 LEU A CA 1
ATOM 1466 C C . LEU A 1 186 ? 2.385 -0.465 17.713 1.00 98.19 186 LEU A C 1
ATOM 1468 O O . LEU A 1 186 ? 3.105 0.359 17.153 1.00 98.19 186 LEU A O 1
ATOM 1472 N N . THR A 1 187 ? 2.182 -1.674 17.205 1.00 98.00 187 THR A N 1
ATOM 1473 C CA . THR A 1 187 ? 2.556 -2.025 15.836 1.00 98.00 187 THR A CA 1
ATOM 1474 C C . THR A 1 187 ? 1.309 -2.241 15.009 1.00 98.00 187 THR A C 1
ATOM 1476 O O . THR A 1 187 ? 0.432 -2.976 15.439 1.00 98.00 187 THR A O 1
ATOM 1479 N N . LEU A 1 188 ? 1.266 -1.643 13.827 1.00 97.88 188 LEU A N 1
ATOM 1480 C CA . LEU A 1 188 ? 0.305 -1.972 12.787 1.00 97.88 188 LEU A CA 1
ATOM 1481 C C . LEU A 1 188 ? 1.042 -2.721 11.680 1.00 97.88 188 LEU A C 1
ATOM 1483 O O . LEU A 1 188 ? 2.000 -2.181 11.132 1.00 97.88 188 LEU A O 1
ATOM 1487 N N . THR A 1 189 ? 0.598 -3.929 11.355 1.00 97.12 189 THR A N 1
ATOM 1488 C CA . THR A 1 189 ? 1.010 -4.669 10.159 1.00 97.12 189 THR A CA 1
ATOM 1489 C C . THR A 1 189 ? -0.106 -4.596 9.125 1.00 97.12 189 THR A C 1
ATOM 1491 O O . THR A 1 189 ? -1.235 -4.956 9.446 1.00 97.12 189 THR A O 1
ATOM 1494 N N . ALA A 1 190 ? 0.195 -4.164 7.901 1.00 96.38 190 ALA A N 1
ATOM 1495 C CA . ALA A 1 190 ? -0.753 -4.166 6.789 1.00 96.38 190 ALA A CA 1
ATOM 1496 C C . ALA A 1 190 ? -0.257 -5.059 5.650 1.00 96.38 190 ALA A C 1
ATOM 1498 O O . ALA A 1 190 ? 0.913 -4.995 5.265 1.00 96.38 190 ALA A O 1
ATOM 1499 N N . GLU A 1 191 ? -1.159 -5.857 5.089 1.00 93.62 191 GLU A N 1
ATOM 1500 C CA . GLU A 1 191 ? -0.894 -6.688 3.916 1.00 93.62 191 GLU A CA 1
ATOM 1501 C C . GLU A 1 191 ? -2.140 -6.818 3.037 1.00 93.62 191 GLU A C 1
ATOM 1503 O O . GLU A 1 191 ? -3.275 -6.803 3.526 1.00 93.62 191 GLU A O 1
ATOM 1508 N N . MET A 1 192 ? -1.910 -7.000 1.738 1.00 95.19 192 MET A N 1
ATOM 1509 C CA . MET A 1 192 ? -2.918 -7.495 0.815 1.00 95.19 192 MET A CA 1
ATOM 1510 C C . MET A 1 192 ? -2.772 -9.011 0.669 1.00 95.19 192 MET A C 1
ATOM 1512 O O . MET A 1 192 ? -1.674 -9.516 0.431 1.00 95.19 192 MET A O 1
ATOM 1516 N N . LEU A 1 193 ? -3.870 -9.750 0.824 1.00 93.50 193 LEU A N 1
ATOM 1517 C CA . LEU A 1 193 ? -3.836 -11.209 0.791 1.00 93.50 193 LEU A CA 1
ATOM 1518 C C . LEU A 1 193 ? -3.657 -11.714 -0.656 1.00 93.50 193 LEU A C 1
ATOM 1520 O O . LEU A 1 193 ? -4.433 -11.330 -1.536 1.00 93.50 193 LEU A O 1
ATOM 1524 N N . PRO A 1 194 ? -2.686 -12.608 -0.929 1.00 91.56 194 PRO A N 1
ATOM 1525 C CA . PRO A 1 194 ? -2.461 -13.138 -2.273 1.00 91.56 194 PRO A CA 1
ATOM 1526 C C . PRO A 1 194 ? -3.710 -13.793 -2.876 1.00 91.56 194 PRO A C 1
ATOM 1528 O O . PRO A 1 194 ? -4.398 -14.572 -2.214 1.00 91.56 194 PRO A O 1
ATOM 1531 N N . GLY A 1 195 ? -3.996 -13.479 -4.140 1.00 92.00 195 GLY A N 1
ATOM 1532 C CA . GLY A 1 195 ? -5.125 -14.002 -4.911 1.00 92.00 195 GLY A CA 1
ATOM 1533 C C . GLY A 1 195 ? -6.505 -13.480 -4.495 1.00 92.00 195 GLY A C 1
ATOM 1534 O O . GLY A 1 195 ? -7.501 -13.829 -5.131 1.00 92.00 195 GLY A O 1
ATOM 1535 N N . ARG A 1 196 ? -6.597 -12.645 -3.453 1.00 93.62 196 ARG A N 1
ATOM 1536 C CA . ARG A 1 196 ? -7.870 -12.191 -2.876 1.00 93.62 196 ARG A CA 1
ATOM 1537 C C . ARG A 1 196 ? -7.991 -10.678 -2.958 1.00 93.62 196 ARG A C 1
ATOM 1539 O O . ARG A 1 196 ? -7.010 -9.958 -2.792 1.00 93.62 196 ARG A O 1
ATOM 1546 N N . ASN A 1 197 ? -9.200 -10.177 -3.185 1.00 97.12 197 ASN A N 1
ATOM 1547 C CA . ASN A 1 197 ? -9.509 -8.756 -3.009 1.00 97.12 197 ASN A CA 1
ATOM 1548 C C . ASN A 1 197 ? -9.716 -8.476 -1.520 1.00 97.12 197 ASN A C 1
ATOM 1550 O O . ASN A 1 197 ? -10.804 -8.103 -1.098 1.00 97.12 197 ASN A O 1
ATOM 1554 N N . ALA A 1 198 ? -8.679 -8.742 -0.726 1.00 97.12 198 ALA A N 1
ATOM 1555 C CA . ALA A 1 198 ? -8.749 -8.715 0.721 1.00 97.12 198 ALA A CA 1
ATOM 1556 C C . ALA A 1 198 ? -7.495 -8.095 1.324 1.00 97.12 198 ALA A C 1
ATOM 1558 O O . ALA A 1 198 ? -6.377 -8.369 0.880 1.00 97.12 198 ALA A O 1
ATOM 1559 N N . VAL A 1 199 ? -7.687 -7.313 2.379 1.00 97.62 199 VAL A N 1
ATOM 1560 C CA . VAL A 1 199 ? -6.608 -6.751 3.188 1.00 97.62 199 VAL A CA 1
ATOM 1561 C C . VAL A 1 199 ? -6.766 -7.126 4.643 1.00 97.62 199 VAL A C 1
ATOM 1563 O O . VAL A 1 199 ? -7.873 -7.327 5.148 1.00 97.62 199 VAL A O 1
ATOM 1566 N N . ARG A 1 200 ? -5.626 -7.208 5.322 1.00 96.75 200 ARG A N 1
ATOM 1567 C CA . ARG A 1 200 ? -5.559 -7.465 6.752 1.00 96.75 200 ARG A CA 1
ATOM 1568 C C . ARG A 1 200 ? -4.684 -6.421 7.422 1.00 96.75 200 ARG A C 1
ATOM 1570 O O . ARG A 1 200 ? -3.535 -6.221 7.032 1.00 96.75 200 ARG A O 1
ATOM 1577 N N . LEU A 1 201 ? -5.242 -5.795 8.452 1.00 97.88 201 LEU A N 1
ATOM 1578 C CA . LEU A 1 201 ? -4.577 -4.830 9.316 1.00 97.88 201 LEU A CA 1
ATOM 1579 C C . LEU A 1 201 ? -4.496 -5.421 10.722 1.00 97.88 201 LEU A C 1
ATOM 1581 O O . LEU A 1 201 ? -5.523 -5.611 11.365 1.00 97.88 201 LEU A O 1
ATOM 1585 N N . VAL A 1 202 ? -3.295 -5.729 11.205 1.00 97.50 202 VAL A N 1
ATOM 1586 C CA . VAL A 1 202 ? -3.086 -6.278 12.553 1.00 97.50 202 VAL A CA 1
ATOM 1587 C C . VAL A 1 202 ? -2.477 -5.220 13.452 1.00 97.50 202 VAL A C 1
ATOM 1589 O O . VAL A 1 202 ? -1.341 -4.800 13.240 1.00 97.50 202 VAL A O 1
ATOM 1592 N N . PHE A 1 203 ? -3.217 -4.831 14.481 1.00 98.06 203 PHE A N 1
ATOM 1593 C CA . PHE A 1 203 ? -2.784 -3.910 15.517 1.00 98.06 203 PHE A CA 1
ATOM 1594 C C . PHE A 1 203 ? -2.363 -4.711 16.745 1.00 98.06 203 PHE A C 1
ATOM 1596 O O . PHE A 1 203 ? -3.182 -5.371 17.375 1.00 98.06 203 PHE A O 1
ATOM 1603 N N . ALA A 1 204 ? -1.081 -4.657 17.090 1.00 97.81 204 ALA A N 1
ATOM 1604 C CA . ALA A 1 204 ? -0.507 -5.390 18.208 1.00 97.81 204 ALA A CA 1
ATOM 1605 C C . ALA A 1 204 ? 0.110 -4.428 19.221 1.00 97.81 204 ALA A C 1
ATOM 1607 O O . ALA A 1 204 ? 1.017 -3.651 18.891 1.00 97.81 204 ALA A O 1
ATOM 1608 N N . ARG A 1 205 ? -0.333 -4.517 20.476 1.00 97.75 205 ARG A N 1
ATOM 1609 C CA . ARG A 1 205 ? 0.314 -3.813 21.581 1.00 97.75 205 ARG A CA 1
ATOM 1610 C C . ARG A 1 205 ? 1.547 -4.596 22.006 1.00 97.75 205 ARG A C 1
ATOM 1612 O O . ARG A 1 205 ? 1.462 -5.750 22.418 1.00 97.75 205 ARG A O 1
ATOM 1619 N N . ARG A 1 206 ? 2.718 -3.971 21.927 1.00 97.12 206 ARG A N 1
ATOM 1620 C CA . ARG A 1 206 ? 3.961 -4.610 22.366 1.00 97.12 206 ARG A CA 1
ATOM 1621 C C . ARG A 1 206 ? 4.019 -4.675 23.896 1.00 97.12 206 ARG A C 1
ATOM 1623 O O . ARG A 1 206 ? 3.578 -3.719 24.535 1.00 97.12 206 ARG A O 1
ATOM 1630 N N . PRO A 1 207 ? 4.580 -5.758 24.467 1.00 96.06 207 PRO A N 1
ATOM 1631 C CA . PRO A 1 207 ? 4.778 -5.852 25.905 1.00 96.06 207 PRO A CA 1
ATOM 1632 C C . PRO A 1 207 ? 5.621 -4.694 26.457 1.00 96.06 207 PRO A C 1
ATOM 1634 O O . PRO A 1 207 ? 6.564 -4.218 25.805 1.00 96.06 207 PRO A O 1
ATOM 1637 N N . ALA A 1 208 ? 5.298 -4.270 27.673 1.00 93.94 208 ALA A N 1
ATOM 1638 C CA . ALA A 1 208 ? 6.067 -3.325 28.463 1.00 93.94 208 ALA A CA 1
ATOM 1639 C C . ALA A 1 208 ? 7.461 -3.888 28.769 1.00 93.94 208 ALA A C 1
ATOM 1641 O O . ALA A 1 208 ? 8.458 -3.168 28.690 1.00 93.94 208 ALA A O 1
ATOM 1642 N N . GLY A 1 209 ? 7.547 -5.197 29.031 1.00 91.06 209 GLY A N 1
ATOM 1643 C CA . GLY A 1 209 ? 8.785 -5.819 29.490 1.00 91.06 209 GLY A CA 1
ATOM 1644 C C . GLY A 1 209 ? 9.233 -5.187 30.809 1.00 91.06 209 GLY A C 1
ATOM 1645 O O . GLY A 1 209 ? 8.423 -4.999 31.709 1.00 91.06 209 GLY A O 1
ATOM 1646 N N . SER A 1 210 ? 10.513 -4.830 30.914 1.00 90.50 210 SER A N 1
ATOM 1647 C CA . SER A 1 210 ? 11.091 -4.186 32.102 1.00 90.50 210 SER A CA 1
ATOM 1648 C C . SER A 1 210 ? 11.127 -2.650 32.035 1.00 90.50 210 SER A C 1
ATOM 1650 O O . SER A 1 210 ? 11.807 -2.031 32.847 1.00 90.50 210 SER A O 1
ATOM 1652 N N . ASP A 1 211 ? 10.481 -2.023 31.045 1.00 92.94 211 ASP A N 1
ATOM 1653 C CA . ASP A 1 211 ? 10.522 -0.570 30.833 1.00 92.94 211 ASP A CA 1
ATOM 1654 C C . ASP A 1 211 ? 9.394 0.129 31.621 1.00 92.94 211 ASP A C 1
ATOM 1656 O O . ASP A 1 211 ? 8.231 0.033 31.218 1.00 92.94 211 ASP A O 1
ATOM 1660 N N . PRO A 1 212 ? 9.698 0.859 32.715 1.00 89.94 212 PRO A N 1
ATOM 1661 C CA . PRO A 1 212 ? 8.678 1.483 33.563 1.00 89.94 212 PRO A CA 1
ATOM 1662 C C . PRO A 1 212 ? 7.948 2.640 32.866 1.00 89.94 212 PRO A C 1
ATOM 1664 O O . PRO A 1 212 ? 6.865 3.041 33.292 1.00 89.94 212 PRO A O 1
ATOM 1667 N N . SER A 1 213 ? 8.516 3.171 31.777 1.00 94.81 213 SER A N 1
ATOM 1668 C CA . SER A 1 213 ? 7.867 4.201 30.968 1.00 94.81 213 SER A CA 1
ATOM 1669 C C . SER A 1 213 ? 6.808 3.628 30.022 1.00 94.81 213 SER A C 1
ATOM 1671 O O . SER A 1 213 ? 6.125 4.389 29.336 1.00 94.81 213 SER A O 1
ATOM 1673 N N . ARG A 1 214 ? 6.637 2.301 29.969 1.00 96.25 214 ARG A N 1
ATOM 1674 C CA . ARG A 1 214 ? 5.570 1.650 29.208 1.00 96.25 214 ARG A CA 1
ATOM 1675 C C . ARG A 1 214 ? 4.416 1.266 30.114 1.00 96.25 214 ARG A C 1
ATOM 1677 O O . ARG A 1 214 ? 4.607 0.798 31.231 1.00 96.25 214 ARG A O 1
ATOM 1684 N N . LEU A 1 215 ? 3.203 1.430 29.598 1.00 96.38 215 LEU A N 1
ATOM 1685 C CA . LEU A 1 215 ? 2.001 1.028 30.314 1.00 96.38 215 LEU A CA 1
ATOM 1686 C C . LEU A 1 215 ? 2.015 -0.488 30.578 1.00 96.38 215 LEU A C 1
ATOM 1688 O O . LEU A 1 215 ? 2.190 -1.266 29.636 1.00 96.38 215 LEU A O 1
ATOM 1692 N N . ALA A 1 216 ? 1.783 -0.887 31.831 1.00 96.12 216 ALA A N 1
ATOM 1693 C CA . ALA A 1 216 ? 1.862 -2.274 32.295 1.00 96.12 216 ALA A CA 1
ATOM 1694 C C . ALA A 1 216 ? 0.987 -3.241 31.479 1.00 96.12 216 ALA A C 1
ATOM 1696 O O . ALA A 1 216 ? -0.134 -2.909 31.087 1.00 96.12 216 ALA A O 1
ATOM 1697 N N . ASP A 1 217 ? 1.485 -4.460 31.258 1.00 96.94 217 ASP A N 1
ATOM 1698 C CA . ASP A 1 217 ? 0.870 -5.428 30.339 1.00 96.94 217 ASP A CA 1
ATOM 1699 C C . ASP A 1 217 ? -0.543 -5.852 30.753 1.00 96.94 217 ASP A C 1
ATOM 1701 O O . ASP A 1 217 ? -1.414 -6.000 29.896 1.00 96.94 217 ASP A O 1
ATOM 1705 N N . ALA A 1 218 ? -0.798 -5.972 32.057 1.00 96.19 218 ALA A N 1
ATOM 1706 C CA . ALA A 1 218 ? -2.115 -6.318 32.591 1.00 96.19 218 ALA A CA 1
ATOM 1707 C C . ALA A 1 218 ? -3.159 -5.200 32.417 1.00 96.19 218 ALA A C 1
ATOM 1709 O O . ALA A 1 218 ? -4.357 -5.472 32.428 1.00 96.19 218 ALA A O 1
ATOM 1710 N N . THR A 1 219 ? -2.730 -3.948 32.247 1.00 96.00 219 THR A N 1
ATOM 1711 C CA . THR A 1 219 ? -3.626 -2.793 32.141 1.00 96.00 219 THR A CA 1
ATOM 1712 C C . THR A 1 219 ? -4.174 -2.691 30.722 1.00 96.00 219 THR A C 1
ATOM 1714 O O . THR A 1 219 ? -3.391 -2.375 29.832 1.00 96.00 219 THR A O 1
ATOM 1717 N N . PRO A 1 220 ? -5.470 -2.913 30.450 1.00 96.44 220 PRO A N 1
ATOM 1718 C CA . PRO A 1 220 ? -5.993 -2.878 29.087 1.00 96.44 220 PRO A CA 1
ATOM 1719 C C . PRO A 1 220 ? -6.066 -1.449 28.532 1.00 96.44 220 PRO A C 1
ATOM 1721 O O . PRO A 1 220 ? -6.349 -0.493 29.253 1.00 96.44 220 PRO A O 1
ATOM 1724 N N . VAL A 1 221 ? -5.875 -1.321 27.220 1.00 97.19 221 VAL A N 1
ATOM 1725 C CA . VAL A 1 221 ? -6.189 -0.107 26.451 1.00 97.19 221 VAL A CA 1
ATOM 1726 C C . VAL A 1 221 ? -7.253 -0.417 25.414 1.00 97.19 221 VAL A C 1
ATOM 1728 O O . VAL A 1 221 ? -7.400 -1.564 24.992 1.00 97.19 221 VAL A O 1
ATOM 1731 N N . ARG A 1 222 ? -8.003 0.599 24.998 1.00 98.06 222 ARG A N 1
ATOM 1732 C CA . ARG A 1 222 ? -9.074 0.451 24.016 1.00 98.06 222 ARG A CA 1
ATOM 1733 C C . ARG A 1 222 ? -8.595 0.972 22.666 1.00 98.06 222 ARG A C 1
ATOM 1735 O O . ARG A 1 222 ? -8.200 2.127 22.561 1.00 98.06 222 ARG A O 1
ATOM 1742 N N . LEU A 1 223 ? -8.593 0.112 21.658 1.00 98.50 223 LEU A N 1
ATOM 1743 C CA . LEU A 1 223 ? -8.282 0.453 20.275 1.00 98.50 223 LEU A CA 1
ATOM 1744 C C . LEU A 1 223 ? -9.593 0.739 19.544 1.00 98.50 223 LEU A C 1
ATOM 1746 O O . LEU A 1 223 ? -10.474 -0.118 19.533 1.00 98.50 223 LEU A O 1
ATOM 1750 N N . ILE A 1 224 ? -9.704 1.917 18.937 1.00 98.56 224 ILE A N 1
ATOM 1751 C CA . ILE A 1 224 ? -10.837 2.317 18.099 1.00 98.56 224 ILE A CA 1
ATOM 1752 C C . ILE A 1 224 ? -10.354 2.392 16.653 1.00 98.56 224 ILE A C 1
ATOM 1754 O O . ILE A 1 224 ? -9.377 3.088 16.382 1.00 98.56 224 ILE A O 1
ATOM 1758 N N . LEU A 1 225 ? -11.031 1.705 15.732 1.00 98.75 225 LEU A N 1
ATOM 1759 C CA . LEU A 1 225 ? -10.726 1.707 14.298 1.00 98.75 225 LEU A CA 1
ATOM 1760 C C . LEU A 1 225 ? -11.957 2.170 13.518 1.00 98.75 225 LEU A C 1
ATOM 1762 O O . LEU A 1 225 ? -12.991 1.515 13.567 1.00 98.75 225 LEU A O 1
ATOM 1766 N N . ARG A 1 226 ? -11.859 3.277 12.787 1.00 98.75 226 ARG A N 1
ATOM 1767 C CA . ARG A 1 226 ? -12.969 3.849 12.016 1.00 98.75 226 ARG A CA 1
ATOM 1768 C C . ARG A 1 226 ? -12.630 3.819 10.525 1.00 98.75 226 ARG A C 1
ATOM 1770 O O . ARG A 1 226 ? -11.815 4.636 10.081 1.00 98.75 226 ARG A O 1
ATOM 1777 N N . PRO A 1 227 ? -13.174 2.860 9.758 1.00 98.69 227 PRO A N 1
ATOM 1778 C CA . PRO A 1 227 ? -12.961 2.803 8.322 1.00 98.69 227 PRO A CA 1
ATOM 1779 C C . PRO A 1 227 ? -13.762 3.893 7.608 1.00 98.69 227 PRO A C 1
ATOM 1781 O O . PRO A 1 227 ? -14.903 4.176 7.969 1.00 98.69 227 PRO A O 1
ATOM 1784 N N . ASP A 1 228 ? -13.172 4.439 6.556 1.00 98.75 228 ASP A N 1
ATOM 1785 C CA . ASP A 1 228 ? -13.856 5.210 5.531 1.00 98.75 228 ASP A CA 1
ATOM 1786 C C . ASP A 1 228 ? -13.930 4.332 4.268 1.00 98.75 228 ASP A C 1
ATOM 1788 O O . ASP A 1 228 ? -12.903 3.850 3.768 1.00 98.75 228 ASP A O 1
ATOM 1792 N N . ILE A 1 229 ? -15.150 4.088 3.795 1.00 98.50 229 ILE A N 1
ATOM 1793 C CA . ILE A 1 229 ? -15.483 3.257 2.636 1.00 98.50 229 ILE A CA 1
ATOM 1794 C C . ILE A 1 229 ? -16.072 4.117 1.517 1.00 98.50 229 ILE A C 1
ATOM 1796 O O . ILE A 1 229 ? -16.586 5.212 1.748 1.00 98.50 229 ILE A O 1
ATOM 1800 N N . GLU A 1 230 ? -16.005 3.598 0.299 1.00 97.88 230 GLU A N 1
ATOM 1801 C CA . GLU A 1 230 ? -16.566 4.213 -0.904 1.00 97.88 230 GLU A CA 1
ATOM 1802 C C . GLU A 1 230 ? -17.147 3.107 -1.808 1.00 97.88 230 GLU A C 1
ATOM 1804 O O . GLU A 1 230 ? -17.050 1.921 -1.492 1.00 97.88 230 GLU A O 1
ATOM 1809 N N . ASP A 1 231 ? -17.756 3.483 -2.928 1.00 97.62 231 ASP A N 1
ATOM 1810 C CA . ASP A 1 231 ? -18.123 2.571 -4.015 1.00 97.62 231 ASP A CA 1
ATOM 1811 C C . ASP A 1 231 ? -17.860 3.284 -5.342 1.00 97.62 231 ASP A C 1
ATOM 1813 O O . ASP A 1 231 ? -18.743 3.952 -5.875 1.00 97.62 231 ASP A O 1
ATOM 1817 N N . ARG A 1 232 ? -16.613 3.241 -5.828 1.00 96.50 232 ARG A N 1
ATOM 1818 C CA . ARG A 1 232 ? -16.229 3.984 -7.038 1.00 96.50 232 ARG A CA 1
ATOM 1819 C C . ARG A 1 232 ? -15.083 3.361 -7.819 1.00 96.50 232 ARG A C 1
ATOM 1821 O O . ARG A 1 232 ? -14.229 2.660 -7.267 1.00 96.50 232 ARG A O 1
ATOM 1828 N N . SER A 1 233 ? -14.991 3.748 -9.089 1.00 95.75 233 SER A N 1
ATOM 1829 C CA . SER A 1 233 ? -13.759 3.603 -9.859 1.00 95.75 233 SER A CA 1
ATOM 1830 C C . SER A 1 233 ? -12.638 4.448 -9.244 1.00 95.75 233 SER A C 1
ATOM 1832 O O . SER A 1 233 ? -12.830 5.596 -8.837 1.00 95.75 233 SER A O 1
ATOM 1834 N N . PHE A 1 234 ? -11.423 3.904 -9.222 1.00 93.25 234 PHE A N 1
ATOM 1835 C CA . PHE A 1 234 ? -10.208 4.609 -8.810 1.00 93.25 234 PHE A CA 1
ATOM 1836 C C . PHE A 1 234 ? -9.891 5.885 -9.618 1.00 93.25 234 PHE A C 1
ATOM 1838 O O . PHE A 1 234 ? -9.121 6.715 -9.134 1.00 93.25 234 PHE A O 1
ATOM 1845 N N . HIS A 1 235 ? -10.486 6.080 -10.801 1.00 93.88 235 HIS A N 1
ATOM 1846 C CA . HIS A 1 235 ? -10.358 7.315 -11.587 1.00 93.88 235 HIS A CA 1
ATOM 1847 C C . HIS A 1 235 ? -11.310 8.441 -11.153 1.00 93.88 235 HIS A C 1
ATOM 1849 O O . HIS A 1 235 ? -11.100 9.599 -11.526 1.00 93.88 235 HIS A O 1
ATOM 1855 N N . GLU A 1 236 ? -12.308 8.141 -10.328 1.00 94.94 236 GLU A N 1
ATOM 1856 C CA . GLU A 1 236 ? -13.357 9.074 -9.916 1.00 94.94 236 GLU A CA 1
ATOM 1857 C C . GLU A 1 236 ? -13.175 9.529 -8.463 1.00 94.94 236 GLU A C 1
ATOM 1859 O O . GLU A 1 236 ? -12.342 8.997 -7.727 1.00 94.94 236 GLU A O 1
ATOM 1864 N N . THR A 1 237 ? -13.947 10.531 -8.052 1.00 95.94 237 THR A N 1
ATOM 1865 C CA . THR A 1 237 ? -14.103 10.967 -6.659 1.00 95.94 237 THR A CA 1
ATOM 1866 C C . THR A 1 237 ? -15.547 10.735 -6.232 1.00 95.94 237 THR A C 1
ATOM 1868 O O . THR A 1 237 ? -16.463 10.806 -7.050 1.00 95.94 237 THR A O 1
ATOM 1871 N N . THR A 1 238 ? -15.769 10.460 -4.950 1.00 97.19 238 THR A N 1
ATOM 1872 C CA . THR A 1 238 ? -17.129 10.350 -4.418 1.00 97.19 238 THR A CA 1
ATOM 1873 C C . THR A 1 238 ? -17.668 11.747 -4.136 1.00 97.19 238 THR A C 1
ATOM 1875 O O . THR A 1 238 ? -17.001 12.558 -3.491 1.00 97.19 238 THR A O 1
ATOM 1878 N N . LYS A 1 239 ? -18.891 12.017 -4.599 1.00 97.00 239 LYS A N 1
ATOM 1879 C CA . LYS A 1 239 ? -19.664 13.218 -4.268 1.00 97.00 239 LYS A CA 1
ATOM 1880 C C . LYS A 1 239 ? -20.932 12.790 -3.548 1.00 97.00 239 LYS A C 1
ATOM 1882 O O . LYS A 1 239 ? -21.816 12.202 -4.164 1.00 97.00 239 LYS A O 1
ATOM 1887 N N . ALA A 1 240 ? -21.017 13.062 -2.250 1.00 95.44 240 ALA A N 1
ATOM 1888 C CA . ALA A 1 240 ? -22.090 12.559 -1.393 1.00 95.44 240 ALA A CA 1
ATOM 1889 C C . ALA A 1 240 ? -23.479 12.962 -1.913 1.00 95.44 240 ALA A C 1
ATOM 1891 O O . ALA A 1 240 ? -24.381 12.126 -2.005 1.00 95.44 240 ALA A O 1
ATOM 1892 N N . PHE A 1 241 ? -23.608 14.219 -2.352 1.00 94.50 241 PHE A N 1
ATOM 1893 C CA . PHE A 1 241 ? -24.854 14.795 -2.860 1.00 94.50 241 PHE A CA 1
ATOM 1894 C C . PHE A 1 241 ? -25.366 14.145 -4.160 1.00 94.50 241 PHE A C 1
ATOM 1896 O O . PHE A 1 241 ? -26.522 14.340 -4.520 1.00 94.50 241 PHE A O 1
ATOM 1903 N N . ALA A 1 242 ? -24.537 13.373 -4.876 1.00 93.75 242 ALA A N 1
ATOM 1904 C CA . ALA A 1 242 ? -24.912 12.724 -6.135 1.00 93.75 242 ALA A CA 1
ATOM 1905 C C . ALA A 1 242 ? -25.709 11.414 -5.941 1.00 93.75 242 ALA A C 1
ATOM 1907 O O . ALA A 1 242 ? -25.929 10.678 -6.900 1.00 93.75 242 ALA A O 1
ATOM 1908 N N . GLY A 1 243 ? -26.119 11.096 -4.706 1.00 93.44 243 GLY A N 1
ATOM 1909 C CA . GLY A 1 243 ? -26.829 9.860 -4.358 1.00 93.44 243 GLY A CA 1
ATOM 1910 C C . GLY A 1 243 ? -26.196 9.024 -3.236 1.00 93.44 243 GLY A C 1
ATOM 1911 O O . GLY A 1 243 ? -26.961 8.508 -2.408 1.00 93.44 243 GLY A O 1
ATOM 1912 N N . PRO A 1 244 ? -24.851 8.900 -3.135 1.00 94.81 244 PRO A N 1
ATOM 1913 C CA . PRO A 1 244 ? -24.198 8.086 -2.109 1.00 94.81 244 PRO A CA 1
ATOM 1914 C C . PRO A 1 244 ? -24.664 8.366 -0.680 1.00 94.81 244 PRO A C 1
ATOM 1916 O O . PRO A 1 244 ? -24.762 7.436 0.119 1.00 94.81 244 PRO A O 1
ATOM 1919 N N . GLU A 1 245 ? -25.017 9.615 -0.364 1.00 92.81 245 GLU A N 1
ATOM 1920 C CA . GLU A 1 245 ? -25.476 10.029 0.966 1.00 92.81 245 GLU A CA 1
ATOM 1921 C C . GLU A 1 245 ? -26.621 9.169 1.526 1.00 92.81 245 GLU A C 1
ATOM 1923 O O . GLU A 1 245 ? -26.626 8.841 2.719 1.00 92.81 245 GLU A O 1
ATOM 1928 N N . HIS A 1 246 ? -27.540 8.740 0.656 1.00 92.06 246 HIS A N 1
ATOM 1929 C CA . HIS A 1 246 ? -28.642 7.843 1.002 1.00 92.06 246 HIS A CA 1
ATOM 1930 C C . HIS A 1 246 ? -28.333 6.384 0.660 1.00 92.06 246 HIS A C 1
ATOM 1932 O O . HIS A 1 246 ? -28.588 5.493 1.473 1.00 92.06 246 HIS A O 1
ATOM 1938 N N . GLN A 1 247 ? -27.760 6.141 -0.522 1.00 95.12 247 GLN A N 1
ATOM 1939 C CA . GLN A 1 247 ? -27.507 4.792 -1.033 1.00 95.12 247 GLN A CA 1
ATOM 1940 C C . GLN A 1 247 ? -26.568 4.010 -0.116 1.00 95.12 247 GLN A C 1
ATOM 1942 O O . GLN A 1 247 ? -26.835 2.851 0.197 1.00 95.12 247 GLN A O 1
ATOM 1947 N N . PHE A 1 248 ? -25.502 4.647 0.377 1.00 96.81 248 PHE A N 1
ATOM 1948 C CA . PHE A 1 248 ? -24.505 3.937 1.167 1.00 96.81 248 PHE A CA 1
ATOM 1949 C C . PHE A 1 248 ? -25.042 3.530 2.534 1.00 96.81 248 PHE A C 1
ATOM 1951 O O . PHE A 1 248 ? -24.785 2.420 2.987 1.00 96.81 248 PHE A O 1
ATOM 1958 N N . ARG A 1 249 ? -25.843 4.395 3.167 1.00 94.38 249 ARG A N 1
ATOM 1959 C CA . ARG A 1 249 ? -26.500 4.080 4.442 1.00 94.38 249 ARG A CA 1
ATOM 1960 C C . ARG A 1 249 ? -27.481 2.917 4.297 1.00 94.38 249 ARG A C 1
ATOM 1962 O O . ARG A 1 249 ? -27.503 2.044 5.154 1.00 94.38 249 ARG A O 1
ATOM 1969 N N . ALA A 1 250 ? -28.265 2.893 3.218 1.00 95.56 250 ALA A N 1
ATOM 1970 C CA . ALA A 1 250 ? -29.231 1.825 2.952 1.00 95.56 250 ALA A CA 1
ATOM 1971 C C . ALA A 1 250 ? -28.568 0.481 2.593 1.00 95.56 250 ALA A C 1
ATOM 1973 O O . ALA A 1 250 ? -29.165 -0.573 2.789 1.00 95.56 250 ALA A O 1
ATOM 1974 N N . ALA A 1 251 ? -27.334 0.518 2.088 1.00 97.38 251 ALA A N 1
ATOM 1975 C CA . ALA A 1 251 ? -26.559 -0.650 1.683 1.00 97.38 251 ALA A CA 1
ATOM 1976 C C . ALA A 1 251 ? -25.788 -1.334 2.831 1.00 97.38 251 ALA A C 1
ATOM 1978 O O . ALA A 1 251 ? -25.048 -2.289 2.577 1.00 97.38 251 ALA A O 1
ATOM 1979 N N . LEU A 1 252 ? -25.912 -0.850 4.073 1.00 97.69 252 LEU A N 1
ATOM 1980 C CA . LEU A 1 252 ? -25.226 -1.409 5.239 1.00 97.69 252 LEU A CA 1
ATOM 1981 C C . LEU A 1 252 ? -26.070 -2.455 5.969 1.00 97.69 252 LEU A C 1
ATOM 1983 O O . LEU A 1 252 ? -27.233 -2.228 6.294 1.00 97.69 252 LEU A O 1
ATOM 1987 N N . ALA A 1 253 ? -25.427 -3.559 6.337 1.00 97.56 253 ALA A N 1
ATOM 1988 C CA . ALA A 1 253 ? -25.941 -4.530 7.293 1.00 97.56 253 ALA A CA 1
ATOM 1989 C C . ALA A 1 253 ? -24.905 -4.734 8.405 1.00 97.56 253 ALA A C 1
ATOM 1991 O O . ALA A 1 253 ? -23.841 -5.310 8.177 1.00 97.56 253 ALA A O 1
ATOM 1992 N N . ALA A 1 254 ? -25.194 -4.230 9.605 1.00 97.06 254 ALA A N 1
ATOM 1993 C CA . ALA A 1 254 ? -24.312 -4.370 10.761 1.00 97.06 254 ALA A CA 1
ATOM 1994 C C . ALA A 1 254 ? -24.406 -5.775 11.382 1.00 97.06 254 ALA A C 1
ATOM 1996 O O . ALA A 1 254 ? -25.481 -6.370 11.442 1.00 97.06 254 ALA A O 1
ATOM 1997 N N . ALA A 1 255 ? -23.278 -6.264 11.885 1.00 95.00 255 ALA A N 1
ATOM 1998 C CA . ALA A 1 255 ? -23.136 -7.472 12.688 1.00 95.00 255 ALA A CA 1
ATOM 1999 C C . ALA A 1 255 ? -22.402 -7.136 14.003 1.00 95.00 255 ALA A C 1
ATOM 2001 O O . ALA A 1 255 ? -21.977 -6.000 14.216 1.00 95.00 255 ALA A O 1
ATOM 2002 N N . GLU A 1 256 ? -22.258 -8.112 14.903 1.00 94.81 256 GLU A N 1
ATOM 2003 C CA . GLU A 1 256 ? -21.615 -7.896 16.208 1.00 94.81 256 GLU A CA 1
ATOM 2004 C C . GLU A 1 256 ? -20.136 -7.505 16.076 1.00 94.81 256 GLU A C 1
ATOM 2006 O O . GLU A 1 256 ? -19.674 -6.578 16.738 1.00 94.81 256 GLU A O 1
ATOM 2011 N N . ASP A 1 257 ? -19.394 -8.185 15.207 1.00 94.81 257 ASP A N 1
ATOM 2012 C CA . ASP A 1 257 ? -17.952 -8.028 15.004 1.00 94.81 257 ASP A CA 1
ATOM 2013 C C . ASP A 1 257 ? -17.604 -7.324 13.683 1.00 94.81 257 ASP A C 1
ATOM 2015 O O . ASP A 1 257 ? -16.426 -7.201 13.334 1.00 94.81 257 ASP A O 1
ATOM 2019 N N . GLY A 1 258 ? -18.610 -6.847 12.944 1.00 97.62 258 GLY A N 1
ATOM 2020 C CA . GLY A 1 258 ? -18.454 -6.472 11.545 1.00 97.62 258 GLY A CA 1
ATOM 2021 C C . GLY A 1 258 ? -19.641 -5.783 10.901 1.00 97.62 258 GLY A C 1
ATOM 2022 O O . GLY A 1 258 ? -20.628 -5.431 11.541 1.00 97.62 258 GLY A O 1
ATOM 2023 N N . PHE A 1 259 ? -19.525 -5.593 9.593 1.00 98.38 259 PHE A N 1
ATOM 2024 C CA . PHE A 1 259 ? -20.625 -5.187 8.731 1.00 98.38 259 PHE A CA 1
ATOM 2025 C C . PHE A 1 259 ? -20.436 -5.738 7.313 1.00 98.38 259 PHE A C 1
ATOM 2027 O O . PHE A 1 259 ? -19.313 -5.979 6.855 1.00 98.38 259 PHE A O 1
ATOM 2034 N N . GLU A 1 260 ? -21.549 -5.882 6.600 1.00 98.19 260 GLU A N 1
ATOM 2035 C CA . GLU A 1 260 ? -21.573 -5.984 5.145 1.00 98.19 260 GLU A CA 1
ATOM 2036 C C . GLU A 1 260 ? -21.998 -4.647 4.532 1.00 98.19 260 GLU A C 1
ATOM 2038 O O . GLU A 1 260 ? -22.903 -3.975 5.025 1.00 98.19 260 GLU A O 1
ATOM 2043 N N . PHE A 1 261 ? -21.356 -4.280 3.427 1.00 98.50 261 PHE A N 1
ATOM 2044 C CA . PHE A 1 261 ? -21.716 -3.143 2.591 1.00 98.50 261 PHE A CA 1
ATOM 2045 C C . PHE A 1 261 ? -21.963 -3.626 1.158 1.00 98.50 261 PHE A C 1
ATOM 2047 O O . PHE A 1 261 ? -21.073 -4.208 0.530 1.00 98.50 261 PHE A O 1
ATOM 2054 N N . ARG A 1 262 ? -23.194 -3.438 0.668 1.00 97.81 262 ARG A N 1
ATOM 2055 C CA . ARG A 1 262 ? -23.705 -4.016 -0.589 1.00 97.81 262 ARG A CA 1
ATOM 2056 C C . ARG A 1 262 ? -24.378 -2.942 -1.453 1.00 97.81 262 ARG A C 1
ATOM 2058 O O . ARG A 1 262 ? -25.606 -2.928 -1.539 1.00 97.81 262 ARG A O 1
ATOM 2065 N N . PRO A 1 263 ? -23.604 -2.010 -2.036 1.00 95.94 263 PRO A N 1
ATOM 2066 C CA . PRO A 1 263 ? -24.149 -0.915 -2.842 1.00 95.94 263 PRO A CA 1
ATOM 2067 C C . PRO A 1 263 ? -24.815 -1.403 -4.139 1.00 95.94 263 PRO A C 1
ATOM 2069 O O . PRO A 1 263 ? -25.715 -0.739 -4.647 1.00 95.94 263 PRO A O 1
ATOM 2072 N N . ASP A 1 264 ? -24.426 -2.574 -4.651 1.00 93.44 264 ASP A N 1
ATOM 2073 C CA . ASP A 1 264 ? -25.064 -3.243 -5.787 1.00 93.44 264 ASP A CA 1
ATOM 2074 C C . ASP A 1 264 ? -24.963 -4.788 -5.669 1.00 93.44 264 ASP A C 1
ATOM 2076 O O . ASP A 1 264 ? -24.258 -5.306 -4.796 1.00 93.44 264 ASP A O 1
ATOM 2080 N N . PRO A 1 265 ? -25.640 -5.565 -6.542 1.00 91.81 265 PRO A N 1
ATOM 2081 C CA . PRO A 1 265 ? -25.627 -7.031 -6.494 1.00 91.81 265 PRO A CA 1
ATOM 2082 C C . PRO A 1 265 ? -24.253 -7.691 -6.690 1.00 91.81 265 PRO A C 1
ATOM 2084 O O . PRO A 1 265 ? -24.051 -8.815 -6.221 1.00 91.81 265 PRO A O 1
ATOM 2087 N N . HIS A 1 266 ? -23.320 -7.033 -7.382 1.00 92.12 266 HIS A N 1
ATOM 2088 C CA . HIS A 1 266 ? -22.020 -7.595 -7.753 1.00 92.12 266 HIS A CA 1
ATOM 2089 C C . HIS A 1 266 ? -20.871 -7.150 -6.847 1.00 92.12 266 HIS A C 1
ATOM 2091 O O . HIS A 1 266 ? -19.783 -7.726 -6.942 1.00 92.12 266 HIS A O 1
ATOM 2097 N N . ARG A 1 267 ? -21.075 -6.163 -5.966 1.00 95.56 267 ARG A N 1
ATOM 2098 C CA . ARG A 1 267 ? -20.050 -5.692 -5.029 1.00 95.56 267 ARG A CA 1
ATOM 2099 C C . ARG A 1 267 ? -20.539 -5.823 -3.595 1.00 95.56 267 ARG A C 1
ATOM 2101 O O . ARG A 1 267 ? -21.443 -5.131 -3.139 1.00 95.56 267 ARG A O 1
ATOM 2108 N N . ARG A 1 268 ? -19.896 -6.728 -2.862 1.00 97.38 268 ARG A N 1
ATOM 2109 C CA . ARG A 1 268 ? -20.104 -6.937 -1.428 1.00 97.38 268 ARG A CA 1
ATOM 2110 C C . ARG A 1 268 ? -18.787 -6.759 -0.697 1.00 97.38 268 ARG A C 1
ATOM 2112 O O . ARG A 1 268 ? -17.927 -7.632 -0.784 1.00 97.38 268 ARG A O 1
ATOM 2119 N N . LEU A 1 269 ? -18.647 -5.673 0.053 1.00 98.56 269 LEU A N 1
ATOM 2120 C CA . LEU A 1 269 ? -17.563 -5.516 1.015 1.00 98.56 269 LEU A CA 1
ATOM 2121 C C . LEU A 1 269 ? -17.990 -6.136 2.347 1.00 98.56 269 LEU A C 1
ATOM 2123 O O . LEU A 1 269 ? -18.991 -5.736 2.931 1.00 98.56 269 LEU A O 1
ATOM 2127 N N . HIS A 1 270 ? -17.211 -7.093 2.833 1.00 98.31 270 HIS A N 1
ATOM 2128 C CA . HIS A 1 270 ? -17.327 -7.635 4.180 1.00 98.31 270 HIS A CA 1
ATOM 2129 C C . HIS A 1 270 ? -16.150 -7.138 5.016 1.00 98.31 270 HIS A C 1
ATOM 2131 O O . HIS A 1 270 ? -14.994 -7.298 4.608 1.00 98.31 270 HIS A O 1
ATOM 2137 N N . MET A 1 271 ? -16.426 -6.565 6.186 1.00 98.50 271 MET A N 1
ATOM 2138 C CA . MET A 1 271 ? -15.395 -6.106 7.112 1.00 98.50 271 MET A CA 1
ATOM 2139 C C . MET A 1 271 ? -15.667 -6.615 8.525 1.00 98.50 271 MET A C 1
ATOM 2141 O O . MET A 1 271 ? -16.776 -6.467 9.025 1.00 98.50 271 MET A O 1
ATOM 2145 N N . ALA A 1 272 ? -14.649 -7.185 9.170 1.00 97.81 272 ALA A N 1
ATOM 2146 C CA . ALA A 1 272 ? -14.762 -7.749 10.514 1.00 97.81 272 ALA A CA 1
ATOM 2147 C C . ALA A 1 272 ? -13.477 -7.566 11.328 1.00 97.81 272 ALA A C 1
ATOM 2149 O O . ALA A 1 272 ? -12.373 -7.545 10.763 1.00 97.81 272 ALA A O 1
ATOM 2150 N N . VAL A 1 273 ? -13.621 -7.467 12.651 1.00 97.50 273 VAL A N 1
ATOM 2151 C CA . VAL A 1 273 ? -12.517 -7.348 13.612 1.00 97.50 273 VAL A CA 1
ATOM 2152 C C . VAL A 1 273 ? -12.387 -8.605 14.474 1.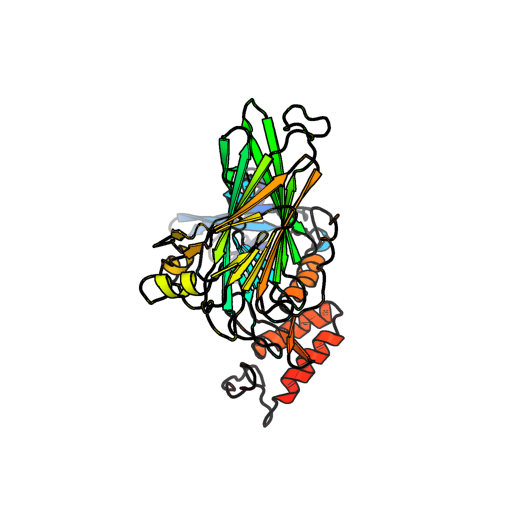00 97.50 273 VAL A C 1
ATOM 2154 O O . VAL A 1 273 ? -13.372 -9.140 14.967 1.00 97.50 273 VAL A O 1
ATOM 2157 N N . SER A 1 274 ? -11.161 -9.066 14.725 1.00 95.75 274 SER A N 1
ATOM 2158 C CA . SER A 1 274 ? -10.920 -10.101 15.735 1.00 95.75 274 SER A CA 1
ATOM 2159 C C . SER A 1 274 ? -10.865 -9.511 17.145 1.00 95.75 274 SER A C 1
ATOM 2161 O O . SER A 1 274 ? -10.306 -8.433 17.358 1.00 95.75 274 SER A O 1
ATOM 2163 N N . HIS A 1 275 ? -11.402 -10.246 18.126 1.00 92.12 275 HIS A N 1
ATOM 2164 C CA . HIS A 1 275 ? -11.395 -9.859 19.545 1.00 92.12 275 HIS A CA 1
ATOM 2165 C C . HIS A 1 275 ? -11.921 -8.430 19.775 1.00 92.12 275 HIS A C 1
ATOM 2167 O O . HIS A 1 275 ? -11.319 -7.628 20.496 1.00 92.12 275 HIS A O 1
ATOM 2173 N N . GLY A 1 276 ? -13.029 -8.088 19.125 1.00 95.69 276 GLY A N 1
ATOM 2174 C CA . GLY A 1 276 ? -13.640 -6.772 19.204 1.00 95.69 276 GLY A CA 1
ATOM 2175 C C . GLY A 1 276 ? -15.090 -6.799 18.746 1.00 95.69 276 GLY A C 1
ATOM 2176 O O . GLY A 1 276 ? -15.635 -7.859 18.459 1.00 95.69 276 GLY A O 1
ATOM 2177 N N . ARG A 1 277 ? -15.695 -5.618 18.698 1.00 98.12 277 ARG A N 1
ATOM 2178 C CA . ARG A 1 277 ? -17.077 -5.409 18.257 1.00 98.12 277 ARG A CA 1
ATOM 2179 C C . ARG A 1 277 ? -17.170 -4.229 17.307 1.00 98.12 277 ARG A C 1
ATOM 2181 O O . ARG A 1 277 ? -16.337 -3.322 17.376 1.00 98.12 277 ARG A O 1
ATOM 2188 N N . PHE A 1 278 ? -18.190 -4.227 16.466 1.00 98.69 278 PHE A N 1
ATOM 2189 C CA . PHE A 1 278 ? -18.550 -3.116 15.604 1.00 98.69 278 PHE A CA 1
ATOM 2190 C C . PHE A 1 278 ? -19.680 -2.290 16.228 1.00 98.69 278 PHE A C 1
ATOM 2192 O O . PHE A 1 278 ? -20.617 -2.815 16.826 1.00 98.69 278 PHE A O 1
ATOM 2199 N N . PHE A 1 279 ? -19.584 -0.975 16.073 1.00 98.50 279 PHE A N 1
ATOM 2200 C CA . PHE A 1 279 ? -20.610 -0.018 16.449 1.00 98.50 279 PHE A CA 1
ATOM 2201 C C . PHE A 1 279 ? -21.079 0.725 15.213 1.00 98.50 279 PHE A C 1
ATOM 2203 O O . PHE A 1 279 ? -20.303 1.447 14.581 1.00 98.50 279 PHE A O 1
ATOM 2210 N N . HIS A 1 280 ? -22.359 0.564 14.895 1.00 98.00 280 HIS A N 1
ATOM 2211 C CA . HIS A 1 280 ? -22.993 1.252 13.783 1.00 98.00 280 HIS A CA 1
ATOM 2212 C C . HIS A 1 280 ? -23.270 2.717 14.146 1.00 98.00 280 HIS A C 1
ATOM 2214 O O . HIS A 1 280 ? -24.254 3.038 14.811 1.00 98.00 280 HIS A O 1
ATOM 2220 N N . GLU A 1 281 ? -22.384 3.602 13.696 1.00 97.69 281 GLU A N 1
ATOM 2221 C CA . GLU A 1 281 ? -22.450 5.048 13.919 1.00 97.69 281 GLU A CA 1
ATOM 2222 C C . GLU A 1 281 ? -22.020 5.781 12.637 1.00 97.69 281 GLU A C 1
ATOM 2224 O O . GLU A 1 281 ? -20.881 6.261 12.552 1.00 97.69 281 GLU A O 1
ATOM 2229 N N . PRO A 1 282 ? -22.888 5.825 11.609 1.00 97.25 282 PRO A N 1
ATOM 2230 C CA . PRO A 1 282 ? -22.519 6.315 10.291 1.00 97.25 282 PRO A CA 1
ATOM 2231 C C . PRO A 1 282 ? -22.246 7.825 10.262 1.00 97.25 282 PRO A C 1
ATOM 2233 O O . PRO A 1 282 ? -23.000 8.623 10.819 1.00 97.25 282 PRO A O 1
ATOM 2236 N N . GLU A 1 283 ? -21.200 8.228 9.544 1.00 97.25 283 GLU A N 1
ATOM 2237 C CA . GLU A 1 283 ? -20.725 9.613 9.427 1.00 97.25 283 GLU A CA 1
ATOM 2238 C C . GLU A 1 283 ? -20.275 9.904 7.993 1.00 97.25 283 GLU A C 1
ATOM 2240 O O . GLU A 1 283 ? -19.684 9.046 7.338 1.00 97.25 283 GLU A O 1
ATOM 2245 N N . TRP A 1 284 ? -20.498 11.136 7.539 1.00 98.06 284 TRP A N 1
ATOM 2246 C CA . TRP A 1 284 ? -19.890 11.672 6.325 1.00 98.06 284 TRP A CA 1
ATOM 2247 C C . TRP A 1 284 ? -18.807 12.691 6.669 1.00 98.06 284 TRP A C 1
ATOM 2249 O O . TRP A 1 284 ? -18.988 13.534 7.546 1.00 98.06 284 TRP A O 1
ATOM 2259 N N . GLN A 1 285 ? -17.696 12.630 5.942 1.00 97.69 285 GLN A N 1
ATOM 2260 C CA . GLN A 1 285 ? -16.691 13.683 5.904 1.00 97.69 285 GLN A CA 1
ATOM 2261 C C . GLN A 1 285 ? -16.692 14.301 4.512 1.00 97.69 285 GLN A C 1
ATOM 2263 O O . GLN A 1 285 ? -16.358 13.628 3.539 1.00 97.69 285 GLN A O 1
ATOM 2268 N N . TYR A 1 286 ? -17.072 15.572 4.425 1.00 97.75 286 TYR A N 1
ATOM 2269 C CA . TYR A 1 286 ? -17.177 16.286 3.157 1.00 97.75 286 TYR A CA 1
ATOM 2270 C C . TYR A 1 286 ? -15.893 17.042 2.833 1.00 97.75 286 TYR A C 1
ATOM 2272 O O . TYR A 1 286 ? -15.167 17.464 3.737 1.00 97.75 286 TYR A O 1
ATOM 2280 N N . MET A 1 287 ? -15.655 17.267 1.541 1.00 97.00 287 MET A N 1
ATOM 2281 C CA . MET A 1 287 ? -14.566 18.118 1.049 1.00 97.00 287 MET A CA 1
ATOM 2282 C C . MET A 1 287 ? -13.180 17.686 1.557 1.00 97.00 287 MET A C 1
ATOM 2284 O O . MET A 1 287 ? -12.322 18.512 1.876 1.00 97.00 287 MET A O 1
ATOM 2288 N N . VAL A 1 288 ? -12.932 16.377 1.625 1.00 97.69 288 VAL A N 1
ATOM 2289 C CA . VAL A 1 288 ? -11.621 15.833 1.989 1.00 97.69 288 VAL A CA 1
ATOM 2290 C C . VAL A 1 288 ? -10.627 16.164 0.880 1.00 97.69 288 VAL A C 1
ATOM 2292 O O . VAL A 1 288 ? -10.791 15.737 -0.262 1.00 97.69 288 VAL A O 1
ATOM 2295 N N . LYS A 1 289 ? -9.596 16.942 1.220 1.00 97.44 289 LYS A N 1
ATOM 2296 C CA . LYS A 1 289 ? -8.614 17.465 0.266 1.00 97.44 289 LYS A CA 1
ATOM 2297 C C . LYS A 1 289 ? -7.679 16.375 -0.277 1.00 97.44 289 LYS A C 1
ATOM 2299 O O . LYS A 1 289 ? -7.140 15.568 0.477 1.00 97.44 289 LYS A O 1
ATOM 2304 N N . LEU A 1 290 ? -7.425 16.426 -1.583 1.00 97.19 290 LEU A N 1
ATOM 2305 C CA . LEU A 1 290 ? -6.549 15.544 -2.355 1.00 97.19 290 LEU A CA 1
ATOM 2306 C C . LEU A 1 290 ? -5.436 16.376 -3.029 1.00 97.19 290 LEU A C 1
ATOM 2308 O O . LEU A 1 290 ? -5.521 16.687 -4.218 1.00 97.19 290 LEU A O 1
ATOM 2312 N N . PRO A 1 291 ? -4.383 16.772 -2.290 1.00 96.38 291 PRO A N 1
ATOM 2313 C CA . PRO A 1 291 ? -3.394 17.748 -2.761 1.00 96.38 291 PRO A CA 1
ATOM 2314 C C . PRO A 1 291 ? -2.656 17.346 -4.047 1.00 96.38 291 PRO A C 1
ATOM 2316 O O . PRO A 1 291 ? -2.387 18.197 -4.884 1.00 96.38 291 PRO A O 1
ATOM 2319 N N . ARG A 1 292 ? -2.365 16.057 -4.267 1.00 95.25 292 ARG A N 1
ATOM 2320 C CA . ARG A 1 292 ? -1.701 15.612 -5.508 1.00 95.25 292 ARG A CA 1
ATOM 2321 C C . ARG A 1 292 ? -2.626 15.594 -6.716 1.00 95.25 292 ARG A C 1
ATOM 2323 O O . ARG A 1 292 ? -2.141 15.536 -7.841 1.00 95.25 292 ARG A O 1
ATOM 2330 N N . ASP A 1 293 ? -3.935 15.560 -6.500 1.00 95.94 293 ASP A N 1
ATOM 2331 C CA . ASP A 1 293 ? -4.899 15.669 -7.592 1.00 95.94 293 ASP A CA 1
ATOM 2332 C C . ASP A 1 293 ? -5.065 17.144 -7.972 1.00 95.94 293 ASP A C 1
ATOM 2334 O O . ASP A 1 293 ? -5.029 17.462 -9.158 1.00 95.94 293 ASP A O 1
ATOM 2338 N N . GLU A 1 294 ? -5.088 18.044 -6.980 1.00 95.81 294 GLU A N 1
ATOM 2339 C CA . GLU A 1 294 ? -5.022 19.500 -7.181 1.00 95.81 294 GLU A CA 1
ATOM 2340 C C . GLU A 1 294 ? -3.780 19.907 -7.994 1.00 95.81 294 GLU A C 1
ATOM 2342 O O . GLU A 1 294 ? -3.903 20.588 -9.009 1.00 95.81 294 GLU A O 1
ATOM 2347 N N . GLU A 1 295 ? -2.593 19.409 -7.624 1.00 96.12 295 GLU A N 1
ATOM 2348 C CA . GLU A 1 295 ? -1.334 19.640 -8.358 1.00 96.12 295 GLU A CA 1
ATOM 2349 C C . GLU A 1 295 ? -1.392 19.188 -9.828 1.00 96.12 295 GLU A C 1
ATOM 2351 O O . GLU A 1 295 ? -0.669 19.716 -10.673 1.00 96.12 295 GLU A O 1
ATOM 2356 N N . ARG A 1 296 ? -2.246 18.209 -10.150 1.00 94.44 296 ARG A N 1
ATOM 2357 C CA . ARG A 1 296 ? -2.442 17.687 -11.511 1.00 94.44 296 ARG A CA 1
ATOM 2358 C C . ARG A 1 296 ? -3.578 18.382 -12.266 1.00 94.44 296 ARG A C 1
ATOM 2360 O O . ARG A 1 296 ? -3.870 17.975 -13.388 1.00 94.44 296 ARG A O 1
ATOM 2367 N N . GLY A 1 297 ? -4.242 19.371 -11.666 1.00 94.94 297 GLY A N 1
ATOM 2368 C CA . GLY A 1 297 ? -5.428 20.014 -12.237 1.00 94.94 297 GLY A CA 1
ATOM 2369 C C . GLY A 1 297 ? -6.666 19.109 -12.268 1.00 94.94 297 GLY A C 1
ATOM 2370 O O . GLY A 1 297 ? -7.570 19.328 -13.071 1.00 94.94 297 GLY A O 1
ATOM 2371 N N . GLN A 1 298 ? -6.700 18.069 -11.433 1.00 93.38 298 GLN A N 1
ATOM 2372 C CA . GLN A 1 298 ? -7.861 17.200 -11.246 1.00 93.38 298 GLN A CA 1
ATOM 2373 C C . GLN A 1 298 ? -8.726 17.718 -10.088 1.00 93.38 298 GLN A C 1
ATOM 2375 O O . GLN A 1 298 ? -8.309 18.585 -9.321 1.00 93.38 298 GLN A O 1
ATOM 2380 N N . ASP A 1 299 ? -9.937 17.175 -9.940 1.00 92.81 299 ASP A N 1
ATOM 2381 C CA . ASP A 1 299 ? -10.799 17.491 -8.796 1.00 92.81 299 ASP A CA 1
ATOM 2382 C C . ASP A 1 299 ? -10.066 17.227 -7.469 1.00 92.81 299 ASP A C 1
ATOM 2384 O O . ASP A 1 299 ? -9.618 16.109 -7.195 1.00 92.81 299 ASP A O 1
ATOM 2388 N N . ALA A 1 300 ? -9.929 18.296 -6.685 1.00 95.00 300 ALA A N 1
ATOM 2389 C CA . ALA A 1 300 ? -9.098 18.379 -5.494 1.00 95.00 300 ALA A CA 1
ATOM 2390 C C . ALA A 1 300 ? -9.788 17.863 -4.224 1.00 95.00 300 ALA A C 1
ATOM 2392 O O . ALA A 1 300 ? -9.166 17.880 -3.162 1.00 95.00 300 ALA A O 1
ATOM 2393 N N . HIS A 1 301 ? -11.055 17.440 -4.296 1.00 97.00 301 HIS A N 1
ATOM 2394 C CA . HIS A 1 301 ? -11.823 17.044 -3.115 1.00 97.00 301 HIS A CA 1
ATOM 2395 C C . HIS A 1 301 ? -12.677 15.793 -3.353 1.00 97.00 301 HIS A C 1
ATOM 2397 O O . HIS A 1 301 ? -13.250 15.607 -4.426 1.00 97.00 301 HIS A O 1
ATOM 2403 N N . SER A 1 302 ? -12.832 14.970 -2.318 1.00 97.31 302 SER A N 1
ATOM 2404 C CA . SER A 1 302 ? -13.773 13.842 -2.285 1.00 97.31 302 SER A CA 1
ATOM 2405 C C . SER A 1 302 ? -14.563 13.854 -0.982 1.00 97.31 302 SER A C 1
ATOM 2407 O O . SER A 1 302 ? -14.085 14.371 0.027 1.00 97.31 302 SER A O 1
ATOM 2409 N N . ASP A 1 303 ? -15.741 13.247 -0.986 1.00 98.25 303 ASP A N 1
ATOM 2410 C CA . ASP A 1 303 ? -16.506 12.976 0.228 1.00 98.25 303 ASP A CA 1
ATOM 2411 C C . ASP A 1 303 ? -16.286 11.520 0.650 1.00 98.25 303 ASP A C 1
ATOM 2413 O O . ASP A 1 303 ? -16.175 10.635 -0.197 1.00 98.25 303 ASP A O 1
ATOM 2417 N N . LEU A 1 304 ? -16.194 11.259 1.952 1.00 98.06 304 LEU A N 1
ATOM 2418 C CA . LEU A 1 304 ? -15.934 9.928 2.499 1.00 98.06 304 LEU A CA 1
ATOM 2419 C C . LEU A 1 304 ? -17.036 9.514 3.463 1.00 98.06 304 LEU A C 1
ATOM 2421 O O . LEU A 1 304 ? -17.454 10.303 4.313 1.00 98.06 304 LEU A O 1
ATOM 2425 N N . PHE A 1 305 ? -17.448 8.253 3.375 1.00 98.62 305 PHE A N 1
ATOM 2426 C CA . PHE A 1 305 ? -18.453 7.678 4.254 1.00 98.62 305 PHE A CA 1
ATOM 2427 C C . PHE A 1 305 ? -17.821 6.696 5.234 1.00 98.62 305 PHE A C 1
ATOM 2429 O O . PHE A 1 305 ? -17.093 5.790 4.841 1.00 98.62 305 PHE A O 1
ATOM 2436 N N . SER A 1 306 ? -18.132 6.838 6.517 1.00 98.56 306 SER A N 1
ATOM 2437 C CA . SER A 1 306 ? -17.759 5.875 7.546 1.00 98.56 306 SER A CA 1
ATOM 2438 C C . SER A 1 306 ? -19.009 5.173 8.072 1.00 98.56 306 SER A C 1
ATOM 2440 O O . SER A 1 306 ? -19.902 5.868 8.549 1.00 98.56 306 SER A O 1
ATOM 2442 N N . PRO A 1 307 ? -19.094 3.830 8.045 1.00 98.44 307 PRO A N 1
ATOM 2443 C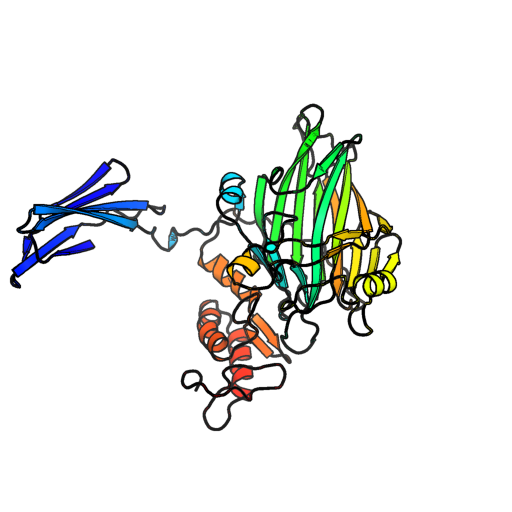 CA . PRO A 1 307 ? -20.244 3.087 8.579 1.00 98.44 307 PRO A CA 1
ATOM 2444 C C . PRO A 1 307 ? -20.376 3.139 10.105 1.00 98.44 307 PRO A C 1
ATOM 2446 O O . PRO A 1 307 ? -21.429 2.830 10.659 1.00 98.44 307 PRO A O 1
ATOM 2449 N N . GLY A 1 308 ? -19.284 3.455 10.798 1.00 98.50 308 GLY A N 1
ATOM 2450 C CA . GLY A 1 308 ? -19.146 3.238 12.229 1.00 98.50 308 GLY A CA 1
ATOM 2451 C C . GLY A 1 308 ? -17.703 2.941 12.607 1.00 98.50 308 GLY A C 1
ATOM 2452 O O . GLY A 1 308 ? -16.783 3.205 11.833 1.00 98.50 308 GLY A O 1
ATOM 2453 N N . TYR A 1 309 ? -17.484 2.379 13.791 1.00 98.75 309 TYR A N 1
ATOM 2454 C CA . TYR A 1 309 ? -16.144 2.025 14.259 1.00 98.75 309 TYR A CA 1
ATOM 2455 C C . TYR A 1 309 ? -16.107 0.661 14.932 1.00 98.75 309 TYR A C 1
ATOM 2457 O O . TYR A 1 309 ? -17.087 0.179 15.488 1.00 98.75 309 TYR A O 1
ATOM 2465 N N . PHE A 1 310 ? -14.927 0.061 14.909 1.00 98.75 310 PHE A N 1
ATOM 2466 C CA . PHE A 1 310 ? -14.597 -1.134 15.658 1.00 98.75 310 PHE A CA 1
ATOM 2467 C C . PHE A 1 310 ? -13.916 -0.762 16.961 1.00 98.75 310 PHE A C 1
ATOM 2469 O O . PHE A 1 310 ? -13.130 0.185 17.019 1.00 98.75 310 PHE A O 1
ATOM 2476 N N . GLU A 1 311 ? -14.166 -1.557 17.989 1.00 98.50 311 GLU A N 1
ATOM 2477 C CA . GLU A 1 311 ? -13.529 -1.434 19.289 1.00 98.50 311 GLU A CA 1
ATOM 2478 C C . GLU A 1 311 ? -12.941 -2.774 19.707 1.00 98.50 311 GLU A C 1
ATOM 2480 O O . GLU A 1 311 ? -13.635 -3.789 19.721 1.00 98.50 311 GLU A O 1
ATOM 2485 N N . SER A 1 312 ? -11.675 -2.764 20.110 1.00 98.06 312 SER A N 1
ATOM 2486 C CA . SER A 1 312 ? -11.005 -3.926 20.689 1.00 98.06 312 SER A CA 1
ATOM 2487 C C . SER A 1 312 ? -10.238 -3.532 21.950 1.00 98.06 312 SER A C 1
ATOM 2489 O O . SER A 1 312 ? -9.775 -2.397 22.090 1.00 98.06 312 SER A O 1
ATOM 2491 N N . ARG A 1 313 ? -10.120 -4.459 22.906 1.00 97.88 313 ARG A N 1
ATOM 2492 C CA . ARG A 1 313 ? -9.359 -4.257 24.148 1.00 97.88 313 ARG A CA 1
ATOM 2493 C C . ARG A 1 313 ? -8.024 -4.982 24.046 1.00 97.88 313 ARG A C 1
ATOM 2495 O O . ARG A 1 313 ? -7.994 -6.196 23.892 1.00 97.88 313 ARG A O 1
ATOM 2502 N N . LEU A 1 314 ? -6.926 -4.243 24.190 1.00 97.75 314 LEU A N 1
ATOM 2503 C CA . LEU A 1 314 ? -5.568 -4.771 24.065 1.00 97.75 314 LEU A CA 1
ATOM 2504 C C . LEU A 1 314 ? -4.812 -4.717 25.397 1.00 97.75 314 LEU A C 1
ATOM 2506 O O . LEU A 1 314 ? -4.532 -3.643 25.941 1.00 97.75 314 LEU A O 1
ATOM 2510 N N . THR A 1 315 ? -4.408 -5.880 25.893 1.00 97.50 315 THR A N 1
ATOM 2511 C CA . THR A 1 315 ? -3.373 -6.026 26.928 1.00 97.50 315 THR A CA 1
ATOM 2512 C C . THR A 1 315 ? -1.982 -6.068 26.289 1.00 97.50 315 THR A C 1
ATOM 2514 O O . THR A 1 315 ? -1.835 -6.117 25.065 1.00 97.50 315 THR A O 1
ATOM 2517 N N . GLY A 1 316 ? -0.931 -5.990 27.102 1.00 97.00 316 GLY A N 1
ATOM 2518 C CA . GLY A 1 316 ? 0.442 -6.139 26.631 1.00 97.00 316 GLY A CA 1
ATOM 2519 C C . GLY A 1 316 ? 0.674 -7.495 25.968 1.00 97.00 316 GLY A C 1
ATOM 2520 O O . GLY A 1 316 ? 0.436 -8.535 26.573 1.00 97.00 316 GLY A O 1
ATOM 2521 N N . GLY A 1 317 ? 1.117 -7.486 24.709 1.00 95.81 317 GLY A N 1
ATOM 2522 C CA . GLY A 1 317 ? 1.264 -8.691 23.889 1.00 95.81 317 GLY A CA 1
ATOM 2523 C C . GLY A 1 317 ? -0.003 -9.115 23.137 1.00 95.81 317 GLY A C 1
ATOM 2524 O O . GLY A 1 317 ? 0.091 -10.008 22.296 1.00 95.81 317 GLY A O 1
ATOM 2525 N N . GLY A 1 318 ? -1.149 -8.476 23.399 1.00 96.38 318 GLY A N 1
ATOM 2526 C CA . GLY A 1 318 ? -2.402 -8.706 22.682 1.00 96.38 318 GLY A CA 1
ATOM 2527 C C . GLY A 1 318 ? -2.431 -8.062 21.293 1.00 96.38 318 GLY A C 1
ATOM 2528 O O . GLY A 1 318 ? -1.719 -7.087 21.019 1.00 96.38 318 GLY A O 1
ATOM 2529 N N . ASP A 1 319 ? -3.284 -8.602 20.423 1.00 96.94 319 ASP A N 1
ATOM 2530 C CA . ASP A 1 319 ? -3.522 -8.099 19.073 1.00 96.94 319 ASP A CA 1
ATOM 2531 C C . ASP A 1 319 ? -5.007 -8.126 18.674 1.00 96.94 319 ASP A C 1
ATOM 2533 O O . ASP A 1 319 ? -5.829 -8.835 19.260 1.00 96.94 319 ASP A O 1
ATOM 2537 N N . ALA A 1 320 ? -5.335 -7.310 17.675 1.00 97.00 320 ALA A N 1
ATOM 2538 C CA . ALA A 1 320 ? -6.615 -7.299 16.983 1.00 97.00 320 ALA A CA 1
ATOM 2539 C C . ALA A 1 320 ? -6.372 -7.147 15.481 1.00 97.00 320 ALA A C 1
ATOM 2541 O O . ALA A 1 320 ? -5.522 -6.360 15.053 1.00 97.00 320 ALA A O 1
ATOM 2542 N N . ALA A 1 321 ? -7.107 -7.907 14.678 1.00 97.19 321 ALA A N 1
ATOM 2543 C CA . ALA A 1 321 ? -7.005 -7.903 13.229 1.00 97.19 321 ALA A CA 1
ATOM 2544 C C . ALA A 1 321 ? -8.302 -7.368 12.626 1.00 97.19 321 ALA A C 1
ATOM 2546 O O . ALA A 1 321 ? -9.353 -7.968 12.815 1.00 97.19 321 ALA A O 1
ATOM 2547 N N . LEU A 1 322 ? -8.216 -6.274 11.874 1.00 98.31 322 LEU A N 1
ATOM 2548 C CA . LEU A 1 322 ? -9.285 -5.817 10.996 1.00 98.31 322 LEU A CA 1
ATOM 2549 C C . LEU A 1 322 ? -9.066 -6.436 9.615 1.00 98.31 322 LEU A C 1
ATOM 2551 O O . LEU A 1 322 ? -7.996 -6.286 9.017 1.00 98.31 322 LEU A O 1
ATOM 2555 N N . THR A 1 323 ? -10.071 -7.140 9.115 1.00 98.06 323 THR A N 1
ATOM 2556 C CA . THR A 1 323 ? -10.063 -7.739 7.779 1.00 98.06 323 THR A CA 1
ATOM 2557 C C . THR A 1 323 ? -11.154 -7.115 6.937 1.00 98.06 323 THR A C 1
ATOM 2559 O O . THR A 1 323 ? -12.260 -6.910 7.426 1.00 98.06 323 THR A O 1
ATOM 2562 N N . ALA A 1 324 ? -10.832 -6.803 5.687 1.00 98.31 324 ALA A N 1
ATOM 2563 C CA . ALA A 1 324 ? -11.773 -6.272 4.713 1.00 98.31 324 ALA A CA 1
ATOM 2564 C C . ALA A 1 324 ? -11.613 -7.058 3.414 1.00 98.31 324 ALA A C 1
ATOM 2566 O O . ALA A 1 324 ? -10.490 -7.198 2.929 1.00 98.31 324 ALA A O 1
ATOM 2567 N N . GLU A 1 325 ? -12.705 -7.581 2.867 1.00 97.94 325 GLU A N 1
ATOM 2568 C CA . GLU A 1 325 ? -12.700 -8.377 1.641 1.00 97.94 325 GLU A CA 1
ATOM 2569 C C . GLU A 1 325 ? -13.894 -8.037 0.756 1.00 97.94 325 GLU A C 1
ATOM 2571 O O . GLU A 1 325 ? -15.026 -7.950 1.228 1.00 97.94 325 GLU A O 1
ATOM 2576 N N . ILE A 1 326 ? -13.633 -7.870 -0.539 1.00 97.56 326 ILE A N 1
ATOM 2577 C CA . ILE A 1 326 ? -14.662 -7.651 -1.553 1.00 97.56 326 ILE A CA 1
ATOM 2578 C C . ILE A 1 326 ? -14.978 -8.984 -2.222 1.00 97.56 326 ILE A C 1
ATOM 2580 O O . ILE A 1 326 ? -14.078 -9.667 -2.716 1.00 97.56 326 ILE A O 1
ATOM 2584 N N . ASN A 1 327 ? -16.265 -9.325 -2.253 1.00 94.75 327 ASN A N 1
ATOM 2585 C CA . ASN A 1 327 ? -16.813 -10.577 -2.763 1.00 94.75 327 ASN A CA 1
ATOM 2586 C C . ASN A 1 327 ? -16.136 -11.805 -2.127 1.00 94.75 327 ASN A C 1
ATOM 2588 O O . ASN A 1 327 ? -15.531 -12.610 -2.839 1.00 94.75 327 ASN A O 1
ATOM 2592 N N . PRO A 1 328 ? -16.218 -11.961 -0.787 1.00 87.06 328 PRO A N 1
ATOM 2593 C CA . PRO A 1 328 ? -15.572 -13.067 -0.096 1.00 87.06 328 PRO A CA 1
ATOM 2594 C C . PRO A 1 328 ? -16.085 -14.407 -0.625 1.00 87.06 328 PRO A C 1
ATOM 2596 O O . PRO A 1 328 ? -17.297 -14.635 -0.714 1.00 87.06 328 PRO A O 1
ATOM 2599 N N . VAL A 1 329 ? -15.149 -15.294 -0.956 1.00 75.19 329 VAL A N 1
ATOM 2600 C CA . VAL A 1 329 ? -15.428 -16.685 -1.323 1.00 75.19 329 VAL A CA 1
ATOM 2601 C C . VAL A 1 329 ? -15.372 -17.515 -0.041 1.00 75.19 329 VAL A C 1
ATOM 2603 O O . VAL A 1 329 ? -14.397 -17.436 0.709 1.00 75.19 329 VAL A O 1
ATOM 2606 N N . ALA A 1 330 ? -16.424 -18.289 0.242 1.00 54.78 330 ALA A N 1
ATOM 2607 C CA . ALA A 1 330 ? -16.436 -19.189 1.392 1.00 54.78 330 ALA A CA 1
ATOM 2608 C C . ALA A 1 330 ? -15.259 -20.175 1.289 1.00 54.78 330 ALA A C 1
ATOM 2610 O O . ALA A 1 330 ? -15.013 -20.715 0.215 1.00 54.78 330 ALA A O 1
ATOM 2611 N N . SER A 1 331 ? -14.572 -20.423 2.411 1.00 48.94 331 SER A N 1
ATOM 2612 C CA . SER A 1 331 ? -13.312 -21.181 2.528 1.00 48.94 331 SER A CA 1
ATOM 2613 C C . SER A 1 331 ? -12.044 -20.375 2.222 1.00 48.94 331 SER A C 1
ATOM 2615 O O . SER A 1 331 ? -11.586 -20.298 1.086 1.00 48.94 331 SER A O 1
ATOM 2617 N N . ARG A 1 332 ? -11.448 -19.812 3.287 1.00 48.91 332 ARG A N 1
ATOM 2618 C CA . ARG A 1 332 ? -9.999 -19.791 3.597 1.00 48.91 332 ARG A CA 1
ATOM 2619 C C . ARG A 1 332 ? -9.767 -18.874 4.795 1.00 48.91 332 ARG A C 1
ATOM 2621 O O . ARG A 1 332 ? -9.705 -17.649 4.651 1.00 48.91 332 ARG A O 1
ATOM 2628 N N . THR A 1 333 ? -9.612 -19.474 5.974 1.00 43.66 333 THR A N 1
ATOM 2629 C CA . THR A 1 333 ? -9.119 -18.781 7.166 1.00 43.66 333 THR A CA 1
ATOM 2630 C C . THR A 1 333 ? -7.739 -18.208 6.847 1.00 43.66 333 THR A C 1
ATOM 2632 O O . THR A 1 333 ? -6.804 -18.924 6.486 1.00 43.66 333 THR A O 1
ATOM 2635 N N . GLY A 1 334 ? -7.622 -16.880 6.879 1.00 47.50 334 GLY A N 1
ATOM 2636 C CA . GLY A 1 334 ? -6.350 -16.207 6.654 1.00 47.50 334 GLY A CA 1
ATOM 2637 C C . GLY A 1 334 ? -5.366 -16.623 7.743 1.00 47.50 334 GLY A C 1
ATOM 2638 O O . GLY A 1 334 ? -5.537 -16.245 8.898 1.00 47.50 334 GLY A O 1
ATOM 2639 N N . GLY A 1 335 ? -4.335 -17.391 7.384 1.00 50.00 335 GLY A N 1
ATOM 2640 C CA . GLY A 1 335 ? -3.278 -17.792 8.314 1.00 50.00 335 GLY A CA 1
ATOM 2641 C C . GLY A 1 335 ? -2.630 -16.575 8.973 1.00 50.00 335 GLY A C 1
ATOM 2642 O O . GLY A 1 335 ? -2.533 -15.519 8.352 1.00 50.00 335 GLY A O 1
ATOM 2643 N N . ARG A 1 336 ? -2.223 -16.698 10.238 1.00 52.75 336 ARG A N 1
ATOM 2644 C CA . ARG A 1 336 ? -1.608 -15.620 11.030 1.00 52.75 336 ARG A CA 1
ATOM 2645 C C . ARG A 1 336 ? -0.439 -14.977 10.251 1.00 52.75 336 ARG A C 1
ATOM 2647 O O . ARG A 1 336 ? 0.317 -15.733 9.638 1.00 52.75 336 ARG A O 1
ATOM 2654 N N . PRO A 1 337 ? -0.275 -13.637 10.251 1.00 53.56 337 PRO A N 1
ATOM 2655 C CA . PRO A 1 337 ? 0.828 -13.006 9.532 1.00 53.56 337 PRO A CA 1
ATOM 2656 C C . PRO A 1 337 ? 2.156 -13.638 9.955 1.00 53.56 337 PRO A C 1
ATOM 2658 O O . PRO A 1 337 ? 2.395 -13.866 11.148 1.00 53.56 337 PRO A O 1
ATOM 2661 N N . ALA A 1 338 ? 3.003 -13.969 8.981 1.00 46.66 338 ALA A N 1
ATOM 2662 C CA . ALA A 1 338 ? 4.313 -14.536 9.261 1.00 46.66 338 ALA A CA 1
ATOM 2663 C C . ALA A 1 338 ? 5.116 -13.540 10.109 1.00 46.66 338 ALA A C 1
ATOM 2665 O O . ALA A 1 338 ? 5.172 -12.364 9.774 1.00 46.66 338 ALA A O 1
ATOM 2666 N N . LYS A 1 339 ? 5.747 -13.988 11.206 1.00 48.56 339 LYS A N 1
ATOM 2667 C CA . LYS A 1 339 ? 6.660 -13.138 11.992 1.00 48.56 339 LYS A CA 1
ATOM 2668 C C . LYS A 1 339 ? 7.883 -12.811 11.130 1.00 48.56 339 LYS A C 1
ATOM 2670 O O . LYS A 1 339 ? 8.697 -13.707 10.896 1.00 48.56 339 LYS A O 1
ATOM 2675 N N . PRO A 1 340 ? 8.098 -11.567 10.701 1.00 52.00 340 PRO A N 1
ATOM 2676 C CA . PRO A 1 340 ? 9.218 -11.266 9.834 1.00 52.00 340 PRO A CA 1
ATOM 2677 C C . PRO A 1 340 ? 10.446 -10.905 10.670 1.00 52.00 340 PRO A C 1
ATOM 2679 O O . PRO A 1 340 ? 10.458 -9.980 11.481 1.00 52.00 340 PRO A O 1
ATOM 2682 N N . ARG A 1 341 ? 11.527 -11.648 10.438 1.00 54.03 341 ARG A N 1
ATOM 2683 C CA . ARG A 1 341 ? 12.897 -11.275 10.802 1.00 54.03 341 ARG A CA 1
ATOM 2684 C C . ARG A 1 341 ? 13.679 -11.143 9.507 1.00 54.03 341 ARG A C 1
ATOM 2686 O O . ARG A 1 341 ? 14.196 -12.127 8.990 1.00 54.03 341 ARG A O 1
ATOM 2693 N N . ARG A 1 342 ? 13.762 -9.930 8.967 1.00 62.66 342 ARG A N 1
ATOM 2694 C CA . ARG A 1 342 ? 14.711 -9.613 7.893 1.00 62.66 342 ARG A CA 1
ATOM 2695 C C . ARG A 1 342 ? 15.606 -8.457 8.307 1.00 62.66 342 ARG A C 1
ATOM 2697 O O . ARG A 1 342 ? 15.231 -7.628 9.134 1.00 62.66 342 ARG A O 1
ATOM 2704 N N . ALA A 1 343 ? 16.814 -8.455 7.752 1.00 65.94 343 ALA A N 1
ATOM 2705 C CA . ALA A 1 343 ? 17.817 -7.439 8.020 1.00 65.94 343 ALA A CA 1
ATOM 2706 C C . ALA A 1 343 ? 17.286 -6.030 7.668 1.00 65.94 343 ALA A C 1
ATOM 2708 O O . ALA A 1 343 ? 16.519 -5.879 6.713 1.00 65.94 343 ALA A O 1
ATOM 2709 N N . PRO A 1 344 ? 17.704 -4.984 8.405 1.00 74.38 344 PRO A N 1
ATOM 2710 C CA . PRO A 1 344 ? 17.257 -3.600 8.187 1.00 74.38 344 PRO A CA 1
ATOM 2711 C C . PRO A 1 344 ? 17.662 -3.031 6.815 1.00 74.38 344 PRO A C 1
ATOM 2713 O O . PRO A 1 344 ? 17.125 -2.014 6.363 1.00 74.38 344 PRO A O 1
ATOM 2716 N N . VAL A 1 345 ? 18.611 -3.692 6.156 1.00 80.62 345 VAL A N 1
ATOM 2717 C CA . VAL A 1 345 ? 19.121 -3.380 4.825 1.00 80.62 345 VAL A CA 1
ATOM 2718 C C . VAL A 1 345 ? 19.112 -4.640 3.966 1.00 80.62 345 VAL A C 1
ATOM 2720 O O . VAL A 1 345 ? 19.324 -5.739 4.475 1.00 80.62 345 VAL A O 1
ATOM 2723 N N . ALA A 1 346 ? 18.888 -4.467 2.669 1.00 85.00 346 ALA A N 1
ATOM 2724 C CA . ALA A 1 346 ? 18.974 -5.520 1.660 1.00 85.00 346 ALA A CA 1
ATOM 2725 C C . ALA A 1 346 ? 19.855 -5.059 0.495 1.00 85.00 346 ALA A C 1
ATOM 2727 O O . ALA A 1 346 ? 20.105 -3.858 0.330 1.00 85.00 346 ALA A O 1
ATOM 2728 N N . ARG A 1 347 ? 20.341 -5.990 -0.325 1.00 86.81 347 ARG A N 1
ATOM 2729 C CA . ARG A 1 347 ? 20.992 -5.623 -1.590 1.00 86.81 34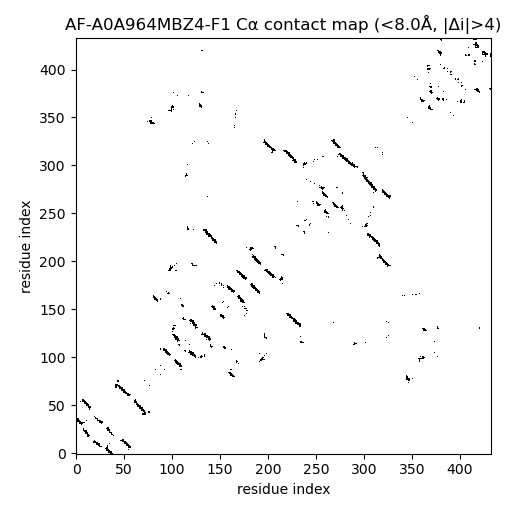7 ARG A CA 1
ATOM 2730 C C . ARG A 1 347 ? 19.925 -5.119 -2.571 1.00 86.81 347 ARG A C 1
ATOM 2732 O O . ARG A 1 347 ? 18.825 -5.669 -2.573 1.00 86.81 347 ARG A O 1
ATOM 2739 N N . PRO A 1 348 ? 20.212 -4.117 -3.423 1.00 87.94 348 PRO A N 1
ATOM 2740 C CA . PRO A 1 348 ? 19.243 -3.616 -4.396 1.00 87.94 348 PRO A CA 1
ATOM 2741 C C . PRO A 1 348 ? 18.602 -4.720 -5.239 1.00 87.94 348 PRO A C 1
ATOM 2743 O O . PRO A 1 348 ? 17.389 -4.718 -5.404 1.00 87.94 348 PRO A O 1
ATOM 2746 N N . ILE A 1 349 ? 19.387 -5.710 -5.675 1.00 87.44 349 ILE A N 1
ATOM 2747 C CA . ILE A 1 349 ? 18.872 -6.845 -6.449 1.00 87.44 349 ILE A CA 1
ATOM 2748 C C . ILE A 1 349 ? 17.811 -7.652 -5.687 1.00 87.44 349 ILE A C 1
ATOM 2750 O O . ILE A 1 349 ? 16.812 -8.037 -6.270 1.00 87.44 349 ILE A O 1
ATOM 2754 N N . GLU A 1 350 ? 17.953 -7.837 -4.372 1.00 87.31 350 GLU A N 1
ATOM 2755 C CA . GLU A 1 350 ? 16.964 -8.560 -3.557 1.00 87.31 350 GLU A CA 1
ATOM 2756 C C . GLU A 1 350 ? 15.646 -7.786 -3.460 1.00 87.31 350 GLU A C 1
ATOM 2758 O O . GLU A 1 350 ? 14.573 -8.386 -3.447 1.00 87.31 350 GLU A O 1
ATOM 2763 N N . VAL A 1 351 ? 15.725 -6.453 -3.400 1.00 88.75 351 VAL A N 1
ATOM 2764 C CA . VAL A 1 351 ? 14.545 -5.580 -3.373 1.00 88.75 351 VAL A CA 1
ATOM 2765 C C . VAL A 1 351 ? 13.862 -5.547 -4.735 1.00 88.75 351 VAL A C 1
ATOM 2767 O O . VAL A 1 351 ? 12.646 -5.680 -4.793 1.00 88.75 351 VAL A O 1
ATOM 2770 N N . LEU A 1 352 ? 14.626 -5.419 -5.821 1.00 89.94 352 LEU A N 1
ATOM 2771 C CA . LEU A 1 352 ? 14.091 -5.404 -7.184 1.00 89.94 352 LEU A CA 1
ATOM 2772 C C . LEU A 1 352 ? 13.450 -6.747 -7.554 1.00 89.94 352 LEU A C 1
ATOM 2774 O O . LEU A 1 352 ? 12.340 -6.759 -8.075 1.00 89.94 352 LEU A O 1
ATOM 2778 N N . THR A 1 353 ? 14.091 -7.871 -7.218 1.00 90.19 353 THR A N 1
ATOM 2779 C CA . THR A 1 353 ? 13.517 -9.205 -7.443 1.00 90.19 353 THR A CA 1
ATOM 2780 C C . THR A 1 353 ? 12.221 -9.398 -6.661 1.00 90.19 353 THR A C 1
ATOM 2782 O O . THR A 1 353 ? 11.259 -9.922 -7.214 1.00 90.19 353 THR A O 1
ATOM 2785 N N . ALA A 1 354 ? 12.159 -8.947 -5.402 1.00 89.44 354 ALA A N 1
ATOM 2786 C CA . ALA A 1 354 ? 10.922 -8.994 -4.624 1.00 89.44 354 ALA A CA 1
ATOM 2787 C C . ALA A 1 354 ? 9.837 -8.067 -5.202 1.00 89.44 354 ALA A C 1
ATOM 2789 O O . ALA A 1 354 ? 8.666 -8.425 -5.190 1.00 89.44 354 ALA A O 1
ATOM 2790 N N . ALA A 1 355 ? 10.213 -6.906 -5.744 1.00 91.56 355 ALA A N 1
ATOM 2791 C CA . ALA A 1 355 ? 9.267 -5.955 -6.322 1.00 91.56 355 ALA A CA 1
ATOM 2792 C C . ALA A 1 355 ? 8.560 -6.488 -7.580 1.00 91.56 355 ALA A C 1
ATOM 2794 O O . ALA A 1 355 ? 7.431 -6.077 -7.837 1.00 91.56 355 ALA A O 1
ATOM 2795 N N . LEU A 1 356 ? 9.170 -7.420 -8.330 1.00 93.81 356 LEU A N 1
ATOM 2796 C CA . LEU A 1 356 ? 8.541 -8.063 -9.496 1.00 93.81 356 LEU A CA 1
ATOM 2797 C C . LEU A 1 356 ? 7.178 -8.684 -9.156 1.00 93.81 356 LEU A C 1
ATOM 2799 O O . LEU A 1 356 ? 6.250 -8.615 -9.958 1.00 93.81 356 LEU A O 1
ATOM 2803 N N . ASP A 1 357 ? 7.040 -9.234 -7.948 1.00 92.56 357 ASP A N 1
ATOM 2804 C CA . ASP A 1 357 ? 5.801 -9.852 -7.475 1.00 92.56 357 ASP A CA 1
ATOM 2805 C C . ASP A 1 357 ? 4.610 -8.894 -7.429 1.00 92.56 357 ASP A C 1
ATOM 2807 O O . ASP A 1 357 ? 3.469 -9.350 -7.463 1.00 92.56 357 ASP A O 1
ATOM 2811 N N . HIS A 1 358 ? 4.849 -7.582 -7.343 1.00 94.12 358 HIS A N 1
ATOM 2812 C CA . HIS A 1 358 ? 3.754 -6.621 -7.345 1.00 94.12 358 HIS A CA 1
ATOM 2813 C C . HIS A 1 358 ? 3.102 -6.460 -8.712 1.00 94.12 358 HIS A C 1
ATOM 2815 O O . HIS A 1 358 ? 1.902 -6.182 -8.790 1.00 94.12 358 HIS A O 1
ATOM 2821 N N . TYR A 1 359 ? 3.903 -6.605 -9.766 1.00 95.75 359 TYR A N 1
ATOM 2822 C CA . TYR A 1 359 ? 3.530 -6.253 -11.129 1.00 95.75 359 TYR A CA 1
ATOM 2823 C C . TYR A 1 359 ? 3.130 -7.470 -11.956 1.00 95.75 359 TYR A C 1
ATOM 2825 O O . TYR A 1 359 ? 2.319 -7.327 -12.864 1.00 95.75 359 TYR A O 1
ATOM 2833 N N . ILE A 1 360 ? 3.645 -8.661 -11.638 1.00 95.12 360 ILE A N 1
ATOM 2834 C CA . ILE A 1 360 ? 3.235 -9.898 -12.308 1.00 95.12 360 ILE A CA 1
ATOM 2835 C C . ILE A 1 360 ? 1.849 -10.298 -11.818 1.00 95.12 360 ILE A C 1
ATOM 2837 O O . ILE A 1 360 ? 1.629 -10.483 -10.619 1.00 95.12 360 ILE A O 1
ATOM 2841 N N . VAL A 1 361 ? 0.930 -10.467 -12.760 1.00 95.00 361 VAL A N 1
ATOM 2842 C CA . VAL A 1 361 ? -0.473 -10.760 -12.476 1.00 95.00 361 VAL A CA 1
ATOM 2843 C C . VAL A 1 361 ? -0.970 -11.963 -13.260 1.00 95.00 361 VAL A C 1
ATOM 2845 O O . VAL A 1 361 ? -0.515 -12.220 -14.374 1.00 95.00 361 VAL A O 1
ATOM 2848 N N . ASP A 1 362 ? -1.888 -12.713 -12.659 1.00 93.38 362 ASP A N 1
ATOM 2849 C CA . ASP A 1 362 ? -2.630 -13.774 -13.334 1.00 93.38 362 ASP A CA 1
ATOM 2850 C C . ASP A 1 362 ? -3.571 -13.202 -14.393 1.00 93.38 362 ASP A C 1
ATOM 2852 O O . ASP A 1 362 ? -4.240 -12.189 -14.174 1.00 93.38 362 ASP A O 1
ATOM 2856 N N . ARG A 1 363 ? -3.608 -13.874 -15.545 1.00 91.12 363 ARG A N 1
ATOM 2857 C CA . ARG A 1 363 ? -4.488 -13.531 -16.657 1.00 91.12 363 ARG A CA 1
ATOM 2858 C C . ARG A 1 363 ? -4.839 -14.779 -17.459 1.00 91.12 363 ARG A C 1
ATOM 2860 O O . ARG A 1 363 ? -3.973 -15.316 -18.142 1.00 91.12 363 ARG A O 1
ATOM 2867 N N . ASN A 1 364 ? -6.086 -15.241 -17.385 1.00 88.44 364 ASN A N 1
ATOM 2868 C CA . ASN A 1 364 ? -6.602 -16.417 -18.104 1.00 88.44 364 ASN A CA 1
ATOM 2869 C C . ASN A 1 364 ? -5.694 -17.663 -18.001 1.00 88.44 364 ASN A C 1
ATOM 2871 O O . ASN A 1 364 ? -5.446 -18.348 -18.989 1.00 88.44 364 ASN A O 1
ATOM 2875 N N . GLY A 1 365 ? -5.133 -17.935 -16.817 1.00 88.12 365 GLY A N 1
ATOM 2876 C CA . GLY A 1 365 ? -4.203 -19.056 -16.597 1.00 88.12 365 GLY A CA 1
ATOM 2877 C C . GLY A 1 365 ? -2.767 -18.835 -17.102 1.00 88.12 365 GLY A C 1
ATOM 2878 O O . GLY A 1 365 ? -1.906 -19.684 -16.880 1.00 88.12 365 GLY A O 1
ATOM 2879 N N . LEU A 1 366 ? -2.488 -17.695 -17.735 1.00 93.62 366 LEU A N 1
ATOM 2880 C CA . LEU A 1 366 ? -1.152 -17.198 -18.059 1.00 93.62 366 LEU A CA 1
ATOM 2881 C C . LEU A 1 366 ? -0.771 -16.048 -17.112 1.00 93.62 366 LEU A C 1
ATOM 2883 O O . LEU A 1 366 ? -1.388 -15.843 -16.063 1.00 93.62 366 LEU A O 1
ATOM 2887 N N . LYS A 1 367 ? 0.277 -15.301 -17.471 1.00 94.44 367 LYS A N 1
ATOM 2888 C CA . LYS A 1 367 ? 0.762 -14.144 -16.718 1.00 94.44 367 LYS A CA 1
ATOM 2889 C C . LYS A 1 367 ? 0.831 -12.911 -17.604 1.00 94.44 367 LYS A C 1
ATOM 2891 O O . LYS A 1 367 ? 1.143 -13.013 -18.785 1.00 94.44 367 LYS A O 1
ATOM 2896 N N . SER A 1 368 ? 0.606 -11.756 -16.996 1.00 93.50 368 SER A N 1
ATOM 2897 C CA . SER A 1 368 ? 0.812 -10.436 -17.590 1.00 93.50 368 SER A CA 1
ATOM 2898 C C . SER A 1 368 ? 1.572 -9.534 -16.615 1.00 93.50 368 SER A C 1
ATOM 2900 O O . SER A 1 368 ? 1.847 -9.939 -15.479 1.00 93.50 368 SER A O 1
ATOM 2902 N N . VAL A 1 369 ? 1.936 -8.325 -17.042 1.00 94.69 369 VAL A N 1
ATOM 2903 C CA . VAL A 1 369 ? 2.638 -7.344 -16.201 1.00 94.69 369 VAL A CA 1
ATOM 2904 C C . VAL A 1 369 ? 1.836 -6.047 -16.155 1.00 94.69 369 VAL A C 1
ATOM 2906 O O . VAL A 1 369 ? 1.618 -5.410 -17.179 1.00 94.69 369 VAL A O 1
ATOM 2909 N N . ILE A 1 370 ? 1.438 -5.619 -14.957 1.00 94.56 370 ILE A N 1
ATOM 2910 C CA . ILE A 1 370 ? 0.909 -4.269 -14.738 1.00 94.56 370 ILE A CA 1
ATOM 2911 C C . ILE A 1 370 ? 2.028 -3.262 -14.997 1.00 94.56 370 ILE A C 1
ATOM 2913 O O . ILE A 1 370 ? 3.055 -3.303 -14.323 1.00 94.56 370 ILE A O 1
ATOM 2917 N N . ALA A 1 371 ? 1.823 -2.342 -15.939 1.00 92.62 371 ALA A N 1
ATOM 2918 C CA . ALA A 1 371 ? 2.864 -1.407 -16.366 1.00 92.62 371 ALA A CA 1
ATOM 2919 C C . ALA A 1 371 ? 3.234 -0.383 -15.277 1.00 92.62 371 ALA A C 1
ATOM 2921 O O . ALA A 1 371 ? 4.370 0.077 -15.199 1.00 92.62 371 ALA A O 1
ATOM 2922 N N . GLY A 1 372 ? 2.295 -0.050 -14.387 1.00 93.69 372 GLY A N 1
ATOM 2923 C CA . GLY A 1 372 ? 2.579 0.829 -13.259 1.00 93.69 372 GLY A CA 1
ATOM 2924 C C . GLY A 1 372 ? 1.345 1.195 -12.446 1.00 93.69 372 GLY A C 1
ATOM 2925 O O . GLY A 1 372 ? 0.364 1.712 -12.975 1.00 93.69 372 GLY A O 1
ATOM 2926 N N . TYR A 1 373 ? 1.414 0.982 -11.134 1.00 94.50 373 TYR A N 1
ATOM 2927 C CA . TYR A 1 373 ? 0.381 1.452 -10.216 1.00 94.50 373 TYR A CA 1
ATOM 2928 C C . TYR A 1 373 ? 0.525 2.961 -9.933 1.00 94.50 373 TYR A C 1
ATOM 2930 O O . TYR A 1 373 ? 1.646 3.458 -9.806 1.00 94.50 373 TYR A O 1
ATOM 2938 N N . PRO A 1 374 ? -0.585 3.693 -9.736 1.00 93.69 374 PRO A N 1
ATOM 2939 C CA . PRO A 1 374 ? -1.952 3.178 -9.745 1.00 93.69 374 PRO A CA 1
ATOM 2940 C C . PRO A 1 374 ? -2.581 3.105 -11.144 1.00 93.69 374 PRO A C 1
ATOM 2942 O O . PRO A 1 374 ? -3.497 2.318 -11.315 1.00 93.69 374 PRO A O 1
ATOM 2945 N N . TRP A 1 375 ? -2.115 3.894 -12.118 1.00 91.19 375 TRP A N 1
ATOM 2946 C CA . TRP A 1 375 ? -2.887 4.241 -13.321 1.00 91.19 375 TRP A CA 1
ATOM 2947 C C . TRP A 1 375 ? -2.987 3.174 -14.399 1.00 91.19 375 TRP A C 1
ATOM 2949 O O . TRP A 1 375 ? -3.983 3.133 -15.112 1.00 91.19 375 TRP A O 1
ATOM 2959 N N . PHE A 1 376 ? -1.950 2.366 -14.581 1.00 89.06 376 PHE A N 1
ATOM 2960 C CA . PHE A 1 376 ? -1.851 1.531 -15.766 1.00 89.06 376 PHE A CA 1
ATOM 2961 C C . PHE A 1 376 ? -2.333 0.103 -15.496 1.00 89.06 376 PHE A C 1
ATOM 2963 O O . PHE A 1 376 ? -2.230 -0.433 -14.386 1.00 89.06 376 PHE A O 1
ATOM 2970 N N . LEU A 1 377 ? -2.876 -0.513 -16.543 1.00 88.69 377 LEU A N 1
ATOM 2971 C CA . LEU A 1 377 ? -3.156 -1.945 -16.622 1.00 88.69 377 LEU A CA 1
ATOM 2972 C C . LEU A 1 377 ? -1.958 -2.667 -17.251 1.00 88.69 377 LEU A C 1
ATOM 2974 O O . LEU A 1 377 ? -0.821 -2.196 -17.144 1.00 88.69 377 LEU A O 1
ATOM 2978 N N . ASP A 1 378 ? -2.190 -3.809 -17.882 1.00 82.88 378 ASP A N 1
ATOM 2979 C CA . ASP A 1 378 ? -1.192 -4.531 -18.648 1.00 82.88 378 ASP A CA 1
ATOM 2980 C C . ASP A 1 378 ? -1.042 -3.997 -20.081 1.00 82.88 378 ASP A C 1
ATOM 2982 O O . ASP A 1 378 ? -1.914 -4.134 -20.940 1.00 82.88 378 ASP A O 1
ATOM 2986 N N . TRP A 1 379 ? 0.110 -3.372 -20.333 1.00 81.88 379 TRP A N 1
ATOM 2987 C CA . TRP A 1 379 ? 0.502 -2.836 -21.638 1.00 81.88 379 TRP A CA 1
ATOM 2988 C C . TRP A 1 379 ? 1.524 -3.770 -22.283 1.00 81.88 379 TRP A C 1
ATOM 2990 O O . TRP A 1 379 ? 2.446 -4.246 -21.613 1.00 81.88 379 TRP A O 1
ATOM 3000 N N . GLY A 1 380 ? 1.366 -4.044 -23.579 1.00 81.88 380 GLY A N 1
ATOM 3001 C CA . GLY A 1 380 ? 2.158 -5.049 -24.285 1.00 81.88 380 GLY A CA 1
ATOM 3002 C C . GLY A 1 380 ? 3.634 -4.710 -24.350 1.00 81.88 380 GLY A C 1
ATOM 3003 O O . GLY A 1 380 ? 4.468 -5.505 -23.914 1.00 81.88 380 GLY A O 1
ATOM 3004 N N . ARG A 1 381 ? 3.957 -3.489 -24.781 1.00 86.25 381 ARG A N 1
ATOM 3005 C CA . ARG A 1 381 ? 5.335 -2.983 -24.815 1.00 86.25 381 ARG A CA 1
ATOM 3006 C C . ARG A 1 381 ? 6.020 -3.114 -23.452 1.00 86.25 381 ARG A C 1
ATOM 3008 O O . ARG A 1 381 ? 7.085 -3.720 -23.347 1.00 86.25 381 ARG A O 1
ATOM 3015 N N . ASP A 1 382 ? 5.402 -2.574 -22.406 1.00 89.00 382 ASP A N 1
ATOM 3016 C CA . ASP A 1 382 ? 5.949 -2.550 -21.047 1.00 89.00 382 ASP A CA 1
ATOM 3017 C C . ASP A 1 382 ? 6.138 -3.961 -20.484 1.00 89.00 382 ASP A C 1
ATOM 3019 O O . ASP A 1 382 ? 7.162 -4.256 -19.856 1.00 89.00 382 ASP A O 1
ATOM 3023 N N . SER A 1 383 ? 5.195 -4.859 -20.777 1.00 90.19 383 SER A N 1
ATOM 3024 C CA . SER A 1 383 ? 5.283 -6.268 -20.398 1.00 90.19 383 SER A CA 1
ATOM 3025 C C . SER A 1 383 ? 6.484 -6.940 -21.056 1.00 90.19 383 SER A C 1
ATOM 3027 O O . SER A 1 383 ? 7.302 -7.542 -20.360 1.00 90.19 383 SER A O 1
ATOM 3029 N N . LEU A 1 384 ? 6.647 -6.788 -22.373 1.00 91.06 384 LEU A N 1
ATOM 3030 C CA . LEU A 1 384 ? 7.732 -7.408 -23.141 1.00 91.06 384 LEU A CA 1
ATOM 3031 C C . LEU A 1 384 ? 9.115 -6.843 -22.779 1.00 91.06 384 LEU A C 1
ATOM 3033 O O . LEU A 1 384 ? 10.082 -7.602 -22.683 1.00 91.06 384 LEU A O 1
ATOM 3037 N N . ILE A 1 385 ? 9.223 -5.541 -22.496 1.00 92.50 385 ILE A N 1
ATOM 3038 C CA . ILE A 1 385 ? 10.455 -4.943 -21.953 1.00 92.50 385 ILE A CA 1
ATOM 3039 C C . ILE A 1 385 ? 10.782 -5.561 -20.585 1.00 92.50 385 ILE A C 1
ATOM 3041 O O . ILE A 1 385 ? 11.925 -5.964 -20.335 1.00 92.50 385 ILE A O 1
ATOM 3045 N N . SER A 1 386 ? 9.775 -5.696 -19.718 1.00 93.69 386 SER A N 1
ATOM 3046 C CA . SER A 1 386 ? 9.925 -6.222 -18.356 1.00 93.69 386 SER A CA 1
ATOM 3047 C C . SER A 1 386 ? 10.310 -7.705 -18.304 1.00 93.69 386 SER A C 1
ATOM 3049 O O . SER A 1 386 ? 10.978 -8.126 -17.354 1.00 93.69 386 SER A O 1
ATOM 3051 N N . VAL A 1 387 ? 9.987 -8.498 -19.335 1.00 95.31 387 VAL A N 1
ATOM 3052 C CA . VAL A 1 387 ? 10.369 -9.923 -19.432 1.00 95.31 387 VAL A CA 1
ATOM 3053 C C . VAL A 1 387 ? 11.880 -10.128 -19.280 1.00 95.31 387 VAL A C 1
ATOM 3055 O O . VAL A 1 387 ? 12.307 -11.099 -18.655 1.00 95.31 387 VAL A O 1
ATOM 3058 N N . ARG A 1 388 ? 12.714 -9.196 -19.760 1.00 94.94 388 ARG A N 1
ATOM 3059 C CA . ARG A 1 388 ? 14.178 -9.272 -19.579 1.00 94.94 388 ARG A CA 1
ATOM 3060 C C . ARG A 1 388 ? 14.570 -9.284 -18.098 1.00 94.94 388 ARG A C 1
ATOM 3062 O O . ARG A 1 388 ? 15.473 -10.022 -17.708 1.00 94.94 388 ARG A O 1
ATOM 3069 N N . GLY A 1 389 ? 13.858 -8.519 -17.271 1.00 94.81 389 GLY A N 1
ATOM 3070 C CA . GLY A 1 389 ? 14.022 -8.517 -15.817 1.00 94.81 389 GLY A CA 1
ATOM 3071 C C . GLY A 1 389 ? 13.593 -9.837 -15.173 1.00 94.81 389 GLY A C 1
ATOM 3072 O O . GLY A 1 389 ? 14.283 -10.327 -14.281 1.00 94.81 389 GLY A O 1
ATOM 3073 N N . LEU A 1 390 ? 12.513 -10.460 -15.664 1.00 96.19 390 LEU A N 1
ATOM 3074 C CA . LEU A 1 390 ? 12.077 -11.790 -15.212 1.00 96.19 390 LEU A CA 1
ATOM 3075 C C . LEU A 1 390 ? 13.144 -12.854 -15.488 1.00 96.19 390 LEU A C 1
ATOM 3077 O O . LEU A 1 390 ? 13.484 -13.634 -14.600 1.00 96.19 390 LEU A O 1
ATOM 3081 N N . ILE A 1 391 ? 13.711 -12.846 -16.695 1.00 96.81 391 ILE A N 1
ATOM 3082 C CA . ILE A 1 391 ? 14.790 -13.752 -17.108 1.00 96.81 391 ILE A CA 1
ATOM 3083 C C . ILE A 1 391 ? 16.032 -13.533 -16.237 1.00 96.81 391 ILE A C 1
ATOM 3085 O O . ILE A 1 391 ? 16.572 -14.496 -15.696 1.00 96.81 391 ILE A O 1
ATOM 3089 N N . ALA A 1 392 ? 16.452 -12.279 -16.037 1.00 95.00 392 ALA A N 1
ATOM 3090 C CA . ALA A 1 392 ? 17.591 -11.945 -15.179 1.00 95.00 392 ALA A CA 1
ATOM 3091 C C . ALA A 1 392 ? 17.385 -12.378 -13.713 1.00 95.00 392 ALA A C 1
ATOM 3093 O O . ALA A 1 392 ? 18.345 -12.724 -13.028 1.00 95.00 392 ALA A O 1
ATOM 3094 N N . ALA A 1 393 ? 16.136 -12.397 -13.241 1.00 94.44 393 ALA A N 1
ATOM 3095 C CA . ALA A 1 393 ? 15.758 -12.894 -11.921 1.00 94.44 393 ALA A CA 1
ATOM 3096 C C . ALA A 1 393 ? 15.572 -14.427 -11.855 1.00 94.44 393 ALA A C 1
ATOM 3098 O O . ALA A 1 393 ? 15.191 -14.942 -10.804 1.00 94.44 393 ALA A O 1
ATOM 3099 N N . GLY A 1 394 ? 15.804 -15.163 -12.950 1.00 96.25 394 GLY A N 1
ATOM 3100 C CA . GLY A 1 394 ? 15.630 -16.619 -13.025 1.00 96.25 394 GLY A CA 1
ATOM 3101 C C . GLY A 1 394 ? 14.171 -17.087 -13.113 1.00 96.25 394 GLY A C 1
ATOM 3102 O O . GLY A 1 394 ? 13.890 -18.277 -12.976 1.00 96.25 394 GLY A O 1
ATOM 3103 N N . ARG A 1 395 ? 13.219 -16.179 -13.356 1.00 96.50 395 ARG A N 1
ATOM 3104 C CA . ARG A 1 395 ? 11.775 -16.461 -13.425 1.00 96.50 395 ARG A CA 1
ATOM 3105 C C . ARG A 1 395 ? 11.341 -16.881 -14.829 1.00 96.50 395 ARG A C 1
ATOM 3107 O O . ARG A 1 395 ? 10.462 -16.277 -15.441 1.00 96.50 395 ARG A O 1
ATOM 3114 N N . PHE A 1 396 ? 11.970 -17.930 -15.354 1.00 97.81 396 PHE A N 1
ATOM 3115 C CA . PHE A 1 396 ? 11.755 -18.380 -16.734 1.00 97.81 396 PHE A CA 1
ATOM 3116 C C . PHE A 1 396 ? 10.320 -18.853 -17.007 1.00 97.81 396 PHE A C 1
ATOM 3118 O O . PHE A 1 396 ? 9.823 -18.671 -18.116 1.00 97.81 396 PHE A O 1
ATOM 3125 N N . ALA A 1 397 ? 9.646 -19.432 -16.009 1.00 97.31 397 ALA A N 1
ATOM 3126 C CA . ALA A 1 397 ? 8.254 -19.865 -16.137 1.00 97.31 397 ALA A CA 1
ATOM 3127 C C . ALA A 1 397 ? 7.302 -18.675 -16.339 1.00 97.31 397 ALA A C 1
ATOM 3129 O O . ALA A 1 397 ? 6.502 -18.687 -17.271 1.00 97.31 397 ALA A O 1
ATOM 3130 N N . ASP A 1 398 ? 7.446 -17.617 -15.533 1.00 96.81 398 ASP A N 1
ATOM 3131 C CA . ASP A 1 398 ? 6.644 -16.398 -15.684 1.00 96.81 398 ASP A CA 1
ATOM 3132 C C . ASP A 1 398 ? 6.962 -15.684 -17.001 1.00 96.81 398 ASP A C 1
ATOM 3134 O O . ASP A 1 398 ? 6.051 -15.282 -17.717 1.00 96.81 398 ASP A O 1
ATOM 3138 N N . ALA A 1 399 ? 8.246 -15.591 -17.369 1.00 97.25 399 ALA A N 1
ATOM 3139 C CA . ALA A 1 399 ? 8.669 -15.035 -18.654 1.00 97.25 399 ALA A CA 1
ATOM 3140 C C . ALA A 1 399 ? 8.014 -15.768 -19.837 1.00 97.25 399 ALA A C 1
ATOM 3142 O O . ALA A 1 399 ? 7.462 -15.132 -20.733 1.00 97.25 399 ALA A O 1
ATOM 3143 N N . ARG A 1 400 ? 8.021 -17.109 -19.819 1.00 97.56 400 ARG A N 1
ATOM 3144 C CA . ARG A 1 400 ? 7.353 -17.932 -20.836 1.00 97.56 400 ARG A CA 1
ATOM 3145 C C . ARG A 1 400 ? 5.847 -17.685 -20.859 1.00 97.56 400 ARG A C 1
ATOM 3147 O O . ARG A 1 400 ? 5.290 -17.582 -21.947 1.00 97.56 400 ARG A O 1
ATOM 3154 N N . ALA A 1 401 ? 5.197 -17.589 -19.701 1.00 96.62 401 ALA A N 1
ATOM 3155 C CA . ALA A 1 401 ? 3.759 -17.343 -19.620 1.00 96.62 401 ALA A CA 1
ATOM 3156 C C . ALA A 1 401 ? 3.373 -15.976 -20.212 1.00 96.62 401 ALA A C 1
ATOM 3158 O O . ALA A 1 401 ? 2.424 -15.911 -20.987 1.00 96.62 401 ALA A O 1
ATOM 3159 N N . VAL A 1 402 ? 4.149 -14.921 -19.928 1.00 94.94 402 VAL A N 1
ATOM 3160 C CA . VAL A 1 402 ? 3.957 -13.586 -20.526 1.00 94.94 402 VAL A CA 1
ATOM 3161 C C . VAL A 1 402 ? 4.145 -13.634 -22.043 1.00 94.94 402 VAL A C 1
ATOM 3163 O O . VAL A 1 402 ? 3.282 -13.175 -22.783 1.00 94.94 402 VAL A O 1
ATOM 3166 N N . LEU A 1 403 ? 5.232 -14.237 -22.531 1.00 94.56 403 LEU A N 1
ATOM 3167 C CA . LEU A 1 403 ? 5.479 -14.353 -23.974 1.00 94.56 403 LEU A CA 1
ATOM 3168 C C . LEU A 1 403 ? 4.394 -15.175 -24.686 1.00 94.56 403 LEU A C 1
ATOM 3170 O O . LEU A 1 403 ? 3.980 -14.818 -25.783 1.00 94.56 403 LEU A O 1
ATOM 3174 N N . THR A 1 404 ? 3.909 -16.245 -24.049 1.00 94.81 404 THR A N 1
ATOM 3175 C CA . THR A 1 404 ? 2.816 -17.074 -24.582 1.00 94.81 404 THR A CA 1
ATOM 3176 C C . THR A 1 404 ? 1.528 -16.266 -24.684 1.00 94.81 404 THR A C 1
ATOM 3178 O O . THR A 1 404 ? 0.859 -16.337 -25.706 1.00 94.81 404 THR A O 1
ATOM 3181 N N . LEU A 1 405 ? 1.205 -15.469 -23.659 1.00 91.81 405 LEU A N 1
ATOM 3182 C CA . LEU A 1 405 ? 0.023 -14.611 -23.655 1.00 91.81 405 LEU A CA 1
ATOM 3183 C C . LEU A 1 405 ? 0.065 -13.614 -24.812 1.00 91.81 405 LEU A C 1
ATOM 3185 O O . LEU A 1 405 ? -0.876 -13.551 -25.590 1.00 91.81 405 LEU A O 1
ATOM 3189 N N . PHE A 1 406 ? 1.144 -12.838 -24.936 1.00 88.69 406 PHE A N 1
ATOM 3190 C CA . PHE A 1 406 ? 1.230 -11.827 -25.991 1.00 88.69 406 PHE A CA 1
ATOM 3191 C C . PHE A 1 406 ? 1.302 -12.457 -27.383 1.00 88.69 406 PHE A C 1
ATOM 3193 O O . PHE A 1 406 ? 0.654 -11.958 -28.296 1.00 88.69 406 PHE A O 1
ATOM 3200 N N . GLY A 1 407 ? 1.984 -13.598 -27.529 1.00 89.19 407 GLY A N 1
ATOM 3201 C CA . GLY A 1 407 ? 2.034 -14.342 -28.788 1.00 89.19 407 GLY 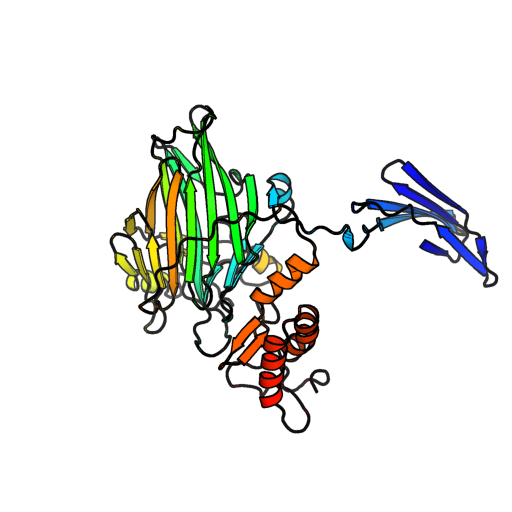A CA 1
ATOM 3202 C C . GLY A 1 407 ? 0.665 -14.808 -29.297 1.00 89.19 407 GLY A C 1
ATOM 3203 O O . GLY A 1 407 ? 0.492 -14.941 -30.502 1.00 89.19 407 GLY A O 1
ATOM 3204 N N . GLN A 1 408 ? -0.331 -14.998 -28.422 1.00 89.44 408 GLN A N 1
ATOM 3205 C CA . GLN A 1 408 ? -1.706 -15.328 -28.835 1.00 89.44 408 GLN A CA 1
ATOM 3206 C C . GLN A 1 408 ? -2.425 -14.174 -29.548 1.00 89.44 408 GLN A C 1
ATOM 3208 O O . GLN A 1 408 ? -3.431 -14.413 -30.210 1.00 89.44 408 GLN A O 1
ATOM 3213 N N . PHE A 1 409 ? -1.944 -12.937 -29.402 1.00 85.88 409 PHE A N 1
ATOM 3214 C CA . PHE A 1 409 ? -2.543 -11.747 -30.016 1.00 85.88 409 PHE A CA 1
ATOM 3215 C C . PHE A 1 409 ? -1.818 -11.282 -31.287 1.00 85.88 409 PHE A C 1
ATOM 3217 O O . PHE A 1 409 ? -2.147 -10.220 -31.835 1.00 85.88 409 PHE A O 1
ATOM 3224 N N . GLU A 1 410 ? -0.838 -12.058 -31.751 1.00 87.38 410 GLU A N 1
ATOM 3225 C CA . GLU A 1 410 ? -0.167 -11.825 -33.026 1.00 87.38 410 GLU A CA 1
ATOM 3226 C C . GLU A 1 410 ? -1.189 -11.865 -34.174 1.00 87.38 410 GLU A C 1
ATOM 3228 O O . GLU A 1 410 ? -2.032 -12.755 -34.253 1.00 87.38 410 GLU A O 1
ATOM 3233 N N . ASP A 1 411 ? -1.153 -10.834 -35.019 1.00 82.88 411 ASP A N 1
ATOM 3234 C CA . ASP A 1 411 ? -1.910 -10.765 -36.274 1.00 82.88 411 ASP A CA 1
ATOM 3235 C C . ASP A 1 411 ? -1.039 -10.047 -37.305 1.00 82.88 411 ASP A C 1
ATOM 3237 O O . ASP A 1 411 ? -0.680 -8.877 -37.124 1.00 82.88 411 ASP A O 1
ATOM 3241 N N . ARG A 1 412 ? -0.711 -10.753 -38.391 1.00 84.81 412 ARG A N 1
ATOM 3242 C CA . ARG A 1 412 ? 0.033 -10.241 -39.555 1.00 84.81 412 ARG A CA 1
ATOM 3243 C C . ARG A 1 412 ? 1.371 -9.572 -39.205 1.00 84.81 412 ARG A C 1
ATOM 3245 O O . ARG A 1 412 ? 1.736 -8.562 -39.801 1.00 84.81 412 ARG A O 1
ATOM 3252 N N . GLY A 1 413 ? 2.114 -10.159 -38.274 1.00 83.25 413 GLY A N 1
ATOM 3253 C CA . GLY A 1 413 ? 3.437 -9.715 -37.840 1.00 83.25 413 GLY A CA 1
ATOM 3254 C C . GLY A 1 413 ? 3.404 -8.443 -36.999 1.00 83.25 413 GLY A C 1
ATOM 3255 O O . GLY A 1 413 ? 4.309 -7.628 -37.133 1.00 83.25 413 GLY A O 1
ATOM 3256 N N . THR A 1 414 ? 2.328 -8.247 -36.229 1.00 81.19 414 THR A N 1
ATOM 3257 C CA . THR A 1 414 ? 2.186 -7.154 -35.254 1.00 81.19 414 THR A CA 1
ATOM 3258 C C . THR A 1 414 ? 1.711 -7.697 -33.910 1.00 81.19 414 THR A C 1
ATOM 3260 O O . THR A 1 414 ? 0.989 -8.699 -33.878 1.00 81.19 414 THR A O 1
ATOM 3263 N N . LEU A 1 415 ? 2.014 -7.005 -32.810 1.00 82.56 415 LEU A N 1
ATOM 3264 C CA . LEU A 1 415 ? 1.442 -7.250 -31.482 1.00 82.56 415 LEU A CA 1
ATOM 3265 C C . LEU A 1 415 ? 0.633 -6.033 -30.989 1.00 82.56 415 LEU A C 1
ATOM 3267 O O . LEU A 1 415 ? 0.903 -4.898 -31.380 1.00 82.56 415 LEU A O 1
ATOM 3271 N N . PRO A 1 416 ? -0.380 -6.224 -30.120 1.00 77.19 416 PRO A N 1
ATOM 3272 C CA . PRO A 1 416 ? -1.130 -5.106 -29.558 1.00 77.19 416 PRO A CA 1
ATOM 3273 C C . PRO A 1 416 ? -0.300 -4.311 -28.541 1.00 77.19 416 PRO A C 1
ATOM 3275 O O . PRO A 1 416 ? 0.410 -4.865 -27.698 1.00 77.19 416 PRO A O 1
ATOM 3278 N N . ASN A 1 417 ? -0.474 -2.990 -28.547 1.00 75.19 417 ASN A N 1
ATOM 3279 C CA . ASN A 1 417 ? 0.124 -2.085 -27.566 1.00 75.19 417 ASN A CA 1
ATOM 3280 C C . ASN A 1 417 ? -0.541 -2.216 -26.184 1.00 75.19 417 ASN A C 1
ATOM 3282 O O . ASN A 1 417 ? 0.104 -2.070 -25.147 1.00 75.19 417 ASN A O 1
ATOM 3286 N N . MET A 1 418 ? -1.843 -2.501 -26.156 1.00 70.75 418 MET A N 1
ATOM 3287 C CA . MET A 1 418 ? -2.641 -2.610 -24.936 1.00 70.75 418 MET A CA 1
ATOM 3288 C C . MET A 1 418 ? -3.641 -3.753 -25.074 1.00 70.75 418 MET A C 1
ATOM 3290 O O . MET A 1 418 ? -4.270 -3.886 -26.124 1.00 70.75 418 MET A O 1
ATOM 3294 N N . ILE A 1 419 ? -3.818 -4.528 -24.003 1.00 70.38 419 ILE A N 1
ATOM 3295 C CA . ILE A 1 419 ? -4.844 -5.568 -23.934 1.00 70.38 419 ILE A CA 1
ATOM 3296 C C . ILE A 1 419 ? -5.830 -5.202 -22.818 1.00 70.38 419 ILE A C 1
ATOM 3298 O O . ILE A 1 419 ? -5.484 -5.245 -21.643 1.00 70.38 419 ILE A O 1
ATOM 3302 N N . ARG A 1 420 ? -7.070 -4.842 -23.165 1.00 66.19 420 ARG A N 1
ATOM 3303 C CA . ARG A 1 420 ? -8.134 -4.522 -22.193 1.00 66.19 420 ARG A CA 1
ATOM 3304 C C . ARG A 1 420 ? -9.126 -5.673 -22.109 1.00 66.19 420 ARG A C 1
ATOM 3306 O O . ARG A 1 420 ? -10.002 -5.791 -22.962 1.00 66.19 420 ARG A O 1
ATOM 3313 N N . GLY A 1 421 ? -9.006 -6.540 -21.103 1.00 66.69 421 GLY A N 1
ATOM 3314 C CA . GLY A 1 421 ? -9.817 -7.765 -21.069 1.00 66.69 421 GLY A CA 1
ATOM 3315 C C . GLY A 1 421 ? -9.643 -8.551 -22.374 1.00 66.69 421 GLY A C 1
ATOM 3316 O O . GLY A 1 421 ? -8.516 -8.816 -22.763 1.00 66.69 421 GLY A O 1
ATOM 3317 N N . GLY A 1 422 ? -10.707 -8.882 -23.102 1.00 58.84 422 GLY A N 1
ATOM 3318 C CA . GLY A 1 422 ? -10.590 -9.543 -24.414 1.00 58.84 422 GLY A CA 1
ATOM 3319 C C . GLY A 1 422 ? -10.187 -8.642 -25.596 1.00 58.84 422 GLY A C 1
ATOM 3320 O O . GLY A 1 422 ? -9.975 -9.156 -26.691 1.00 58.84 422 GLY A O 1
ATOM 3321 N N . ASP A 1 423 ? -10.111 -7.320 -25.418 1.00 60.41 423 ASP A N 1
ATOM 3322 C CA . ASP A 1 423 ? -9.892 -6.365 -26.509 1.00 60.41 423 ASP A CA 1
ATOM 3323 C C . ASP A 1 423 ? -8.398 -6.075 -26.743 1.00 60.41 423 ASP A C 1
ATOM 3325 O O . ASP A 1 423 ? -7.702 -5.558 -25.867 1.00 60.41 423 ASP A O 1
ATOM 3329 N N . ALA A 1 424 ? -7.925 -6.390 -27.952 1.00 62.44 424 ALA A N 1
ATOM 3330 C CA . ALA A 1 424 ? -6.558 -6.178 -28.434 1.00 62.44 424 ALA A CA 1
ATOM 3331 C C . ALA A 1 424 ? -6.503 -5.265 -29.679 1.00 62.44 424 ALA A C 1
ATOM 3333 O O . ALA A 1 424 ? -5.563 -5.331 -30.472 1.00 62.44 424 ALA A O 1
ATOM 3334 N N . ARG A 1 425 ? -7.524 -4.425 -29.900 1.00 60.28 425 ARG A N 1
ATOM 3335 C CA . ARG A 1 425 ? -7.626 -3.568 -31.098 1.00 60.28 425 ARG A CA 1
ATOM 3336 C C . ARG A 1 425 ? -6.613 -2.425 -31.144 1.00 60.28 425 ARG A C 1
ATOM 3338 O O . ARG A 1 425 ? -6.386 -1.870 -32.213 1.00 60.28 425 ARG A O 1
ATOM 3345 N N . ASN A 1 426 ? -5.998 -2.066 -30.018 1.00 64.38 426 ASN A N 1
ATOM 3346 C CA . ASN A 1 426 ? -4.986 -1.012 -29.979 1.00 64.38 426 ASN A CA 1
ATOM 3347 C C . ASN A 1 426 ? -3.646 -1.529 -30.533 1.00 64.38 426 ASN A C 1
ATOM 3349 O O . ASN A 1 426 ? -2.841 -2.092 -29.787 1.00 64.38 426 ASN A O 1
ATOM 3353 N N . ARG A 1 427 ? -3.432 -1.348 -31.842 1.00 64.19 427 ARG A N 1
ATOM 3354 C CA . ARG A 1 427 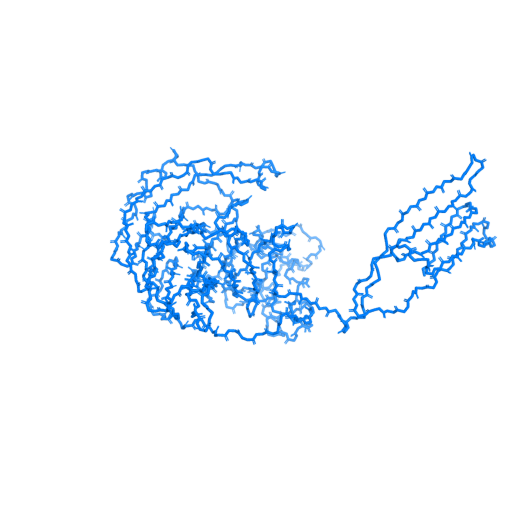? -2.253 -1.828 -32.590 1.00 64.19 427 ARG A CA 1
ATOM 3355 C C . ARG A 1 427 ? -1.459 -0.710 -33.278 1.00 64.19 427 ARG A C 1
ATOM 3357 O O . ARG A 1 427 ? -0.522 -1.009 -34.008 1.00 64.19 427 ARG A O 1
ATOM 3364 N N . ASP A 1 428 ? -1.798 0.559 -33.039 1.00 60.72 428 ASP A N 1
ATOM 3365 C CA . ASP A 1 428 ? -1.090 1.717 -33.608 1.00 60.72 428 ASP A CA 1
ATOM 3366 C C . ASP A 1 428 ? 0.255 1.934 -32.899 1.00 60.72 428 ASP A C 1
ATOM 3368 O O . ASP A 1 428 ? 0.445 2.878 -32.129 1.00 60.72 428 ASP A O 1
ATOM 3372 N N . THR A 1 429 ? 1.189 1.004 -33.097 1.00 56.56 429 THR A N 1
ATOM 3373 C CA . THR A 1 429 ? 2.506 1.050 -32.472 1.00 56.56 429 THR A CA 1
ATOM 3374 C C . THR A 1 429 ? 3.548 0.346 -33.336 1.00 56.56 429 THR A C 1
ATOM 3376 O O . THR A 1 429 ? 3.364 -0.792 -33.750 1.00 56.56 429 THR A O 1
ATOM 3379 N N . SER A 1 430 ? 4.657 1.025 -33.629 1.00 58.09 430 SER A N 1
ATOM 3380 C CA . SER A 1 430 ? 5.772 0.472 -34.418 1.00 58.09 430 SER A CA 1
ATOM 3381 C C . SER A 1 430 ? 6.845 -0.209 -33.561 1.00 58.09 430 SER A C 1
ATOM 3383 O O . SER A 1 430 ? 7.756 -0.840 -34.089 1.00 58.09 430 SER A O 1
ATOM 3385 N N . ASP A 1 431 ? 6.757 -0.068 -32.238 1.00 55.94 431 ASP A N 1
ATOM 3386 C CA . ASP A 1 431 ? 7.749 -0.523 -31.257 1.00 55.94 431 ASP A CA 1
ATOM 3387 C C . ASP A 1 431 ? 7.331 -1.780 -30.468 1.00 55.94 431 ASP A C 1
ATOM 3389 O O . ASP A 1 431 ? 8.132 -2.310 -29.696 1.00 55.94 431 ASP A O 1
ATOM 3393 N N . ALA A 1 432 ? 6.113 -2.281 -30.697 1.00 50.03 432 ALA A N 1
ATOM 3394 C CA . ALA A 1 432 ? 5.683 -3.635 -30.349 1.00 50.03 432 ALA A CA 1
ATOM 3395 C C . ALA A 1 432 ? 5.316 -4.378 -31.653 1.00 50.03 432 ALA A C 1
ATOM 3397 O O . ALA A 1 432 ? 4.133 -4.475 -31.985 1.00 50.03 432 ALA A O 1
ATOM 3398 N N . PRO A 1 433 ? 6.324 -4.797 -32.443 1.00 44.97 433 PRO A N 1
ATOM 3399 C CA . PRO A 1 433 ? 6.105 -5.543 -33.677 1.00 44.97 433 PRO A CA 1
ATOM 3400 C C . PRO A 1 433 ? 5.579 -6.952 -33.400 1.00 44.97 433 PRO A C 1
ATOM 3402 O O . PRO A 1 433 ? 5.715 -7.445 -32.256 1.00 44.97 433 PRO A O 1
#

Radius of gyration: 27.0 Å; Cα contacts (8 Å, |Δi|>4): 1012; chains: 1; bounding box: 75×61×73 Å

pLDDT: mean 91.04, std 10.76, range [43.66, 98.75]

Foldseek 3Di:
DKDKDLFWKWKWKDQVPRTDDIDTWDADPVNITMDDDDDDDADLDKGKMKIWMWGQDPVGIDIDIDIDIRDHDLVSDWDFFKDFLVCVVVPWDWDWAAQQAQKIQIAIPFAPDAAALQHFRFFDQLDLFHRDFTWFFFRHKWKWKDDPRDTWTPGSVQWGMKGDFLLFKIKTWGWTDRDPLATWTKIWIWGDHHSFSKIKIKIWTAACPPPPNYDHQPGKMKMKIWIWTDTDGSVDAADCVVPVVPLQLVQWDADFFWIWGDSDPSKIKTKGKPQKGWDQDKDKDWFRANNVCVVVVHPGGHMIITRGIIMHMGGHRDMMMMMIGIPDDPDDDDPDPDDGDDDSIDNPLVNLLSNQSRFWHHHNNFIFGFLDPPPGGGFLLSRLVCLVVCVVSVVVRNSVRHVVVQVVQDDPNFTARDCHRPDRPRGPDPRGD

Secondary structure (DSSP, 8-state):
-EEEESS-EEEEEEETTEEEEEEEPEEPTTS-EEEEPPPPPPPSS-EEEEEEEEEEETTEEEEEEEEEEEPPPGGG--EE-EEEHHHHHHS--EEEEE-SSS-EEEEESSTT---STT-EEEEE---SSS--PPEEEE-EEEEEEEETTEEEE-STTTEEEEEEETTTEEEEEEEEEEETTEEEEEEEEEEEPTTSSEEEEEEEEPP-TT-TTBPPTTS-EEEEEEEEB--EETTS---GGGTHHHHHHHTEEE-SSEEEEEEETTEEEEEEETTEEEEEEEEEEEEEE-HHHHTTTS--EEEEEEEEEEEEEE-TT-EEEEEEEESPPS----PPPP-----SEE-HHHHHHHHHHHHEEEETTEEEEB-STTT--BBHHHHHHHHHHHHHTT-HHHHHHHHHHHHTT-BTTB--SEEETTEEEE---SS--

Mean predicted aligned error: 7.55 Å

Solvent-accessible surface area (backbone atoms only — not comparable to full-atom values): 22905 Å² total; per-residue (Å²): 85,81,49,75,38,78,44,51,35,40,42,36,37,23,49,85,92,43,78,76,47,75,46,67,42,43,77,46,97,87,66,34,18,34,39,78,49,80,74,75,80,79,40,76,51,76,42,69,32,39,39,38,37,40,34,50,47,98,94,45,76,48,76,49,77,45,85,41,76,48,66,31,52,80,90,49,45,68,38,77,36,58,43,45,40,77,52,59,74,74,48,91,50,71,45,68,20,35,16,32,36,60,23,36,23,29,37,49,66,46,43,67,56,66,45,33,68,67,41,16,55,36,22,26,28,84,54,91,48,32,50,56,82,34,38,31,49,30,42,46,57,43,40,34,46,35,44,96,88,46,75,38,70,60,32,58,90,28,39,45,35,42,32,62,36,97,65,46,33,36,36,41,33,30,55,40,75,61,56,97,81,23,25,43,47,37,34,39,38,41,35,34,39,76,78,40,50,28,31,41,40,36,41,31,33,50,59,29,82,91,44,84,50,27,53,55,34,87,57,65,34,37,40,38,41,33,45,28,36,55,86,43,51,43,92,49,68,50,55,42,90,82,47,50,67,58,50,53,65,74,22,54,46,81,44,67,36,25,36,39,40,42,81,48,98,88,47,36,40,39,37,41,39,43,75,38,36,39,44,86,54,69,48,77,46,73,69,44,61,17,62,60,23,40,78,68,75,42,80,36,51,28,35,41,37,22,66,24,37,34,42,31,73,35,32,40,64,30,66,36,38,43,37,39,27,49,60,75,68,90,86,74,85,78,73,77,81,77,86,80,86,72,70,62,53,43,46,53,66,62,53,54,59,43,51,49,57,58,31,43,19,48,32,77,92,34,31,45,27,43,61,38,87,85,86,46,55,44,28,38,48,56,29,61,61,47,33,57,56,31,48,75,67,68,35,52,68,58,34,49,28,30,54,52,51,54,58,72,56,54,57,96,81,32,28,33,46,36,52,59,68,93,45,51,80,48,47,95,49,86,85,35,84

Nearest PDB structures (foldseek):
  6tav-assembly1_C  TM=1.800E-01  e=4.400E-03  Homo sapiens
  7voo-assembly1_A  TM=1.748E-01  e=1.783E-02  Homo sapiens
  3upg-assembly1_A  TM=1.205E-01  e=2.334E-02  Salmonella enterica subsp. enterica serovar Typhimurium
  5fvn-assembly2_D  TM=1.077E-01  e=1.621E-01  Enterobacter cloacae
  8h1r-assembly2_D  TM=1.806E-01  e=2.034E+00  Pseudomonas aeruginosa PAO1

Sequence (433 aa):
LMVRSAFPFHARLTDERRSLAVEVALRSAAGDHFCLLIPPPPSKHLRRLTLHLVVHEDAGSRRATAPLMLLPPGDGARARRIFGRSRLLSEPMHFLSTNGRGAMLRVPVAWGSLTSRYDALLAANLSPDYPEDRWIMFTRCRAWLVYQGYSQDIALDSLQAFALEDGRSAVWRFKIPSGQGQHVLLTLTAEMLPGRNAVRLVFARRPAGSDPSRLADATPVRLILRPDIEDRSFHETTKAFAGPEHQFRAALAAAEDGFEFRPDPHRRLHMAVSHGRFFHEPEWQYMVKLPRDEERGQDAHSDLFSPGYFESRLTGGGDAALTAEINPVASRTGGRPAKPRRAPVARPIEVLTAALDHYIVDRNGLKSVIAGYPWFLDWGRDSLISVRGLIAAGRFADARAVLTLFGQFEDRGTLPNMIRGGDARNRDTSDAP